Protein AF-A0A6U5LJ86-F1 (afdb_monomer_lite)

pLDDT: mean 77.31, std 20.83, range [31.31, 98.75]

Organism: NCBI:txid216773

Foldseek 3Di:
DPDCDLQNLQAQPVADDDDVLVLLCVAFVHRSVLSQQLVCLVVQAWGPGPHLIARSVLDDVLLSVLSNLLSSAQVRLLVQLLRLLRVQLVCLQPPRPLVSLVVSVCSQQDPLCDPVSDADRDRHLQNLQLVLCVFFCQDDCAPVHDDDRGGVLNNQLVVLSVQLSVCSVVSVSVLNVVSSLVNVLSSLLSLLSQLLVLLCCLAPVDDPDPSVNSNSLSSNSSSLSSCLSVLCVQPVVLSVQSSLQRHRPNPHGDSLSNLVSVQVRCVVSLAALSSNGAGDPPDPPDHDVSRGRPDTPLVPPQPQPQVQFDDDPPAPDDGHGLLNLLLDDSVVSCVQCSDPSSCVRNVCSSNNQSFDDRDLVVVVVQCVPPVNVVQFDQPPVRHTPSTLSPGHCSSVPDPPVVPDPDPPDD

Secondary structure (DSSP, 8-state):
--PPPHHHHH--TTS---HHHHHHHHHHS-TTHHHHHHHHHHHT-B---SSS--BGGGS-HHHHHHHHHHHIIIIIHHHHHHHHHHHHHHTTTSS--HHHHHHHHHHHH-GGGTTTT-SSS--SHHHHHHHHHHHHT-BSSSSS--S-SSBHHHHHHHHHHHHHHHHHHTT-HHHHHHHHHHHHHHHHHHHHHHHHHHHHHHHHS--SSHHHHHHHHHHHHHHHHHHHHHHHHH-HHHHHHHHHHHSTT-S---HHHHHHHHHTTHHHHT--HHHH----TTSSS-PPTT-SPPPP----S--TTTT-EEEEGGGTEEEEEHHHHHTS-HHHHHHHTTSHHHHHHSHHHHTT-----S-HHHHHHHHTSTTGGGTSPB-TTS-B---TTTSTTTTTS--GGGT--PPPP-

Structure (mmCIF, N/CA/C/O backbone):
data_AF-A0A6U5LJ86-F1
#
_entry.id   AF-A0A6U5LJ86-F1
#
loop_
_atom_site.group_PDB
_atom_site.id
_atom_site.type_symbol
_atom_site.label_atom_id
_atom_site.label_alt_id
_atom_site.label_comp_id
_atom_site.label_asym_id
_atom_site.label_entity_id
_atom_site.label_seq_id
_atom_site.pdbx_PDB_ins_code
_atom_site.Cartn_x
_atom_site.Cartn_y
_atom_site.Cartn_z
_atom_site.occupancy
_atom_site.B_iso_or_equiv
_atom_site.auth_seq_id
_atom_site.auth_comp_id
_atom_site.auth_asym_id
_atom_site.auth_atom_id
_atom_site.pdbx_PDB_model_num
ATOM 1 N N . MET A 1 1 ? -7.852 15.272 -26.839 1.00 38.44 1 MET A N 1
ATOM 2 C CA . MET A 1 1 ? -7.778 15.009 -25.387 1.00 38.44 1 MET A CA 1
ATOM 3 C C . MET A 1 1 ? -8.949 14.119 -25.013 1.00 38.44 1 MET A C 1
ATOM 5 O O . MET A 1 1 ? -10.061 14.618 -24.899 1.00 38.44 1 MET A O 1
ATOM 9 N N . ASN A 1 2 ? -8.724 12.811 -24.892 1.00 47.25 2 ASN A N 1
ATOM 10 C CA . ASN A 1 2 ? -9.696 11.937 -24.239 1.00 47.25 2 ASN A CA 1
ATOM 11 C C . ASN A 1 2 ? -9.581 12.219 -22.740 1.00 47.25 2 ASN A C 1
ATOM 13 O O . ASN A 1 2 ? -8.531 11.977 -22.154 1.00 47.25 2 ASN A O 1
ATOM 17 N N . ALA A 1 3 ? -10.603 12.826 -22.140 1.00 53.16 3 ALA A N 1
ATOM 18 C CA . ALA A 1 3 ? -10.603 13.069 -20.705 1.00 53.16 3 ALA A CA 1
ATOM 19 C C . ALA A 1 3 ? -10.625 11.720 -19.966 1.00 53.16 3 ALA A C 1
ATOM 21 O O . ALA A 1 3 ? -11.524 10.909 -20.196 1.00 53.16 3 ALA A O 1
ATOM 22 N N . LEU A 1 4 ? -9.649 11.482 -19.085 1.00 65.56 4 LEU A N 1
ATOM 23 C CA . LEU A 1 4 ? -9.678 10.345 -18.165 1.00 65.56 4 LEU A CA 1
ATOM 24 C C . LEU A 1 4 ? -10.843 10.538 -17.186 1.00 65.56 4 LEU A C 1
ATOM 26 O O . LEU A 1 4 ? -10.951 11.561 -16.512 1.00 65.56 4 LEU A O 1
ATOM 30 N N . THR A 1 5 ? -11.732 9.553 -17.121 1.00 78.44 5 THR A N 1
ATOM 31 C CA . THR A 1 5 ? -12.850 9.502 -16.172 1.00 78.44 5 THR A CA 1
ATOM 32 C C . THR A 1 5 ? -12.472 8.644 -14.966 1.00 78.44 5 THR A C 1
ATOM 34 O O . THR A 1 5 ? -11.604 7.779 -15.065 1.00 78.44 5 THR A O 1
ATOM 37 N N . LEU A 1 6 ? -13.152 8.817 -13.825 1.00 75.38 6 LEU A N 1
ATOM 38 C CA . LEU A 1 6 ? -12.978 7.906 -12.679 1.00 75.38 6 LEU A CA 1
ATOM 39 C C . LEU A 1 6 ? -13.236 6.446 -13.072 1.00 75.38 6 LEU A C 1
ATOM 41 O O . LEU A 1 6 ? -12.515 5.555 -12.636 1.00 75.38 6 LEU A O 1
ATOM 45 N N . LYS A 1 7 ? -14.201 6.230 -13.972 1.00 77.25 7 LYS A N 1
ATOM 46 C CA . LYS A 1 7 ? -14.493 4.918 -14.537 1.00 77.25 7 LYS A CA 1
ATOM 47 C C . LYS A 1 7 ? -13.314 4.359 -15.330 1.00 77.25 7 LYS A C 1
ATOM 49 O O . LYS A 1 7 ? -12.917 3.230 -15.093 1.00 77.25 7 LYS A O 1
ATOM 54 N N . SER A 1 8 ? -12.708 5.143 -16.224 1.00 75.12 8 SER A N 1
ATOM 55 C CA . SER A 1 8 ? -11.549 4.683 -17.005 1.00 75.12 8 SER A CA 1
ATOM 56 C C . SER A 1 8 ? -10.276 4.523 -16.168 1.00 75.12 8 SER A C 1
ATOM 58 O O . SER A 1 8 ? -9.395 3.778 -16.565 1.00 75.12 8 SER A O 1
ATOM 60 N N . LEU A 1 9 ? -10.166 5.202 -15.020 1.00 76.88 9 LEU A N 1
ATOM 61 C CA . LEU A 1 9 ? -9.085 4.967 -14.052 1.00 76.88 9 LEU A CA 1
ATOM 62 C C . LEU A 1 9 ? -9.272 3.661 -13.267 1.00 76.88 9 LEU A C 1
ATOM 64 O O . LEU A 1 9 ? -8.295 3.104 -12.771 1.00 76.88 9 LEU A O 1
ATOM 68 N N . GLY A 1 10 ? -10.518 3.211 -13.100 1.00 68.75 10 GLY A N 1
ATOM 69 C CA . GLY A 1 10 ? -10.863 2.018 -12.331 1.00 68.75 10 GLY A CA 1
ATOM 70 C C . GLY A 1 10 ? -11.207 0.780 -13.170 1.00 68.75 10 GLY A C 1
ATOM 71 O O . GLY A 1 10 ? -11.364 -0.311 -12.613 1.00 68.75 10 GLY A O 1
ATOM 72 N N . ASP A 1 11 ? -11.338 0.943 -14.485 1.00 70.50 11 ASP A N 1
ATOM 73 C CA . ASP A 1 11 ? -11.566 -0.118 -15.457 1.00 70.50 11 ASP A CA 1
ATOM 74 C C . ASP A 1 11 ? -10.240 -0.558 -16.076 1.00 70.50 11 ASP A C 1
ATOM 76 O O . ASP A 1 11 ? -9.412 0.250 -16.482 1.00 70.50 11 ASP A O 1
ATOM 80 N N . SER A 1 12 ? -10.052 -1.866 -16.160 1.00 61.56 12 SER A N 1
ATOM 81 C CA . SER A 1 12 ? -8.857 -2.475 -16.734 1.00 61.56 12 SER A CA 1
ATOM 82 C C . SER A 1 12 ? -9.145 -3.476 -17.841 1.00 61.56 12 SER A C 1
ATOM 84 O O . SER A 1 12 ? -8.249 -4.163 -18.324 1.00 61.56 12 SER A O 1
ATOM 86 N N . SER A 1 13 ? -10.409 -3.571 -18.251 1.00 54.47 13 SER A N 1
ATOM 87 C CA . SER A 1 13 ? -10.843 -4.458 -19.327 1.00 54.47 13 SER A CA 1
ATOM 88 C C . SER A 1 13 ? -10.265 -4.074 -20.694 1.00 54.47 13 SER A C 1
ATOM 90 O O . SER A 1 13 ? -10.192 -4.916 -21.585 1.00 54.47 13 SER A O 1
ATOM 92 N N . THR A 1 14 ? -9.816 -2.828 -20.862 1.00 46.84 14 THR A N 1
ATOM 93 C CA . THR A 1 14 ? -9.284 -2.287 -22.121 1.00 46.84 14 THR A CA 1
ATOM 94 C C . THR A 1 14 ? -7.760 -2.377 -22.242 1.00 46.84 14 THR A C 1
ATOM 96 O O . THR A 1 14 ? -7.184 -1.758 -23.132 1.00 46.84 14 THR A O 1
ATOM 99 N N . VAL A 1 15 ? -7.089 -3.094 -21.339 1.00 50.03 15 VAL A N 1
ATOM 100 C CA . VAL A 1 15 ? -5.661 -2.908 -21.066 1.00 50.03 15 VAL A CA 1
ATOM 101 C C . VAL A 1 15 ? -4.848 -4.194 -21.274 1.00 50.03 15 VAL A C 1
ATOM 103 O O . VAL A 1 15 ? -5.265 -5.271 -20.848 1.00 50.03 15 VAL A O 1
ATOM 106 N N . LYS A 1 16 ? -3.649 -4.092 -21.880 1.00 50.44 16 LYS A N 1
ATOM 107 C CA . LYS A 1 16 ? -2.651 -5.182 -21.877 1.00 50.44 16 LYS A CA 1
ATOM 108 C C . LYS A 1 16 ? -2.210 -5.449 -20.430 1.00 50.44 16 LYS A C 1
ATOM 110 O O . LYS A 1 16 ? -1.562 -4.617 -19.803 1.00 50.44 16 LYS A O 1
ATOM 115 N N . MET A 1 17 ? -2.613 -6.597 -19.890 1.00 50.03 17 MET A N 1
ATOM 116 C CA . MET A 1 17 ? -2.444 -6.952 -18.478 1.00 50.03 17 MET A CA 1
ATOM 117 C C . MET A 1 17 ? -0.972 -7.191 -18.106 1.00 50.03 17 MET A C 1
ATOM 119 O O . MET A 1 17 ? -0.309 -8.047 -18.688 1.00 50.03 17 MET A O 1
ATOM 123 N N . GLY A 1 18 ? -0.484 -6.463 -17.098 1.00 58.53 18 GLY A N 1
ATOM 124 C CA . GLY A 1 18 ? 0.774 -6.743 -16.408 1.00 58.53 18 GLY A CA 1
ATOM 125 C C . GLY A 1 18 ? 0.577 -7.515 -15.094 1.00 58.53 18 GLY A C 1
ATOM 126 O O . GLY A 1 18 ? -0.538 -7.731 -14.612 1.00 58.53 18 GLY A O 1
ATOM 127 N N . SER A 1 19 ? 1.682 -7.987 -14.513 1.00 71.44 19 SER A N 1
ATOM 128 C CA . SER A 1 19 ? 1.691 -8.970 -13.417 1.00 71.44 19 SER A CA 1
ATOM 129 C C . SER A 1 19 ? 1.001 -8.523 -12.118 1.00 71.44 19 SER A C 1
ATOM 131 O O . SER A 1 19 ? 0.473 -9.368 -11.384 1.00 71.44 19 SER A O 1
ATOM 133 N N . ASN A 1 20 ? 1.027 -7.224 -11.809 1.00 77.75 20 ASN A N 1
ATOM 134 C CA . ASN A 1 20 ? 0.408 -6.656 -10.619 1.00 77.75 20 ASN A CA 1
ATOM 135 C C . ASN A 1 20 ? -1.098 -6.520 -10.831 1.00 77.75 20 ASN A C 1
ATOM 137 O O . ASN A 1 20 ? -1.896 -6.978 -10.013 1.00 77.75 20 ASN A O 1
ATOM 141 N N . HIS A 1 21 ? -1.481 -5.993 -11.989 1.00 78.38 21 HIS A N 1
ATOM 142 C CA . HIS A 1 21 ? -2.876 -5.808 -12.342 1.00 78.38 21 HIS A CA 1
ATOM 143 C C . HIS A 1 21 ? -3.639 -7.141 -12.409 1.00 78.38 21 HIS A C 1
ATOM 145 O O . HIS A 1 21 ? -4.705 -7.307 -11.811 1.00 78.38 21 HIS A O 1
ATOM 151 N N . GLU A 1 22 ? -3.038 -8.163 -13.027 1.00 84.75 22 GLU A N 1
ATOM 152 C CA . GLU A 1 22 ? -3.589 -9.522 -13.037 1.00 84.75 22 GLU A CA 1
ATOM 153 C C . GLU A 1 22 ? -3.843 -10.089 -11.638 1.00 84.75 22 GLU A C 1
ATOM 155 O O . GLU A 1 22 ? -4.813 -10.820 -11.420 1.00 84.75 22 GLU A O 1
ATOM 160 N N . MET A 1 23 ? -2.943 -9.811 -10.694 1.00 90.19 23 MET A N 1
ATOM 161 C CA . MET A 1 23 ? -3.058 -10.299 -9.324 1.00 90.19 23 MET A CA 1
ATOM 162 C C . MET A 1 23 ? -4.285 -9.695 -8.634 1.00 90.19 23 MET A C 1
ATOM 164 O O . MET A 1 23 ? -5.017 -10.430 -7.967 1.00 90.19 23 MET A O 1
ATOM 168 N N . PHE A 1 24 ? -4.545 -8.402 -8.833 1.00 93.38 24 PHE A N 1
ATOM 169 C CA . PHE A 1 24 ? -5.732 -7.738 -8.295 1.00 93.38 24 PHE A CA 1
ATOM 170 C C . PHE A 1 24 ? -7.016 -8.287 -8.930 1.00 93.38 24 PHE A C 1
ATOM 172 O O . PHE A 1 24 ? -7.938 -8.658 -8.201 1.00 93.38 24 PHE A O 1
ATOM 179 N N . ILE A 1 25 ? -7.046 -8.468 -10.256 1.00 92.56 25 ILE A N 1
ATOM 180 C CA . ILE A 1 25 ? -8.187 -9.092 -10.951 1.00 92.56 25 ILE A CA 1
ATOM 181 C C . ILE A 1 25 ? -8.457 -10.501 -10.410 1.00 92.56 25 ILE A C 1
ATOM 183 O O . ILE A 1 25 ? -9.600 -10.845 -10.119 1.00 92.56 25 ILE A O 1
ATOM 187 N N . LYS A 1 26 ? -7.421 -11.335 -10.243 1.00 93.94 26 LYS A N 1
ATOM 188 C CA . LYS A 1 26 ? -7.563 -12.713 -9.733 1.00 93.94 26 LYS A CA 1
ATOM 189 C C . LYS A 1 26 ? -8.098 -12.752 -8.298 1.00 93.94 26 LYS A C 1
ATOM 191 O O . LYS A 1 26 ? -8.847 -13.674 -7.961 1.00 93.94 26 LYS A O 1
ATOM 196 N N . TYR A 1 27 ? -7.712 -11.782 -7.467 1.00 96.69 27 TYR A N 1
ATOM 197 C CA . TYR A 1 27 ? -8.192 -11.652 -6.092 1.00 96.69 27 TYR A CA 1
ATOM 198 C C . TYR A 1 27 ? -9.656 -11.202 -6.050 1.00 96.69 27 TYR A C 1
ATOM 200 O O . TYR A 1 27 ? -10.496 -11.926 -5.518 1.00 96.69 27 TYR A O 1
ATOM 208 N N . TYR A 1 28 ? -9.978 -10.062 -6.663 1.00 97.25 28 TYR A N 1
ATOM 209 C CA . TYR A 1 28 ? -11.328 -9.492 -6.634 1.00 97.25 28 TYR A CA 1
ATOM 210 C C . TYR A 1 28 ? -12.318 -10.215 -7.551 1.00 97.25 28 TYR A C 1
ATOM 212 O O . TYR A 1 28 ? -13.524 -10.099 -7.373 1.00 97.25 28 TYR A O 1
ATOM 220 N N . GLY A 1 29 ? -11.837 -10.982 -8.528 1.00 95.88 29 GLY A N 1
ATOM 221 C CA . GLY A 1 29 ? -12.671 -11.672 -9.512 1.00 95.88 29 GLY A CA 1
ATOM 222 C C . GLY A 1 29 ? -13.294 -10.750 -10.562 1.00 95.88 29 GLY A C 1
ATOM 223 O O . GLY A 1 29 ? -14.211 -11.178 -11.258 1.00 95.88 29 GLY A O 1
ATOM 224 N N . LYS A 1 30 ? -12.823 -9.501 -10.680 1.00 92.12 30 LYS A N 1
ATOM 225 C CA . LYS A 1 30 ? -13.346 -8.495 -11.615 1.00 92.12 30 LYS A CA 1
ATOM 226 C C . LYS A 1 30 ? -12.219 -7.711 -12.257 1.00 92.12 30 LYS A C 1
ATOM 228 O O . LYS A 1 30 ? -11.276 -7.344 -11.568 1.00 92.12 30 LYS A O 1
ATOM 233 N N . ALA A 1 31 ? -12.339 -7.430 -13.553 1.00 89.38 31 ALA A N 1
ATOM 234 C CA . ALA A 1 31 ? -11.409 -6.546 -14.254 1.00 89.38 31 ALA A CA 1
ATOM 235 C C . ALA A 1 31 ? -11.556 -5.100 -13.752 1.00 89.38 31 ALA A C 1
ATOM 237 O O . ALA A 1 31 ? -10.595 -4.466 -13.333 1.00 89.38 31 ALA A O 1
ATOM 238 N N . ASN A 1 32 ? -12.780 -4.592 -13.681 1.00 90.12 32 ASN A N 1
ATOM 239 C CA . ASN A 1 32 ? -13.074 -3.232 -13.240 1.00 90.12 32 ASN A CA 1
ATOM 240 C C . ASN A 1 32 ? -13.193 -3.095 -11.708 1.00 90.12 32 ASN A C 1
ATOM 242 O O . ASN A 1 32 ? -14.028 -2.338 -11.225 1.00 90.12 32 ASN A O 1
ATOM 246 N N . TYR A 1 33 ? -12.416 -3.849 -10.918 1.00 94.25 33 TYR A N 1
ATOM 247 C CA . TYR A 1 33 ? -12.583 -3.894 -9.455 1.00 94.25 33 TYR A CA 1
ATOM 248 C C . TYR A 1 33 ? -12.477 -2.514 -8.787 1.00 94.25 33 TYR A C 1
ATOM 250 O O . TYR A 1 33 ? -13.189 -2.243 -7.824 1.00 94.25 33 TYR A O 1
ATOM 258 N N . ALA A 1 34 ? -11.611 -1.636 -9.295 1.00 93.50 34 ALA A N 1
ATOM 259 C CA . ALA A 1 34 ? -11.388 -0.316 -8.723 1.00 93.50 34 ALA A CA 1
ATOM 260 C C . ALA A 1 34 ? -12.561 0.638 -9.013 1.00 93.50 34 ALA A C 1
ATOM 262 O O . ALA A 1 34 ? -13.034 1.313 -8.100 1.00 93.50 34 ALA A O 1
ATOM 263 N N . ASP A 1 35 ? -13.083 0.631 -10.244 1.00 93.75 35 ASP A N 1
ATOM 264 C CA . ASP A 1 35 ? -14.314 1.352 -10.604 1.00 93.75 35 ASP A CA 1
ATOM 265 C C . ASP A 1 35 ? -15.511 0.807 -9.823 1.00 93.75 35 ASP A C 1
ATOM 267 O O . ASP A 1 35 ? -16.303 1.572 -9.276 1.00 93.75 35 ASP A O 1
ATOM 271 N N . HIS A 1 36 ? -15.603 -0.519 -9.703 1.00 95.88 36 HIS A N 1
ATOM 272 C CA . HIS A 1 36 ? -16.671 -1.180 -8.966 1.00 95.88 36 HIS A CA 1
ATOM 273 C C . HIS A 1 36 ? -16.673 -0.785 -7.488 1.00 95.88 36 HIS A C 1
ATOM 275 O O . HIS A 1 36 ? -17.721 -0.439 -6.954 1.00 95.88 36 HIS A O 1
ATOM 281 N N . TRP A 1 37 ? -15.501 -0.749 -6.841 1.00 97.25 37 TRP A N 1
ATOM 282 C CA . TRP A 1 37 ? -15.356 -0.254 -5.467 1.00 97.25 37 TRP A CA 1
ATOM 283 C C . TRP A 1 37 ? -15.923 1.161 -5.317 1.00 97.25 37 TRP A C 1
ATOM 285 O O . TRP A 1 37 ? -16.764 1.412 -4.457 1.00 97.25 37 TRP A O 1
ATOM 295 N N . VAL A 1 38 ? -15.471 2.094 -6.161 1.00 96.56 38 VAL A N 1
ATOM 296 C CA . VAL A 1 38 ? -15.857 3.509 -6.070 1.00 96.56 38 VAL A CA 1
ATOM 297 C C . VAL A 1 38 ? -17.340 3.695 -6.399 1.00 96.56 38 VAL A C 1
ATOM 299 O O . VAL A 1 38 ? -18.037 4.419 -5.691 1.00 96.56 38 VAL A O 1
ATOM 302 N N . THR A 1 39 ? -17.841 3.014 -7.428 1.00 96.50 39 THR A N 1
ATOM 303 C CA . THR A 1 39 ? -19.245 3.076 -7.847 1.00 96.50 39 THR A CA 1
ATOM 304 C C . THR A 1 39 ? -20.180 2.543 -6.766 1.00 96.50 39 THR A C 1
ATOM 306 O O . THR A 1 39 ? -21.163 3.208 -6.443 1.00 96.50 39 THR A O 1
ATOM 309 N N . GLN A 1 40 ? -19.879 1.386 -6.169 1.00 97.94 40 GLN A N 1
ATOM 310 C CA . GLN A 1 40 ? -20.712 0.834 -5.099 1.00 97.94 40 GLN A CA 1
ATOM 311 C C . GLN A 1 40 ? -20.653 1.700 -3.832 1.00 97.94 40 GLN A C 1
ATOM 313 O O . GLN A 1 40 ? -21.682 1.900 -3.190 1.00 97.94 40 GLN A O 1
ATOM 318 N N . ALA A 1 41 ? -19.507 2.324 -3.533 1.00 97.62 41 ALA A N 1
ATOM 319 C CA . ALA A 1 41 ? -19.398 3.280 -2.431 1.00 97.62 41 ALA A CA 1
ATOM 320 C C . ALA A 1 41 ? -20.254 4.541 -2.644 1.00 97.62 41 ALA A C 1
ATOM 322 O O . ALA A 1 41 ? -20.880 5.010 -1.699 1.00 97.62 41 ALA A O 1
ATOM 323 N N . PHE A 1 42 ? -20.343 5.066 -3.875 1.00 97.12 42 PHE A N 1
ATOM 324 C CA . PHE A 1 42 ? -21.252 6.177 -4.203 1.00 97.12 42 PHE A CA 1
ATOM 325 C C . PHE A 1 42 ? -22.731 5.810 -4.069 1.00 97.12 42 PHE A C 1
ATOM 327 O O . PHE A 1 42 ? -23.543 6.675 -3.748 1.00 97.12 42 PHE A O 1
ATOM 334 N N . LYS A 1 43 ? -23.087 4.554 -4.346 1.00 97.56 43 LYS A N 1
ATOM 335 C CA . LYS A 1 43 ? -24.464 4.066 -4.211 1.00 97.56 43 LYS A CA 1
ATOM 336 C C . LYS A 1 43 ? -24.826 3.669 -2.779 1.00 97.56 43 LYS A C 1
ATOM 338 O O . LYS A 1 43 ? -26.010 3.544 -2.489 1.00 97.56 43 LYS A O 1
ATOM 343 N N . GLY A 1 44 ? -23.836 3.454 -1.911 1.00 97.25 44 GLY A N 1
ATOM 344 C CA . GLY A 1 44 ? -24.056 2.853 -0.596 1.00 97.25 44 GLY A CA 1
ATOM 345 C C . GLY A 1 44 ? -24.504 1.392 -0.694 1.00 97.25 44 GLY A C 1
ATOM 346 O O . GLY A 1 44 ? -25.370 0.964 0.057 1.00 97.25 44 GLY A O 1
ATOM 347 N N . GLU A 1 45 ? -23.960 0.643 -1.652 1.00 98.12 45 GLU A N 1
ATOM 348 C CA . GLU A 1 45 ? -24.313 -0.757 -1.916 1.00 98.12 45 GLU A CA 1
ATOM 349 C C . GLU A 1 45 ? -23.114 -1.683 -1.681 1.00 98.12 45 GLU A C 1
ATOM 351 O O . GLU A 1 45 ? -21.964 -1.246 -1.700 1.00 98.12 45 GLU A O 1
ATOM 356 N N . ALA A 1 46 ? -23.357 -2.984 -1.534 1.00 97.94 46 ALA A N 1
ATOM 357 C CA . ALA A 1 46 ? -22.282 -3.962 -1.460 1.00 97.94 46 ALA A CA 1
ATOM 358 C C . ALA A 1 46 ? -21.549 -4.159 -2.792 1.00 97.94 46 ALA A C 1
ATOM 360 O O . ALA A 1 46 ? -22.127 -4.064 -3.881 1.00 97.94 46 ALA A O 1
ATOM 361 N N . THR A 1 47 ? -20.257 -4.471 -2.706 1.00 98.06 47 THR A N 1
ATOM 362 C CA . THR A 1 47 ? -19.500 -5.040 -3.822 1.00 98.06 47 THR A CA 1
ATOM 363 C C . THR A 1 47 ? -19.805 -6.532 -3.978 1.00 98.06 47 THR A C 1
ATOM 365 O O . THR A 1 47 ? -20.241 -7.206 -3.050 1.00 98.06 47 THR A O 1
ATOM 368 N N . ASP A 1 48 ? -19.574 -7.065 -5.176 1.00 96.81 48 ASP A N 1
ATOM 369 C CA . ASP A 1 48 ? -19.775 -8.473 -5.535 1.00 96.81 48 ASP A CA 1
ATOM 370 C C . ASP A 1 48 ? -18.442 -9.093 -5.991 1.00 96.81 48 ASP A C 1
ATOM 372 O O . ASP A 1 48 ? -18.325 -9.733 -7.039 1.00 96.81 48 ASP A O 1
ATOM 376 N N . PHE A 1 49 ? -17.392 -8.845 -5.212 1.00 97.81 49 PHE A N 1
ATOM 377 C CA . PHE A 1 49 ? -16.079 -9.432 -5.423 1.00 97.81 49 PHE A CA 1
ATOM 378 C C . PHE A 1 49 ? -16.027 -10.901 -5.002 1.00 97.81 49 PHE A C 1
ATOM 380 O O . PHE A 1 49 ? -16.732 -11.379 -4.116 1.00 97.81 49 PHE A O 1
ATOM 387 N N . LYS A 1 50 ? -15.098 -11.626 -5.625 1.00 97.69 50 LYS A N 1
ATOM 388 C CA . LYS A 1 50 ? -14.734 -12.993 -5.248 1.00 97.69 50 LYS A CA 1
ATOM 389 C C . LYS A 1 50 ? -14.074 -13.060 -3.866 1.00 97.69 50 LYS A C 1
ATOM 391 O O . LYS A 1 50 ? -14.296 -14.019 -3.137 1.00 97.69 50 LYS A O 1
ATOM 396 N N . ASN A 1 51 ? -13.224 -12.086 -3.537 1.00 97.69 51 ASN A N 1
ATOM 397 C CA . ASN A 1 51 ? -12.611 -11.896 -2.221 1.00 97.69 51 ASN A CA 1
ATOM 398 C C . ASN A 1 51 ? -12.591 -10.394 -1.909 1.00 97.69 51 ASN A C 1
ATOM 400 O O . ASN A 1 51 ? -12.498 -9.587 -2.833 1.00 97.69 51 ASN A O 1
ATOM 404 N N . GLY A 1 52 ? -12.597 -10.022 -0.628 1.00 96.25 52 GLY A N 1
ATOM 405 C CA . GLY A 1 52 ? -12.461 -8.620 -0.231 1.00 96.25 52 GLY A CA 1
ATOM 406 C C . GLY A 1 52 ? -13.738 -7.796 -0.407 1.00 96.25 52 GLY A C 1
ATOM 407 O O . GLY A 1 52 ? -13.638 -6.645 -0.831 1.00 96.25 52 GLY A O 1
ATOM 408 N N . ASN A 1 53 ? -14.916 -8.383 -0.154 1.00 97.31 53 ASN A N 1
ATOM 409 C CA . ASN A 1 53 ? -16.191 -7.671 -0.269 1.00 97.31 53 ASN A CA 1
ATOM 410 C C . ASN A 1 53 ? -16.270 -6.483 0.696 1.00 97.31 53 ASN A C 1
ATOM 412 O O . ASN A 1 53 ? -15.655 -6.462 1.758 1.00 97.31 53 ASN A O 1
ATOM 416 N N . ALA A 1 54 ? -17.029 -5.473 0.297 1.00 97.56 54 ALA A N 1
ATOM 417 C CA . ALA A 1 54 ? -17.260 -4.274 1.080 1.00 97.56 54 ALA A CA 1
ATOM 418 C C . ALA A 1 54 ? -18.736 -3.909 0.950 1.00 97.56 54 ALA A C 1
ATOM 420 O O . ALA A 1 54 ? -19.201 -3.651 -0.159 1.00 97.56 54 ALA A O 1
ATOM 421 N N . ASP A 1 55 ? -19.460 -3.922 2.068 1.00 97.88 55 ASP A N 1
ATOM 422 C CA . ASP A 1 55 ? -20.857 -3.499 2.119 1.00 97.88 55 ASP A CA 1
ATOM 423 C C . ASP A 1 55 ? -20.960 -2.045 2.577 1.00 97.88 55 ASP A C 1
ATOM 425 O O . ASP A 1 55 ? -20.925 -1.754 3.767 1.00 97.88 55 ASP A O 1
ATOM 429 N N . PHE A 1 56 ? -21.049 -1.109 1.631 1.00 98.25 56 PHE A N 1
ATOM 430 C CA . PHE A 1 56 ? -21.097 0.318 1.960 1.00 98.25 56 PHE A CA 1
ATOM 431 C C . PHE A 1 56 ? -22.447 0.776 2.533 1.00 98.25 56 PHE A C 1
ATOM 433 O O . PHE A 1 56 ? -22.549 1.935 2.946 1.00 98.25 56 PHE A O 1
ATOM 440 N N . SER A 1 57 ? -23.462 -0.097 2.572 1.00 97.50 57 SER A N 1
ATOM 441 C CA . SER A 1 57 ? -24.748 0.195 3.221 1.00 97.50 57 SER A CA 1
ATOM 442 C C . SER A 1 57 ? -24.639 0.233 4.752 1.00 97.50 57 SER A C 1
ATOM 444 O O . SER A 1 57 ? -25.433 0.901 5.409 1.00 97.50 57 SER A O 1
ATOM 446 N N . GLU A 1 58 ? -23.600 -0.400 5.304 1.00 96.75 58 GLU A N 1
ATOM 447 C CA . GLU A 1 58 ? -23.265 -0.417 6.734 1.00 96.75 58 GLU A CA 1
ATOM 448 C C . GLU A 1 58 ? -22.556 0.867 7.207 1.00 96.75 58 GLU A C 1
ATOM 450 O O . GLU A 1 58 ? -22.299 1.048 8.398 1.00 96.75 58 GLU A O 1
ATOM 455 N N . TYR A 1 59 ? -22.216 1.775 6.288 1.00 96.62 59 TYR A N 1
ATOM 456 C CA . TYR A 1 59 ? -21.664 3.086 6.616 1.00 96.62 59 TYR A CA 1
ATOM 457 C C . TYR A 1 59 ? -22.688 4.196 6.419 1.00 96.62 59 TYR A C 1
ATOM 459 O O . TYR A 1 59 ? -23.505 4.178 5.497 1.00 96.62 59 TYR A O 1
ATOM 467 N N . SER A 1 60 ? -22.566 5.232 7.246 1.00 96.88 60 SER A N 1
ATOM 468 C CA . SER A 1 60 ? -23.156 6.524 6.944 1.00 96.88 60 SER A CA 1
ATOM 469 C C . SER A 1 60 ? -22.369 7.211 5.820 1.00 96.88 60 SER A C 1
ATOM 471 O O . SER A 1 60 ? -21.378 6.706 5.279 1.00 96.88 60 SER A O 1
ATOM 473 N N . ILE A 1 61 ? -22.774 8.435 5.478 1.00 96.50 61 ILE A N 1
ATOM 474 C CA . ILE A 1 61 ? -22.046 9.246 4.498 1.00 96.50 61 ILE A CA 1
ATOM 475 C C . ILE A 1 61 ? -20.576 9.474 4.899 1.00 96.50 61 ILE A C 1
ATOM 477 O O . ILE A 1 61 ? -19.735 9.738 4.043 1.00 96.50 61 ILE A O 1
ATOM 481 N N . ILE A 1 62 ? -20.240 9.361 6.187 1.00 96.94 62 ILE A N 1
ATOM 482 C CA . ILE A 1 62 ? -18.894 9.608 6.708 1.00 96.94 62 ILE A CA 1
ATOM 483 C C . ILE A 1 62 ? -17.924 8.528 6.230 1.00 96.94 62 ILE A C 1
ATOM 485 O O . ILE A 1 62 ? -16.901 8.849 5.616 1.00 96.94 62 ILE A O 1
ATOM 489 N N . GLY A 1 63 ? -18.256 7.258 6.463 1.00 97.06 63 GLY A N 1
ATOM 490 C CA . GLY A 1 63 ? -17.471 6.125 6.002 1.00 97.06 63 GLY A CA 1
ATOM 491 C C . GLY A 1 63 ? -17.460 6.032 4.479 1.00 97.06 63 GLY A C 1
ATOM 492 O O . GLY A 1 63 ? -16.393 5.865 3.883 1.00 97.06 63 GLY A O 1
ATOM 493 N N . GLN A 1 64 ? -18.607 6.258 3.826 1.00 97.44 64 GLN A N 1
ATOM 494 C CA . GLN A 1 64 ? -18.706 6.268 2.359 1.00 97.44 64 GLN A CA 1
ATOM 495 C C . GLN A 1 64 ? -17.780 7.311 1.717 1.00 97.44 64 GLN A C 1
ATOM 497 O O . GLN A 1 64 ? -17.047 7.002 0.777 1.00 97.44 64 GLN A O 1
ATOM 502 N N . VAL A 1 65 ? -17.734 8.539 2.247 1.00 97.69 65 VAL A N 1
ATOM 503 C CA . VAL A 1 65 ? -16.849 9.598 1.733 1.00 97.69 65 VAL A CA 1
ATOM 504 C C . VAL A 1 65 ? -15.378 9.193 1.822 1.00 97.69 65 VAL A C 1
ATOM 506 O O . VAL A 1 65 ? -14.607 9.467 0.897 1.00 97.69 65 VAL A O 1
ATOM 509 N N . GLU A 1 66 ? -14.963 8.533 2.903 1.00 97.69 66 GLU A N 1
ATOM 510 C CA . GLU A 1 66 ? -13.589 8.049 3.016 1.00 97.69 66 GLU A CA 1
ATOM 511 C C . GLU A 1 66 ? -13.309 6.845 2.110 1.00 97.69 66 GLU A C 1
ATOM 513 O O . GLU A 1 66 ? -12.236 6.804 1.496 1.00 97.69 66 GLU A O 1
ATOM 518 N N . ALA A 1 67 ? -14.277 5.936 1.953 1.00 97.50 67 ALA A N 1
ATOM 519 C CA . ALA A 1 67 ? -14.219 4.828 1.005 1.00 97.50 67 ALA A CA 1
ATOM 520 C C . ALA A 1 67 ? -14.010 5.307 -0.437 1.00 97.50 67 ALA A C 1
ATOM 522 O O . ALA A 1 67 ? -13.152 4.779 -1.147 1.00 97.50 67 ALA A O 1
ATOM 523 N N . ILE A 1 68 ? -14.730 6.357 -0.838 1.00 97.50 68 ILE A N 1
ATOM 524 C CA . ILE A 1 68 ? -14.619 6.991 -2.155 1.00 97.50 68 ILE A CA 1
ATOM 525 C C . ILE A 1 68 ? -13.267 7.694 -2.296 1.00 97.50 68 ILE A C 1
ATOM 527 O O . ILE A 1 68 ? -12.487 7.377 -3.193 1.00 97.50 68 ILE A O 1
ATOM 531 N N . LYS A 1 69 ? -12.946 8.644 -1.406 1.00 95.38 69 LYS A N 1
ATOM 532 C CA . LYS A 1 69 ? -11.750 9.495 -1.549 1.00 95.38 69 LYS A CA 1
ATOM 533 C C . LYS A 1 69 ? -10.459 8.687 -1.541 1.00 95.38 69 LYS A C 1
ATOM 535 O O . LYS A 1 69 ? -9.567 8.941 -2.349 1.00 95.38 69 LYS A O 1
ATOM 540 N N . LYS A 1 70 ? -10.344 7.729 -0.621 1.00 96.06 70 LYS A N 1
ATOM 541 C CA . LYS A 1 70 ? -9.157 6.875 -0.533 1.00 96.06 70 LYS A CA 1
ATOM 542 C C . LYS A 1 70 ? -9.184 5.758 -1.564 1.00 96.06 70 LYS A C 1
ATOM 544 O O . LYS A 1 70 ? -8.119 5.402 -2.052 1.00 96.06 70 LYS A O 1
ATOM 549 N N . GLY A 1 71 ? -10.361 5.243 -1.926 1.00 96.31 71 GLY A N 1
ATOM 550 C CA . GLY A 1 71 ? -10.500 4.246 -2.986 1.00 96.31 71 GLY A CA 1
ATOM 551 C C . GLY A 1 71 ? -10.008 4.796 -4.323 1.00 96.31 71 GLY A C 1
ATOM 552 O O . GLY A 1 71 ? -9.215 4.154 -5.007 1.00 96.31 71 GLY A O 1
ATOM 553 N N . ILE A 1 72 ? -10.359 6.044 -4.644 1.00 94.62 72 ILE A N 1
ATOM 554 C CA . ILE A 1 72 ? -9.835 6.736 -5.826 1.00 94.62 72 ILE A CA 1
ATOM 555 C C . ILE A 1 72 ? -8.309 6.871 -5.746 1.00 94.62 72 ILE A C 1
ATOM 557 O O . ILE A 1 72 ? -7.620 6.525 -6.700 1.00 94.62 72 ILE A O 1
ATOM 561 N N . ALA A 1 73 ? -7.759 7.333 -4.620 1.00 93.25 73 ALA A N 1
ATOM 562 C CA . ALA A 1 73 ? -6.323 7.605 -4.506 1.00 93.25 73 ALA A CA 1
ATOM 563 C C . ALA A 1 73 ? -5.442 6.341 -4.446 1.00 93.25 73 ALA A C 1
ATOM 565 O O . ALA A 1 73 ? -4.357 6.317 -5.025 1.00 93.25 73 ALA A O 1
ATOM 566 N N . TYR A 1 74 ? -5.880 5.300 -3.736 1.00 94.94 74 TYR A N 1
ATOM 567 C CA . TYR A 1 74 ? -5.027 4.170 -3.345 1.00 94.94 74 TYR A CA 1
ATOM 568 C C . TYR A 1 74 ? -5.473 2.820 -3.908 1.00 94.94 74 TYR A C 1
ATOM 570 O O . TYR A 1 74 ? -4.717 1.859 -3.812 1.00 94.94 74 TYR A O 1
ATOM 578 N N . ILE A 1 75 ? -6.655 2.743 -4.527 1.00 94.94 75 ILE A N 1
ATOM 579 C CA . ILE A 1 75 ? -7.075 1.579 -5.317 1.00 94.94 75 ILE A CA 1
ATOM 580 C C . ILE A 1 75 ? -7.066 1.950 -6.802 1.00 94.94 75 ILE A C 1
ATOM 582 O O . ILE A 1 75 ? -6.357 1.315 -7.566 1.00 94.94 75 ILE A O 1
ATOM 586 N N . SER A 1 76 ? -7.775 3.003 -7.220 1.00 93.00 76 SER A N 1
ATOM 587 C CA . SER A 1 76 ? -7.876 3.359 -8.648 1.00 93.00 76 SER A CA 1
ATOM 588 C C . SER A 1 76 ? -6.573 3.956 -9.187 1.00 93.00 76 SER A C 1
ATOM 590 O O . SER A 1 76 ? -5.884 3.334 -9.987 1.00 93.00 76 SER A O 1
ATOM 592 N N . ALA A 1 77 ? -6.175 5.132 -8.696 1.00 92.69 77 ALA A N 1
ATOM 593 C CA . ALA A 1 77 ? -4.993 5.837 -9.184 1.00 92.69 77 ALA A CA 1
ATOM 594 C C . ALA A 1 77 ? -3.691 5.056 -8.965 1.00 92.69 77 ALA A C 1
ATOM 596 O O . ALA A 1 77 ? -2.810 5.082 -9.818 1.00 92.69 77 ALA A O 1
ATOM 597 N N . LEU A 1 78 ? -3.570 4.336 -7.846 1.00 93.50 78 LEU A N 1
ATOM 598 C CA . LEU A 1 78 ? -2.400 3.497 -7.591 1.00 93.50 78 LEU A CA 1
ATOM 599 C C . LEU A 1 78 ? -2.295 2.331 -8.584 1.00 93.50 78 LEU A C 1
ATOM 601 O O . LEU A 1 78 ? -1.197 1.979 -9.008 1.00 93.50 78 LEU A O 1
ATOM 605 N N . GLN A 1 79 ? -3.412 1.706 -8.949 1.00 90.69 79 GLN A N 1
ATOM 606 C CA . GLN A 1 79 ? -3.383 0.601 -9.907 1.00 90.69 79 GLN A CA 1
ATOM 607 C C . GLN A 1 79 ? -3.188 1.114 -11.332 1.00 90.69 79 GLN A C 1
ATOM 609 O O . GLN A 1 79 ? -2.413 0.525 -12.077 1.00 90.69 79 GLN A O 1
ATOM 614 N N . TYR A 1 80 ? -3.750 2.278 -11.662 1.00 91.25 80 TYR A N 1
ATOM 615 C CA . TYR A 1 80 ? -3.445 2.985 -12.904 1.00 91.25 80 TYR A CA 1
ATOM 616 C C . TYR A 1 80 ? -1.949 3.330 -13.026 1.00 91.25 80 TYR A C 1
ATOM 618 O O . TYR A 1 80 ? -1.337 3.083 -14.061 1.00 91.25 80 TYR A O 1
ATOM 626 N N . MET A 1 81 ? -1.330 3.818 -11.944 1.00 93.94 81 MET A N 1
ATOM 627 C CA . MET A 1 81 ? 0.116 4.060 -11.863 1.00 93.94 81 MET A CA 1
ATOM 628 C C . MET A 1 81 ? 0.915 2.798 -12.215 1.00 93.94 81 MET A C 1
ATOM 630 O O . MET A 1 81 ? 1.808 2.850 -13.055 1.00 93.94 81 MET A O 1
ATOM 634 N N . PHE A 1 82 ? 0.593 1.656 -11.597 1.00 93.06 82 PHE A N 1
ATOM 635 C CA . PHE A 1 82 ? 1.272 0.396 -11.905 1.00 93.06 82 PHE A CA 1
ATOM 636 C C . PHE A 1 82 ? 1.032 -0.065 -13.332 1.00 93.06 82 PHE A C 1
ATOM 638 O O . PHE A 1 82 ? 1.988 -0.471 -13.983 1.00 93.06 82 PHE A O 1
ATOM 645 N N . HIS A 1 83 ? -0.201 0.039 -13.819 1.00 89.06 83 HIS A N 1
ATOM 646 C CA . HIS A 1 83 ? -0.531 -0.294 -15.194 1.00 89.06 83 HIS A CA 1
ATOM 647 C C . HIS A 1 83 ? 0.352 0.490 -16.173 1.00 89.06 83 HIS A C 1
ATOM 649 O O . HIS A 1 83 ? 0.956 -0.123 -17.049 1.00 89.06 83 HIS A O 1
ATOM 655 N N . LYS A 1 84 ? 0.489 1.806 -15.997 1.00 91.69 84 LYS A N 1
ATOM 656 C CA . LYS A 1 84 ? 1.300 2.640 -16.890 1.00 91.69 84 LYS A CA 1
ATOM 657 C C . LYS A 1 84 ? 2.782 2.272 -16.884 1.00 91.69 84 LYS A C 1
ATOM 659 O O . LYS A 1 84 ? 3.415 2.196 -17.934 1.00 91.69 84 LYS A O 1
ATOM 664 N N . LEU A 1 85 ? 3.324 1.939 -15.716 1.00 94.00 85 LEU A N 1
ATOM 665 C CA . LEU A 1 85 ? 4.696 1.440 -15.617 1.00 94.00 85 LEU A CA 1
ATOM 666 C C . LEU A 1 85 ? 4.858 0.054 -16.268 1.00 94.00 85 LEU A C 1
ATOM 668 O O . LEU A 1 85 ? 5.875 -0.206 -16.906 1.00 94.00 85 LEU A O 1
ATOM 672 N N . GLU A 1 86 ? 3.876 -0.839 -16.110 1.00 91.75 86 GLU A N 1
ATOM 673 C CA . GLU A 1 86 ? 3.865 -2.165 -16.744 1.00 91.75 86 GLU A CA 1
ATOM 674 C C . GLU A 1 86 ? 3.749 -2.064 -18.270 1.00 91.75 86 GLU A C 1
ATOM 676 O O . GLU A 1 86 ? 4.435 -2.801 -18.974 1.00 91.75 86 GLU A O 1
ATOM 681 N N . GLU A 1 87 ? 2.941 -1.131 -18.776 1.00 89.75 87 GLU A N 1
ATOM 682 C CA . GLU A 1 87 ? 2.782 -0.843 -20.204 1.00 89.75 87 GLU A CA 1
ATOM 683 C C . GLU A 1 87 ? 4.118 -0.418 -20.823 1.00 89.75 87 GLU A C 1
ATOM 685 O O . GLU A 1 87 ? 4.588 -1.085 -21.745 1.00 89.75 87 GLU A O 1
ATOM 690 N N . ALA A 1 88 ? 4.791 0.575 -20.231 1.00 92.19 88 ALA A N 1
ATOM 691 C CA . ALA A 1 88 ? 6.100 1.046 -20.687 1.00 92.19 88 ALA A CA 1
ATOM 692 C C . ALA A 1 88 ? 7.173 -0.059 -20.699 1.00 92.19 88 ALA A C 1
ATOM 694 O O . ALA A 1 88 ? 8.006 -0.130 -21.604 1.00 92.19 88 ALA A O 1
ATOM 695 N N . VAL A 1 89 ? 7.159 -0.950 -19.699 1.00 92.19 89 VAL A N 1
ATOM 696 C CA . VAL A 1 89 ? 8.063 -2.110 -19.656 1.00 92.19 89 VAL A CA 1
ATOM 697 C C . VAL A 1 89 ? 7.688 -3.155 -20.707 1.00 92.19 89 VAL A C 1
ATOM 699 O O . VAL A 1 89 ? 8.579 -3.764 -21.294 1.00 92.19 89 VAL A O 1
ATOM 702 N N . SER A 1 90 ? 6.398 -3.365 -20.973 1.00 89.50 90 SER A N 1
ATOM 703 C CA . SER A 1 90 ? 5.930 -4.359 -21.947 1.00 89.50 90 SER A CA 1
ATOM 704 C C . SER A 1 90 ? 6.296 -4.014 -23.391 1.00 89.50 90 SER A C 1
ATOM 706 O O . SER A 1 90 ? 6.513 -4.918 -24.191 1.00 89.50 90 SER A O 1
ATOM 708 N N . THR A 1 91 ? 6.402 -2.724 -23.713 1.00 89.12 91 THR A N 1
ATOM 709 C CA . THR A 1 91 ? 6.800 -2.221 -25.036 1.00 89.12 91 THR A CA 1
ATOM 710 C C . THR A 1 91 ? 8.314 -2.055 -25.174 1.00 89.12 91 THR A C 1
ATOM 712 O O . THR A 1 91 ? 8.784 -1.501 -26.161 1.00 89.12 91 THR A O 1
ATOM 715 N N . CYS A 1 92 ? 9.097 -2.488 -24.181 1.00 89.31 92 CYS A N 1
ATOM 716 C CA . CYS A 1 92 ? 10.516 -2.158 -24.105 1.00 89.31 92 CYS A CA 1
ATOM 717 C C . CYS A 1 92 ? 11.364 -2.716 -25.267 1.00 89.31 92 CYS A C 1
ATOM 719 O O . CYS A 1 92 ? 12.296 -2.048 -25.705 1.00 89.31 92 CYS A O 1
ATOM 721 N N . ASP A 1 93 ? 11.037 -3.909 -25.778 1.00 86.81 93 ASP A N 1
ATOM 722 C CA . ASP A 1 93 ? 11.747 -4.542 -26.905 1.00 86.81 93 ASP A CA 1
ATOM 723 C C . ASP A 1 93 ? 11.286 -4.018 -28.286 1.00 86.81 93 ASP A C 1
ATOM 725 O O . ASP A 1 93 ? 11.820 -4.426 -29.319 1.00 86.81 93 ASP A O 1
ATOM 729 N N . GLU A 1 94 ? 10.275 -3.144 -28.314 1.00 83.69 94 GLU A N 1
ATOM 730 C CA . GLU A 1 94 ? 9.673 -2.584 -29.526 1.00 83.69 94 GLU A CA 1
ATOM 731 C C . GLU A 1 94 ? 9.926 -1.064 -29.593 1.00 83.69 94 GLU A C 1
ATOM 733 O O . GLU A 1 94 ? 11.071 -0.625 -29.708 1.00 83.69 94 GLU A O 1
ATOM 738 N N . ASP A 1 95 ? 8.861 -0.261 -29.532 1.00 82.31 95 ASP A N 1
ATOM 739 C CA . ASP A 1 95 ? 8.906 1.195 -29.433 1.00 82.31 95 ASP A CA 1
ATOM 740 C C . ASP A 1 95 ? 8.585 1.588 -27.988 1.00 82.31 95 ASP A C 1
ATOM 742 O O . ASP A 1 95 ? 7.439 1.515 -27.540 1.00 82.31 95 ASP A O 1
ATOM 746 N N . VAL A 1 96 ? 9.632 1.907 -27.226 1.00 83.44 96 VAL A N 1
ATOM 747 C CA . VAL A 1 96 ? 9.540 2.184 -25.790 1.00 83.44 96 VAL A CA 1
ATOM 748 C C . VAL A 1 96 ? 8.606 3.371 -25.548 1.00 83.44 96 VAL A C 1
ATOM 750 O O . VAL A 1 96 ? 8.966 4.521 -25.808 1.00 83.44 96 VAL A O 1
ATOM 753 N N . ASP A 1 97 ? 7.452 3.115 -24.936 1.00 86.12 97 ASP A N 1
ATOM 754 C CA . ASP A 1 97 ? 6.543 4.168 -24.500 1.00 86.12 97 ASP A CA 1
ATOM 755 C C . ASP A 1 97 ? 7.035 4.815 -23.189 1.00 86.12 97 ASP A C 1
ATOM 757 O O . ASP A 1 97 ? 6.647 4.458 -22.071 1.00 86.12 97 ASP A O 1
ATOM 761 N N . LEU A 1 98 ? 7.950 5.779 -23.324 1.00 92.31 98 LEU A N 1
ATOM 762 C CA . LEU A 1 98 ? 8.445 6.572 -22.195 1.00 92.31 98 LEU A CA 1
ATOM 763 C C . LEU A 1 98 ? 7.376 7.503 -21.608 1.00 92.31 98 LEU A C 1
ATOM 765 O O . LEU A 1 98 ? 7.503 7.886 -20.442 1.00 92.31 98 LEU A O 1
ATOM 769 N N . GLU A 1 99 ? 6.343 7.855 -22.379 1.00 93.19 99 GLU A N 1
ATOM 770 C CA . GLU A 1 99 ? 5.225 8.667 -21.892 1.00 93.19 99 GLU A CA 1
ATOM 771 C C . GLU A 1 99 ? 4.439 7.886 -20.839 1.00 93.19 99 GLU A C 1
ATOM 773 O O . GLU A 1 99 ? 4.186 8.419 -19.760 1.00 93.19 99 GLU A O 1
ATOM 778 N N . CYS A 1 100 ? 4.178 6.596 -21.070 1.00 92.62 100 CYS A N 1
ATOM 779 C CA . CYS A 1 100 ? 3.575 5.716 -20.070 1.00 92.62 100 CYS A CA 1
ATOM 780 C C . CYS A 1 100 ? 4.418 5.621 -18.787 1.00 92.62 100 CYS A C 1
ATOM 782 O O . CYS A 1 100 ? 3.874 5.669 -17.680 1.00 92.62 100 CYS A O 1
ATOM 784 N N . TRP A 1 101 ? 5.750 5.544 -18.887 1.00 95.25 101 TRP A N 1
ATOM 785 C CA . TRP A 1 101 ? 6.595 5.534 -17.688 1.00 95.25 101 TRP A CA 1
ATOM 786 C C . TRP A 1 101 ? 6.481 6.848 -16.907 1.00 95.25 101 TRP A C 1
ATOM 788 O O . TRP A 1 101 ? 6.240 6.829 -15.698 1.00 95.25 101 TRP A O 1
ATOM 798 N N . ASP A 1 102 ? 6.621 7.988 -17.591 1.00 95.81 102 ASP A N 1
ATOM 799 C CA . ASP A 1 102 ? 6.536 9.314 -16.973 1.00 95.81 102 ASP A CA 1
ATOM 800 C C . ASP A 1 102 ? 5.128 9.590 -16.401 1.00 95.81 102 ASP A C 1
ATOM 802 O O . ASP A 1 102 ? 5.007 10.163 -15.314 1.00 95.81 102 ASP A O 1
ATOM 806 N N . GLU A 1 103 ? 4.063 9.116 -17.057 1.00 94.50 103 GLU A N 1
ATOM 807 C CA . GLU A 1 103 ? 2.688 9.174 -16.551 1.00 94.50 103 GLU A CA 1
ATOM 808 C C . GLU A 1 103 ? 2.543 8.362 -15.256 1.00 94.50 103 GLU A C 1
ATOM 810 O O . GLU A 1 103 ? 2.014 8.867 -14.262 1.00 94.50 103 GLU A O 1
ATOM 815 N N . GLY A 1 104 ? 3.088 7.142 -15.210 1.00 94.94 104 GLY A N 1
ATOM 816 C CA . GLY A 1 104 ? 3.148 6.342 -13.988 1.00 94.94 104 GLY A CA 1
ATOM 817 C C . GLY A 1 104 ? 3.823 7.096 -12.836 1.00 94.94 104 GLY A C 1
ATOM 818 O O . GLY A 1 104 ? 3.279 7.178 -11.734 1.00 94.94 104 GLY A O 1
ATOM 819 N N . VAL A 1 105 ? 4.966 7.742 -13.082 1.00 95.88 105 VAL A N 1
ATOM 820 C CA . VAL A 1 105 ? 5.640 8.577 -12.067 1.00 95.88 105 VAL A CA 1
ATOM 821 C C . VAL A 1 105 ? 4.755 9.750 -11.626 1.00 95.88 105 VAL A C 1
ATOM 823 O O . VAL A 1 105 ? 4.673 10.051 -10.431 1.00 95.88 105 VAL A O 1
ATOM 826 N N . ALA A 1 106 ? 4.046 10.392 -12.555 1.00 94.19 106 ALA A N 1
ATOM 827 C CA . ALA A 1 106 ? 3.153 11.504 -12.244 1.00 94.19 106 ALA A CA 1
ATOM 828 C C . ALA A 1 106 ? 2.004 11.091 -11.305 1.00 94.19 106 ALA A C 1
ATOM 830 O O . ALA A 1 106 ? 1.692 11.838 -10.375 1.00 94.19 106 ALA A O 1
ATOM 831 N N . TYR A 1 107 ? 1.427 9.896 -11.473 1.00 93.75 107 TYR A N 1
ATOM 832 C CA . TYR A 1 107 ? 0.403 9.363 -10.561 1.00 93.75 107 TYR A CA 1
ATOM 833 C C . TYR A 1 107 ? 0.956 8.946 -9.193 1.00 93.75 107 TYR A C 1
ATOM 835 O O . TYR A 1 107 ? 0.213 8.947 -8.211 1.00 93.75 107 TYR A O 1
ATOM 843 N N . TYR A 1 108 ? 2.250 8.632 -9.084 1.00 95.56 108 TYR A N 1
ATOM 844 C CA . TYR A 1 108 ? 2.884 8.420 -7.782 1.00 95.56 108 TYR A CA 1
ATOM 845 C C . TYR A 1 108 ? 3.024 9.734 -6.996 1.00 95.56 108 TYR A C 1
ATOM 847 O O . TYR A 1 108 ? 2.679 9.803 -5.811 1.00 95.56 108 TYR A O 1
ATOM 855 N N . VAL A 1 109 ? 3.540 10.774 -7.661 1.00 93.44 109 VAL A N 1
ATOM 856 C CA . VAL A 1 109 ? 3.917 12.053 -7.036 1.00 93.44 109 VAL A CA 1
ATOM 857 C C . VAL A 1 109 ? 2.710 12.977 -6.853 1.00 93.44 109 VAL A C 1
ATOM 859 O O . VAL A 1 109 ? 2.456 13.473 -5.753 1.00 93.44 109 VAL A O 1
ATOM 862 N N . GLY A 1 110 ? 1.931 13.175 -7.916 1.00 90.88 110 GLY A N 1
ATOM 863 C CA . GLY A 1 110 ? 0.825 14.123 -7.975 1.00 90.88 110 GLY A CA 1
ATOM 864 C C . GLY A 1 110 ? 1.266 15.580 -8.168 1.00 90.88 110 GLY A C 1
ATOM 865 O O . GLY A 1 110 ? 2.295 16.027 -7.667 1.00 90.88 110 GLY A O 1
ATOM 866 N N . SER A 1 111 ? 0.437 16.367 -8.853 1.00 87.94 111 SER A N 1
ATOM 867 C CA . SER A 1 111 ? 0.747 17.761 -9.220 1.00 87.94 111 SER A CA 1
ATOM 868 C C . SER A 1 111 ? 0.876 18.726 -8.035 1.00 87.94 111 SER A C 1
ATOM 870 O O . SER A 1 111 ? 1.587 19.723 -8.115 1.00 87.94 111 SER A O 1
ATOM 872 N N . LEU A 1 112 ? 0.203 18.436 -6.919 1.00 87.44 112 LEU A N 1
ATOM 873 C CA . LEU A 1 112 ? 0.183 19.298 -5.731 1.00 87.44 112 LEU A CA 1
ATOM 874 C C . LEU A 1 112 ? 1.452 19.205 -4.871 1.00 87.44 112 LEU A C 1
ATOM 876 O O . LEU A 1 112 ? 1.560 19.933 -3.890 1.00 87.44 112 LEU A O 1
ATOM 880 N N . GLN A 1 113 ? 2.381 18.308 -5.208 1.00 83.06 113 GLN A N 1
ATOM 881 C CA . GLN A 1 113 ? 3.605 18.090 -4.437 1.00 83.06 113 GLN A CA 1
ATOM 882 C C . GLN A 1 113 ? 4.636 19.217 -4.624 1.00 83.06 113 GLN A C 1
ATOM 884 O O . GLN A 1 113 ? 5.503 19.421 -3.773 1.00 83.06 113 GLN A O 1
ATOM 889 N N . GLY A 1 114 ? 4.502 19.986 -5.712 1.00 74.12 114 GLY A N 1
ATOM 890 C CA . GLY A 1 114 ? 5.407 21.077 -6.060 1.00 74.12 114 GLY A CA 1
ATOM 891 C C . GLY A 1 114 ? 6.813 20.600 -6.462 1.00 74.12 114 GLY A C 1
ATOM 892 O O . GLY A 1 114 ? 7.154 19.429 -6.293 1.00 74.12 114 GLY A O 1
ATOM 893 N N . PRO A 1 115 ? 7.650 21.501 -7.005 1.00 70.38 115 PRO A N 1
ATOM 894 C CA . PRO A 1 115 ? 8.982 21.150 -7.508 1.00 70.38 115 PRO A CA 1
ATOM 895 C C . PRO A 1 115 ? 9.957 20.722 -6.400 1.00 70.38 115 PRO A C 1
ATOM 897 O O . PRO A 1 115 ? 10.829 19.896 -6.638 1.00 70.38 115 PRO A O 1
ATOM 900 N N . GLU A 1 116 ? 9.774 21.232 -5.180 1.00 67.56 116 GLU A N 1
ATOM 901 C CA . GLU A 1 116 ? 10.634 20.936 -4.023 1.00 67.56 116 GLU A CA 1
ATOM 902 C C . GLU A 1 116 ? 10.307 19.599 -3.344 1.00 67.56 116 GLU A C 1
ATOM 904 O O . GLU A 1 116 ? 10.939 19.222 -2.359 1.00 67.56 116 GLU A O 1
ATOM 909 N N . LEU A 1 117 ? 9.268 18.906 -3.822 1.00 72.00 117 LEU A N 1
ATOM 910 C CA . LEU A 1 117 ? 8.720 17.700 -3.211 1.00 72.00 117 LEU A CA 1
ATOM 911 C C . LEU A 1 117 ? 8.491 17.822 -1.691 1.00 72.00 117 LEU A C 1
ATOM 913 O O . LEU A 1 117 ? 8.601 16.839 -0.952 1.00 72.00 117 LEU A O 1
ATOM 917 N N . ALA A 1 118 ? 8.140 19.026 -1.233 1.00 64.88 118 ALA A N 1
ATOM 918 C CA . ALA A 1 118 ? 8.002 19.354 0.176 1.00 64.88 118 ALA A CA 1
ATOM 919 C C . ALA A 1 118 ? 6.830 18.587 0.823 1.00 64.88 118 ALA A C 1
ATOM 921 O O . ALA A 1 118 ? 5.741 18.520 0.250 1.00 64.88 118 ALA A O 1
ATOM 922 N N . PRO A 1 119 ? 6.995 18.019 2.028 1.00 62.28 119 PRO A N 1
ATOM 923 C CA . PRO A 1 119 ? 5.925 17.245 2.653 1.00 62.28 119 PRO A CA 1
ATOM 924 C C . PRO A 1 119 ? 4.707 18.110 2.992 1.00 62.28 119 PRO A C 1
ATOM 926 O O . PRO A 1 119 ? 4.798 19.062 3.763 1.00 62.28 119 PRO A O 1
ATOM 929 N N . GLY A 1 120 ? 3.548 17.750 2.436 1.00 63.53 120 GLY A N 1
ATOM 930 C CA . GLY A 1 120 ? 2.274 18.432 2.677 1.00 63.53 120 GLY A CA 1
ATOM 931 C C . GLY A 1 120 ? 1.573 18.874 1.390 1.00 63.53 120 GLY A C 1
ATOM 932 O O . GLY A 1 120 ? 2.200 19.154 0.383 1.00 63.53 120 GLY A O 1
ATOM 933 N N . GLY A 1 121 ? 0.237 18.904 1.405 1.00 71.75 121 GLY A N 1
ATOM 934 C CA . GLY A 1 121 ? -0.586 19.374 0.276 1.00 71.75 121 GLY A CA 1
ATOM 935 C C . GLY A 1 121 ? -1.019 18.297 -0.731 1.00 71.75 121 GLY A C 1
ATOM 936 O O . GLY A 1 121 ? -2.195 18.271 -1.110 1.00 71.75 121 GLY A O 1
ATOM 937 N N . GLY A 1 122 ? -0.136 17.361 -1.096 1.00 83.88 122 GLY A N 1
ATOM 938 C CA . GLY A 1 122 ? -0.441 16.291 -2.058 1.00 83.88 122 GLY A CA 1
ATOM 939 C C . GLY A 1 122 ? -1.474 15.251 -1.594 1.00 83.88 122 GLY A C 1
ATOM 940 O O . GLY A 1 122 ? -1.828 15.149 -0.411 1.00 83.88 122 GLY A O 1
ATOM 941 N N . LYS A 1 123 ? -2.006 14.495 -2.566 1.00 89.00 123 LYS A N 1
ATOM 942 C CA . LYS A 1 123 ? -3.113 13.525 -2.391 1.00 89.00 123 LYS A CA 1
ATOM 943 C C . LYS A 1 123 ? -2.785 12.098 -2.857 1.00 89.00 123 LYS A C 1
ATOM 945 O O . LYS A 1 123 ? -3.610 11.212 -2.668 1.00 89.00 123 LYS A O 1
ATOM 950 N N . PHE A 1 124 ? -1.609 11.900 -3.446 1.00 92.56 124 PHE A N 1
ATOM 951 C CA . PHE A 1 124 ? -1.168 10.664 -4.097 1.00 92.56 124 PHE A CA 1
ATOM 952 C C . PHE A 1 124 ? -0.178 9.869 -3.216 1.00 92.56 124 PHE A C 1
ATOM 954 O O . PHE A 1 124 ? 0.164 10.339 -2.119 1.00 92.56 124 PHE A O 1
ATOM 961 N N . PRO A 1 125 ? 0.256 8.659 -3.635 1.00 95.25 125 PRO A N 1
ATOM 962 C CA . PRO A 1 125 ? 1.091 7.770 -2.826 1.00 95.25 125 PRO A CA 1
ATOM 963 C C . PRO A 1 125 ? 2.359 8.402 -2.231 1.00 95.25 125 PRO A C 1
ATOM 965 O O . PRO A 1 125 ? 2.692 8.076 -1.092 1.00 95.25 125 PRO A O 1
ATOM 968 N N . TYR A 1 126 ? 3.008 9.354 -2.914 1.00 94.75 126 TYR A N 1
ATOM 969 C CA . TYR A 1 126 ? 4.166 10.078 -2.369 1.00 94.75 126 TYR A CA 1
ATOM 970 C C . TYR A 1 126 ? 3.859 10.711 -1.001 1.00 94.75 126 TYR A C 1
ATOM 972 O O . TYR A 1 126 ? 4.562 10.471 -0.019 1.00 94.75 126 TYR A O 1
ATOM 980 N N . VAL A 1 127 ? 2.765 11.473 -0.888 1.00 93.19 127 VAL A N 1
ATOM 981 C CA . VAL A 1 127 ? 2.390 12.125 0.382 1.00 93.19 127 VAL A CA 1
ATOM 982 C C . VAL A 1 127 ? 1.866 11.133 1.403 1.00 93.19 127 VAL A C 1
ATOM 984 O O . VAL A 1 127 ? 2.032 11.344 2.607 1.00 93.19 127 VAL A O 1
ATOM 987 N N . LEU A 1 128 ? 1.225 10.051 0.955 1.00 94.25 128 LEU A N 1
ATOM 988 C CA . LEU A 1 128 ? 0.863 8.972 1.865 1.00 94.25 128 LEU A CA 1
ATOM 989 C C . LEU A 1 128 ? 2.119 8.429 2.555 1.00 94.25 128 LEU A C 1
ATOM 991 O O . LEU A 1 128 ? 2.120 8.319 3.780 1.00 94.25 128 LEU A O 1
ATOM 995 N N . ALA A 1 129 ? 3.187 8.162 1.801 1.00 95.00 129 ALA A N 1
ATOM 996 C CA . ALA A 1 129 ? 4.441 7.659 2.343 1.00 95.00 129 ALA A CA 1
ATOM 997 C C . ALA A 1 129 ? 5.035 8.596 3.407 1.00 95.00 129 ALA A C 1
ATOM 999 O O . ALA A 1 129 ? 5.366 8.137 4.499 1.00 95.00 129 ALA A O 1
ATOM 1000 N N . ASP A 1 130 ? 5.078 9.907 3.161 1.00 92.19 130 ASP A N 1
ATOM 1001 C CA . ASP A 1 130 ? 5.592 10.893 4.131 1.00 92.19 130 ASP A CA 1
ATOM 1002 C C . ASP A 1 130 ? 4.720 10.995 5.392 1.00 92.19 130 ASP A C 1
ATOM 1004 O O . ASP A 1 130 ? 5.210 11.033 6.527 1.00 92.19 130 ASP A O 1
ATOM 1008 N N . LYS A 1 131 ? 3.392 10.956 5.227 1.00 91.94 131 LYS A N 1
ATOM 1009 C CA . LYS A 1 131 ? 2.469 10.926 6.370 1.00 91.94 131 LYS A CA 1
ATOM 1010 C C . LYS A 1 131 ? 2.657 9.672 7.211 1.00 91.94 131 LYS A C 1
ATOM 1012 O O . LYS A 1 131 ? 2.619 9.746 8.437 1.00 91.94 131 LYS A O 1
ATOM 1017 N N . ARG A 1 132 ? 2.820 8.509 6.575 1.00 93.25 132 ARG A N 1
ATOM 1018 C CA . ARG A 1 132 ? 3.039 7.250 7.291 1.00 93.25 132 ARG A CA 1
ATOM 1019 C C . ARG A 1 132 ? 4.421 7.200 7.922 1.00 93.25 132 ARG A C 1
ATOM 1021 O O . ARG A 1 132 ? 4.507 6.781 9.068 1.00 93.25 132 ARG A O 1
ATOM 1028 N N . CYS A 1 133 ? 5.458 7.739 7.286 1.00 92.12 133 CYS A N 1
ATOM 1029 C CA . CYS A 1 133 ? 6.785 7.766 7.894 1.00 92.12 133 CYS A CA 1
ATOM 1030 C C . CYS A 1 133 ? 6.793 8.515 9.227 1.00 92.12 133 CYS A C 1
ATOM 1032 O O . CYS A 1 133 ? 7.383 8.040 10.199 1.00 92.12 133 CYS A O 1
ATOM 1034 N N . SER A 1 134 ? 6.048 9.624 9.287 1.00 90.06 134 SER A N 1
ATOM 1035 C CA . SER A 1 134 ? 5.884 10.430 10.498 1.00 90.06 134 SER A CA 1
ATOM 1036 C C . SER A 1 134 ? 5.159 9.658 11.605 1.00 90.06 134 SER A C 1
ATOM 1038 O O . SER A 1 134 ? 5.390 9.894 12.785 1.00 90.06 134 SER A O 1
ATOM 1040 N N . ASN A 1 135 ? 4.285 8.716 11.238 1.00 92.00 135 ASN A N 1
ATOM 1041 C CA . ASN A 1 135 ? 3.580 7.858 12.188 1.00 92.00 135 ASN A CA 1
ATOM 1042 C C . ASN A 1 135 ? 4.388 6.618 12.590 1.00 92.00 135 ASN A C 1
ATOM 1044 O O . ASN A 1 135 ? 4.115 6.076 13.655 1.00 92.00 135 ASN A O 1
ATOM 1048 N N . PHE A 1 136 ? 5.350 6.182 11.768 1.00 92.50 136 PHE A N 1
ATOM 1049 C CA . PHE A 1 136 ? 6.044 4.898 11.913 1.00 92.50 136 PHE A CA 1
ATOM 1050 C C . PHE A 1 136 ? 7.547 4.994 12.233 1.00 92.50 136 PHE A C 1
ATOM 1052 O O . PHE A 1 136 ? 8.245 3.980 12.254 1.00 92.50 136 PHE A O 1
ATOM 1059 N N . LYS A 1 137 ? 8.074 6.205 12.457 1.00 88.00 137 LYS A N 1
ATOM 1060 C CA . LYS A 1 137 ? 9.520 6.472 12.603 1.00 88.00 137 LYS A CA 1
ATOM 1061 C C . LYS A 1 137 ? 10.351 5.959 11.427 1.00 88.00 137 LYS A C 1
ATOM 1063 O O . LYS A 1 137 ? 11.433 5.424 11.631 1.00 88.00 137 LYS A O 1
ATOM 1068 N N . THR A 1 138 ? 9.862 6.134 10.203 1.00 88.69 138 THR A N 1
ATOM 1069 C CA . THR A 1 138 ? 10.554 5.694 8.974 1.00 88.69 138 THR A CA 1
ATOM 1070 C C . THR A 1 138 ? 10.888 6.856 8.037 1.00 88.69 138 THR A C 1
ATOM 1072 O O . THR A 1 138 ? 11.015 6.673 6.826 1.00 88.69 138 THR A O 1
ATOM 1075 N N . CYS A 1 139 ? 10.986 8.082 8.564 1.00 87.44 139 CYS A N 1
ATOM 1076 C CA . CYS A 1 139 ? 11.425 9.242 7.784 1.00 87.44 139 CYS A CA 1
ATOM 1077 C C . CYS A 1 139 ? 12.959 9.296 7.695 1.00 87.44 139 CYS A C 1
ATOM 1079 O O . CYS A 1 139 ? 13.654 8.971 8.650 1.00 87.44 139 CYS A O 1
ATOM 1081 N N . GLY A 1 140 ? 13.499 9.720 6.556 1.00 82.50 140 GLY A N 1
ATOM 1082 C CA . GLY A 1 140 ? 14.937 9.771 6.293 1.00 82.50 140 GLY A CA 1
ATOM 1083 C C . GLY A 1 140 ? 15.458 8.599 5.456 1.00 82.50 140 GLY A C 1
ATOM 1084 O O . GLY A 1 140 ? 14.721 7.709 5.042 1.00 82.50 140 GLY A O 1
ATOM 1085 N N . GLN A 1 141 ? 16.756 8.627 5.156 1.00 72.75 141 GLN A N 1
ATOM 1086 C CA . GLN A 1 141 ? 17.361 7.782 4.116 1.00 72.75 141 GLN A CA 1
ATOM 1087 C C . GLN A 1 141 ? 17.720 6.363 4.575 1.00 72.75 141 GLN A C 1
ATOM 1089 O O . GLN A 1 141 ? 17.752 5.447 3.754 1.00 72.75 141 GLN A O 1
ATOM 1094 N N . SER A 1 142 ? 17.988 6.158 5.864 1.00 62.91 142 SER A N 1
ATOM 1095 C CA . SER A 1 142 ? 18.367 4.852 6.413 1.00 62.91 142 SER A CA 1
ATOM 1096 C C . SER A 1 142 ? 18.129 4.773 7.924 1.00 62.91 142 SER A C 1
ATOM 1098 O O . SER A 1 142 ? 18.108 5.814 8.582 1.00 62.91 142 SER A O 1
ATOM 1100 N N . PRO A 1 143 ? 18.002 3.558 8.489 1.00 55.50 143 PRO A N 1
ATOM 1101 C CA . PRO A 1 143 ? 18.071 3.339 9.931 1.00 55.50 143 PRO A CA 1
ATOM 1102 C C . PRO A 1 143 ? 19.441 3.747 10.534 1.00 55.50 143 PRO A C 1
ATOM 1104 O O . PRO A 1 143 ? 20.454 3.562 9.858 1.00 55.50 143 PRO A O 1
ATOM 1107 N N . PRO A 1 144 ? 19.502 4.227 11.795 1.00 55.94 144 PRO A N 1
ATOM 1108 C CA . PRO A 1 144 ? 18.360 4.712 12.560 1.00 55.94 144 PRO A CA 1
ATOM 1109 C C . PRO A 1 144 ? 17.782 5.944 11.858 1.00 55.94 144 PRO A C 1
ATOM 1111 O O . PRO A 1 144 ? 18.498 6.893 11.554 1.00 55.94 144 PRO A O 1
ATOM 1114 N N . PHE A 1 145 ? 16.482 5.903 11.575 1.00 67.81 145 PHE A N 1
ATOM 1115 C CA . PHE A 1 145 ? 15.800 6.930 10.799 1.00 67.81 145 PHE A CA 1
ATOM 1116 C C . PHE A 1 145 ? 16.000 8.301 11.454 1.00 67.81 145 PHE A C 1
ATOM 1118 O O . PHE A 1 145 ? 15.593 8.520 12.599 1.00 67.81 145 PHE A O 1
ATOM 1125 N N . ALA A 1 146 ? 16.709 9.189 10.755 1.00 55.75 146 ALA A N 1
ATOM 1126 C CA . ALA A 1 146 ? 17.000 10.532 11.235 1.00 55.75 146 ALA A CA 1
ATOM 1127 C C . ALA A 1 146 ? 15.730 11.395 11.241 1.00 55.75 146 ALA A C 1
ATOM 1129 O O . ALA A 1 146 ? 14.792 11.167 10.479 1.00 55.75 146 ALA A O 1
ATOM 1130 N N . THR A 1 147 ? 15.707 12.428 12.085 1.00 58.44 147 THR A N 1
ATOM 1131 C CA . THR A 1 147 ? 14.661 13.457 12.045 1.00 58.44 147 THR A CA 1
ATOM 1132 C C . THR A 1 147 ? 14.554 14.047 10.637 1.00 58.44 147 THR A C 1
ATOM 1134 O O . THR A 1 147 ? 15.539 14.547 10.098 1.00 58.44 147 THR A O 1
ATOM 1137 N N . GLY A 1 148 ? 13.364 13.999 10.045 1.00 69.94 148 GLY A N 1
ATOM 1138 C CA . GLY A 1 148 ? 13.093 14.484 8.696 1.00 69.94 148 GLY A CA 1
ATOM 1139 C C . GLY A 1 148 ? 11.620 14.306 8.344 1.00 69.94 148 GLY A C 1
ATOM 1140 O O . GLY A 1 148 ? 10.878 13.660 9.080 1.00 69.94 148 GLY A O 1
ATOM 1141 N N . THR A 1 149 ? 11.193 14.902 7.236 1.00 80.25 149 THR A N 1
ATOM 1142 C CA . THR A 1 149 ? 9.786 14.912 6.803 1.00 80.25 149 THR A CA 1
ATOM 1143 C C . THR A 1 149 ? 9.530 14.043 5.566 1.00 80.25 149 THR A C 1
ATOM 1145 O O . THR A 1 149 ? 8.379 13.739 5.270 1.00 80.25 149 THR A O 1
ATOM 1148 N N . VAL A 1 150 ? 10.593 13.613 4.874 1.00 87.56 150 VAL A N 1
ATOM 1149 C CA . VAL A 1 150 ? 10.533 12.727 3.702 1.00 87.56 150 VAL A CA 1
ATOM 1150 C C . VAL A 1 150 ? 10.713 11.276 4.137 1.00 87.56 150 VAL A C 1
ATOM 1152 O O . VAL A 1 150 ? 11.606 10.950 4.918 1.00 87.56 150 VAL A O 1
ATOM 1155 N N . SER A 1 151 ? 9.864 10.394 3.630 1.00 90.88 151 SER A N 1
ATOM 1156 C CA . SER A 1 151 ? 9.869 8.967 3.938 1.00 90.88 151 SER A CA 1
ATOM 1157 C C . SER A 1 151 ? 11.059 8.225 3.338 1.00 90.88 151 SER A C 1
ATOM 1159 O O . SER A 1 151 ? 11.535 8.533 2.243 1.00 90.88 151 SER A O 1
ATOM 1161 N N . TRP A 1 152 ? 11.488 7.161 4.018 1.00 88.56 152 TRP A N 1
ATOM 1162 C CA . TRP A 1 152 ? 12.430 6.194 3.459 1.00 88.56 152 TRP A CA 1
ATOM 1163 C C . TRP A 1 152 ? 11.931 5.616 2.132 1.00 88.56 152 TRP A C 1
ATOM 1165 O O . TRP A 1 152 ? 12.704 5.473 1.188 1.00 88.56 152 TRP A O 1
ATOM 1175 N N . VAL A 1 153 ? 10.625 5.353 2.028 1.00 92.69 153 VAL A N 1
ATOM 1176 C CA . VAL A 1 153 ? 9.981 4.904 0.786 1.00 92.69 153 VAL A CA 1
ATOM 1177 C C . VAL A 1 153 ? 10.251 5.893 -0.350 1.00 92.69 153 VAL A C 1
ATOM 1179 O O . VAL A 1 153 ? 10.771 5.483 -1.385 1.00 92.69 153 VAL A O 1
ATOM 1182 N N . ASN A 1 154 ? 9.999 7.191 -0.147 1.00 92.31 154 ASN A N 1
ATOM 1183 C CA . ASN A 1 154 ? 10.245 8.215 -1.167 1.00 92.31 154 ASN A CA 1
ATOM 1184 C C . ASN A 1 154 ? 11.731 8.345 -1.522 1.00 92.31 154 ASN A C 1
ATOM 1186 O O . ASN A 1 154 ? 12.075 8.409 -2.703 1.00 92.31 154 ASN A O 1
ATOM 1190 N N . HIS A 1 155 ? 12.624 8.282 -0.530 1.00 86.12 155 HIS A N 1
ATOM 1191 C CA . HIS A 1 155 ? 14.068 8.268 -0.778 1.00 86.12 155 HIS A CA 1
ATOM 1192 C C . HIS A 1 155 ? 14.535 7.085 -1.639 1.00 86.12 155 HIS A C 1
ATOM 1194 O O . HIS A 1 155 ? 15.540 7.214 -2.334 1.00 86.12 155 HIS A O 1
ATOM 1200 N N . ASN A 1 156 ? 13.825 5.953 -1.618 1.00 84.62 156 ASN A N 1
ATOM 1201 C CA . ASN A 1 156 ? 14.222 4.742 -2.341 1.00 84.62 156 ASN A CA 1
ATOM 1202 C C . ASN A 1 156 ? 13.451 4.518 -3.646 1.00 84.62 156 ASN A C 1
ATOM 1204 O O . ASN A 1 156 ? 13.986 3.892 -4.559 1.00 84.62 156 ASN A O 1
ATOM 1208 N N . VAL A 1 157 ? 12.223 5.023 -3.772 1.00 91.31 157 VAL A N 1
ATOM 1209 C CA . VAL A 1 157 ? 11.407 4.843 -4.982 1.00 91.31 157 VAL A CA 1
ATOM 1210 C C . VAL A 1 157 ? 11.756 5.864 -6.067 1.00 91.31 157 VAL A C 1
ATOM 1212 O O . VAL A 1 157 ? 11.821 5.502 -7.238 1.00 91.31 157 VAL A O 1
ATOM 1215 N N . MET A 1 158 ? 12.072 7.115 -5.704 1.00 89.06 158 MET A N 1
ATOM 1216 C CA . MET A 1 158 ? 12.377 8.162 -6.687 1.00 89.06 158 MET A CA 1
ATOM 1217 C C . MET A 1 158 ? 13.631 7.847 -7.523 1.00 89.06 158 MET A C 1
ATOM 1219 O O . MET A 1 158 ? 13.561 7.943 -8.751 1.00 89.06 158 MET A O 1
ATOM 1223 N N . PRO A 1 159 ? 14.752 7.373 -6.935 1.00 84.50 159 PRO A N 1
ATOM 1224 C CA . PRO A 1 159 ? 15.893 6.906 -7.723 1.00 84.50 159 PRO A CA 1
ATOM 1225 C C . PRO A 1 159 ? 15.555 5.707 -8.614 1.00 84.50 159 PRO A C 1
ATOM 1227 O O . PRO A 1 159 ? 16.088 5.593 -9.715 1.00 84.50 159 PRO A O 1
ATOM 1230 N N . LYS A 1 160 ? 14.645 4.826 -8.178 1.00 87.06 160 LYS A N 1
ATOM 1231 C CA . LYS A 1 160 ? 14.197 3.680 -8.979 1.00 87.06 160 LYS A CA 1
ATOM 1232 C C . LYS A 1 160 ? 13.362 4.113 -10.178 1.00 87.06 160 LYS A C 1
ATOM 1234 O O . LYS A 1 160 ? 13.551 3.561 -11.254 1.00 87.06 160 LYS A O 1
ATOM 1239 N N . PHE A 1 161 ? 12.524 5.141 -10.053 1.00 92.62 161 PHE A N 1
ATOM 1240 C CA . PHE A 1 161 ? 11.844 5.714 -11.218 1.00 92.62 161 PHE A CA 1
ATOM 1241 C C . PHE A 1 161 ? 12.831 6.241 -12.262 1.00 92.62 161 PHE A C 1
ATOM 1243 O O . PHE A 1 161 ? 12.673 5.962 -13.450 1.00 92.62 161 PHE A O 1
ATOM 1250 N N . HIS A 1 162 ? 13.887 6.935 -11.829 1.00 87.38 162 HIS A N 1
ATOM 1251 C CA . HIS A 1 162 ? 14.942 7.389 -12.737 1.00 87.38 162 HIS A CA 1
ATOM 1252 C C . HIS A 1 162 ? 15.710 6.215 -13.362 1.00 87.38 162 HIS A C 1
ATOM 1254 O O . HIS A 1 162 ? 15.978 6.201 -14.562 1.00 87.38 162 HIS A O 1
ATOM 1260 N N . MET A 1 163 ? 16.025 5.198 -12.561 1.00 83.81 163 MET A N 1
ATOM 1261 C CA . MET A 1 163 ? 16.722 4.002 -13.018 1.00 83.81 163 MET A CA 1
ATOM 1262 C C . MET A 1 163 ? 15.916 3.212 -14.052 1.00 83.81 163 MET A C 1
ATOM 1264 O O . MET A 1 163 ? 16.474 2.815 -15.070 1.00 83.81 163 MET A O 1
ATOM 1268 N N . GLY A 1 164 ? 14.618 3.010 -13.821 1.00 85.00 164 GLY A N 1
ATOM 1269 C CA . GLY A 1 164 ? 13.746 2.314 -14.764 1.00 85.00 164 GLY A CA 1
ATOM 1270 C C . GLY A 1 164 ? 13.600 3.089 -16.070 1.00 85.00 164 GLY A C 1
ATOM 1271 O O . GLY A 1 164 ? 13.771 2.499 -17.130 1.00 85.00 164 GLY A O 1
ATOM 1272 N N . LYS A 1 165 ? 13.450 4.421 -16.011 1.00 92.19 165 LYS A N 1
ATOM 1273 C CA . LYS A 1 165 ? 13.484 5.279 -17.207 1.00 92.19 165 LYS A CA 1
ATOM 1274 C C . LYS A 1 165 ? 14.781 5.107 -17.997 1.00 92.19 165 LYS A C 1
ATOM 1276 O O . LYS A 1 165 ? 14.746 4.899 -19.204 1.00 92.19 165 LYS A O 1
ATOM 1281 N N . ASN A 1 166 ? 15.930 5.162 -17.325 1.00 86.12 166 ASN A N 1
ATOM 1282 C CA . ASN A 1 166 ? 17.228 4.991 -17.981 1.00 86.12 166 ASN A CA 1
ATOM 1283 C C . ASN A 1 166 ? 17.399 3.586 -18.575 1.00 86.12 166 ASN A C 1
ATOM 1285 O O . ASN A 1 166 ? 18.029 3.451 -19.620 1.00 86.12 166 ASN A O 1
ATOM 1289 N N . ALA A 1 167 ? 16.866 2.554 -17.917 1.00 84.00 167 ALA A N 1
ATOM 1290 C CA . ALA A 1 167 ? 16.865 1.192 -18.437 1.00 84.00 167 ALA A CA 1
ATOM 1291 C C . ALA A 1 167 ? 16.025 1.095 -19.718 1.00 84.00 167 ALA A C 1
ATOM 1293 O O . ALA A 1 167 ? 16.521 0.598 -20.723 1.00 84.00 167 ALA A O 1
ATOM 1294 N N . LEU A 1 168 ? 14.814 1.659 -19.710 1.00 91.94 168 LEU A N 1
ATOM 1295 C CA . LEU A 1 168 ? 13.927 1.729 -20.873 1.00 91.94 168 LEU A CA 1
ATOM 1296 C C . LEU A 1 168 ? 14.578 2.472 -22.050 1.00 91.94 168 LEU A C 1
ATOM 1298 O O . LEU A 1 168 ? 14.636 1.936 -23.149 1.00 91.94 168 LEU A O 1
ATOM 1302 N N . VAL A 1 169 ? 15.173 3.648 -21.816 1.00 91.19 169 VAL A N 1
ATOM 1303 C CA . VAL A 1 169 ? 15.900 4.420 -22.850 1.00 91.19 169 VAL A CA 1
ATOM 1304 C C . VAL A 1 169 ? 17.051 3.620 -23.475 1.00 91.19 169 VAL A C 1
ATOM 1306 O O . VAL A 1 169 ? 17.377 3.806 -24.645 1.00 91.19 169 VAL A O 1
ATOM 1309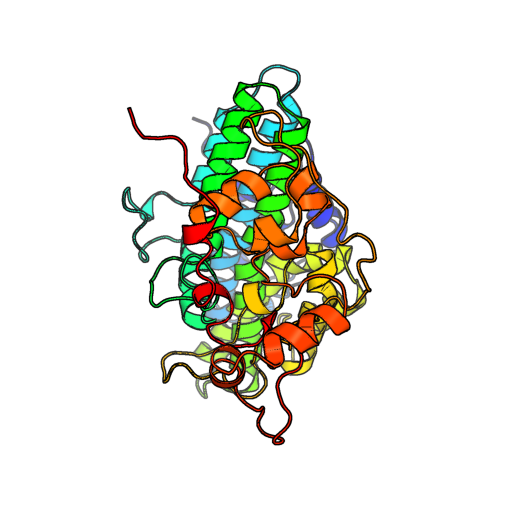 N N . LYS A 1 170 ? 17.692 2.742 -22.698 1.00 89.75 170 LYS A N 1
ATOM 1310 C CA . LYS A 1 170 ? 18.802 1.895 -23.154 1.00 89.75 170 LYS A CA 1
ATOM 1311 C C . LYS A 1 170 ? 18.348 0.561 -23.759 1.00 89.75 170 LYS A C 1
ATOM 1313 O O . LYS A 1 170 ? 19.211 -0.203 -24.184 1.00 89.75 170 LYS A O 1
ATOM 1318 N N . GLY A 1 171 ? 17.049 0.257 -23.758 1.00 89.69 171 GLY A N 1
ATOM 1319 C CA . GLY A 1 171 ? 16.523 -1.054 -24.152 1.00 89.69 171 GLY A CA 1
ATOM 1320 C C . GLY A 1 171 ? 16.877 -2.188 -23.178 1.00 89.69 171 GLY A C 1
ATOM 1321 O O . GLY A 1 171 ? 16.856 -3.356 -23.554 1.00 89.69 171 GLY A O 1
ATOM 1322 N N . ASP A 1 172 ? 17.234 -1.888 -21.923 1.00 87.56 172 ASP A N 1
ATOM 1323 C CA . ASP A 1 172 ? 17.495 -2.911 -20.901 1.00 87.56 172 ASP A CA 1
ATOM 1324 C C . ASP A 1 172 ? 16.188 -3.342 -20.216 1.00 87.56 172 ASP A C 1
ATOM 1326 O O . ASP A 1 172 ? 15.877 -2.981 -19.074 1.00 87.56 172 ASP A O 1
ATOM 1330 N N . CYS A 1 173 ? 15.395 -4.135 -20.936 1.00 90.00 173 CYS A N 1
ATOM 1331 C CA . CYS A 1 173 ? 14.054 -4.548 -20.514 1.00 90.00 173 CYS A CA 1
ATOM 1332 C C . CYS A 1 173 ? 14.065 -5.443 -19.273 1.00 90.00 173 CYS A C 1
ATOM 1334 O O . CYS A 1 173 ? 13.159 -5.391 -18.432 1.00 90.00 173 CYS A O 1
ATOM 1336 N N . LYS A 1 174 ? 15.137 -6.223 -19.091 1.00 85.81 174 LYS A N 1
ATOM 1337 C CA . LYS A 1 174 ? 15.343 -7.045 -17.894 1.00 85.81 174 LYS A CA 1
ATOM 1338 C C . LYS A 1 174 ? 15.550 -6.170 -16.660 1.00 85.81 174 LYS A C 1
ATOM 1340 O O . LYS A 1 174 ? 14.972 -6.456 -15.603 1.00 85.81 174 LYS A O 1
ATOM 1345 N N . LEU A 1 175 ? 16.362 -5.119 -16.772 1.00 81.44 175 LEU A N 1
ATOM 1346 C CA . LEU A 1 175 ? 16.565 -4.166 -15.689 1.00 81.44 175 LEU A CA 1
ATOM 1347 C C . LEU A 1 175 ? 15.295 -3.362 -15.414 1.00 81.44 175 LEU A C 1
ATOM 1349 O O . LEU A 1 175 ? 14.901 -3.272 -14.255 1.00 81.44 175 LEU A O 1
ATOM 1353 N N . ALA A 1 176 ? 14.605 -2.874 -16.449 1.00 86.12 176 ALA A N 1
ATOM 1354 C CA . ALA A 1 176 ? 13.344 -2.144 -16.302 1.00 86.12 176 ALA A CA 1
ATOM 1355 C C . ALA A 1 176 ? 12.278 -2.981 -15.565 1.00 86.12 176 ALA A C 1
ATOM 1357 O O . ALA A 1 176 ? 11.700 -2.525 -14.576 1.00 86.12 176 ALA A O 1
ATOM 1358 N N . THR A 1 177 ? 12.112 -4.252 -15.951 1.00 86.19 177 THR A N 1
ATOM 1359 C CA . THR A 1 177 ? 11.225 -5.213 -15.268 1.00 86.19 177 THR A CA 1
ATOM 1360 C C . THR A 1 177 ? 11.629 -5.426 -13.806 1.00 86.19 177 THR A C 1
ATOM 1362 O O . THR A 1 177 ? 10.786 -5.440 -12.907 1.00 86.19 177 THR A O 1
ATOM 1365 N N . THR A 1 178 ? 12.932 -5.574 -13.545 1.00 82.62 178 THR A N 1
ATOM 1366 C CA . THR A 1 178 ? 13.457 -5.759 -12.182 1.00 82.62 178 THR A CA 1
ATOM 1367 C C . THR A 1 178 ? 13.158 -4.536 -11.312 1.00 82.62 178 THR A C 1
ATOM 1369 O O . THR A 1 178 ? 12.651 -4.673 -10.197 1.00 82.62 178 THR A O 1
ATOM 1372 N N . VAL A 1 179 ? 13.425 -3.337 -11.832 1.00 82.44 179 VAL A N 1
ATOM 1373 C CA . VAL A 1 179 ? 13.207 -2.064 -11.140 1.00 82.44 179 VAL A CA 1
ATOM 1374 C C . VAL A 1 179 ? 11.724 -1.829 -10.861 1.00 82.44 179 VAL A C 1
ATOM 1376 O O . VAL A 1 179 ? 11.381 -1.423 -9.751 1.00 82.44 179 VAL A O 1
ATOM 1379 N N . LEU A 1 180 ? 10.828 -2.158 -11.796 1.00 89.62 180 LEU A N 1
ATOM 1380 C CA . LEU A 1 180 ? 9.382 -2.100 -11.566 1.00 89.62 180 LEU A CA 1
ATOM 1381 C C . LEU A 1 180 ? 8.948 -3.011 -10.406 1.00 89.62 180 LEU A C 1
ATOM 1383 O O . LEU A 1 180 ? 8.198 -2.590 -9.521 1.00 89.62 180 LEU A O 1
ATOM 1387 N N . GLY A 1 181 ? 9.493 -4.228 -10.342 1.00 85.69 181 GLY A N 1
ATOM 1388 C CA . GLY A 1 181 ? 9.284 -5.125 -9.205 1.00 85.69 181 GLY A CA 1
ATOM 1389 C C . GLY A 1 181 ? 9.765 -4.530 -7.875 1.00 85.69 181 GLY A C 1
ATOM 1390 O O . GLY A 1 181 ? 9.104 -4.695 -6.852 1.00 85.69 181 GLY A O 1
ATOM 1391 N N . GLN A 1 182 ? 10.886 -3.803 -7.870 1.00 85.50 182 GLN A N 1
ATOM 1392 C CA . GLN A 1 182 ? 11.385 -3.106 -6.679 1.00 85.50 182 GLN A CA 1
ATOM 1393 C C . GLN A 1 182 ? 10.507 -1.910 -6.278 1.00 85.50 182 GLN A C 1
ATOM 1395 O O . GLN A 1 182 ? 10.252 -1.719 -5.089 1.00 85.50 182 GLN A O 1
ATOM 1400 N N . ILE A 1 183 ? 10.030 -1.121 -7.247 1.00 90.31 183 ILE A N 1
ATOM 1401 C CA . ILE A 1 183 ? 9.093 -0.010 -7.016 1.00 90.31 183 ILE A CA 1
ATOM 1402 C C . ILE A 1 183 ? 7.830 -0.541 -6.341 1.00 90.31 183 ILE A C 1
ATOM 1404 O O . ILE A 1 183 ? 7.433 -0.028 -5.299 1.00 90.31 183 ILE A O 1
ATOM 1408 N N . SER A 1 184 ? 7.248 -1.617 -6.879 1.00 90.94 184 SER A N 1
ATOM 1409 C CA . SER A 1 184 ? 6.030 -2.227 -6.340 1.00 90.94 184 SER A CA 1
ATOM 1410 C C . SER A 1 184 ? 6.143 -2.552 -4.848 1.00 90.94 184 SER A C 1
ATOM 1412 O O . SER A 1 184 ? 5.299 -2.134 -4.057 1.00 90.94 184 SER A O 1
ATOM 1414 N N . LYS A 1 185 ? 7.248 -3.184 -4.433 1.00 87.44 185 LYS A N 1
ATOM 1415 C CA . LYS A 1 185 ? 7.515 -3.524 -3.024 1.00 87.44 185 LYS A CA 1
ATOM 1416 C C . LYS A 1 185 ? 7.523 -2.297 -2.109 1.00 87.44 185 LYS A C 1
ATOM 1418 O O . LYS A 1 185 ? 6.960 -2.344 -1.019 1.00 87.44 185 LYS A O 1
ATOM 1423 N N . LEU A 1 186 ? 8.140 -1.200 -2.551 1.00 91.56 186 LEU A N 1
ATOM 1424 C CA . LEU A 1 186 ? 8.239 0.035 -1.770 1.00 91.56 186 LEU A CA 1
ATOM 1425 C C . LEU A 1 186 ? 6.887 0.742 -1.638 1.00 91.56 186 LEU A C 1
ATOM 1427 O O . LEU A 1 186 ? 6.525 1.186 -0.550 1.00 91.56 186 LEU A O 1
ATOM 1431 N N . VAL A 1 187 ? 6.126 0.819 -2.730 1.00 95.62 187 VAL A N 1
ATOM 1432 C CA . VAL A 1 187 ? 4.862 1.569 -2.788 1.00 95.62 187 VAL A CA 1
ATOM 1433 C C . VAL A 1 187 ? 3.755 0.929 -1.938 1.00 95.62 187 VAL A C 1
ATOM 1435 O O . VAL A 1 187 ? 2.849 1.629 -1.487 1.00 95.62 187 VAL A O 1
ATOM 1438 N N . TYR A 1 188 ? 3.838 -0.372 -1.640 1.00 96.19 188 TYR A N 1
ATOM 1439 C CA . TYR A 1 188 ? 2.894 -1.032 -0.731 1.00 96.19 188 TYR A CA 1
ATOM 1440 C C . TYR A 1 188 ? 3.182 -0.800 0.761 1.00 96.19 188 TYR A C 1
ATOM 1442 O O . TYR A 1 188 ? 2.271 -0.956 1.576 1.00 96.19 188 TYR A O 1
ATOM 1450 N N . ILE A 1 189 ? 4.391 -0.372 1.149 1.00 96.69 189 ILE A N 1
ATOM 1451 C CA . ILE A 1 189 ? 4.746 -0.147 2.565 1.00 96.69 189 ILE A CA 1
ATOM 1452 C C . ILE A 1 189 ? 3.810 0.871 3.243 1.00 96.69 189 ILE A C 1
ATOM 1454 O O . ILE A 1 189 ? 3.281 0.556 4.312 1.00 96.69 189 ILE A O 1
ATOM 1458 N N . PRO A 1 190 ? 3.510 2.046 2.653 1.00 97.56 190 PRO A N 1
ATOM 1459 C CA . PRO A 1 190 ? 2.583 3.000 3.258 1.00 97.56 190 PRO A CA 1
ATOM 1460 C C . PRO A 1 190 ? 1.147 2.475 3.400 1.00 97.56 190 PRO A C 1
ATOM 1462 O O . PRO A 1 190 ? 0.417 2.926 4.283 1.00 97.56 190 PRO A O 1
ATOM 1465 N N . LEU A 1 191 ? 0.726 1.512 2.572 1.00 98.31 191 LEU A N 1
ATOM 1466 C CA . LEU A 1 191 ? -0.589 0.870 2.692 1.00 98.31 191 LEU A CA 1
ATOM 1467 C C . LEU A 1 191 ? -0.620 -0.124 3.861 1.00 98.31 191 LEU A C 1
ATOM 1469 O O . LEU A 1 191 ? -1.588 -0.142 4.624 1.00 98.31 191 LEU A O 1
ATOM 1473 N N . ILE A 1 192 ? 0.468 -0.873 4.068 1.00 98.56 192 ILE A N 1
ATOM 1474 C CA . ILE A 1 192 ? 0.663 -1.720 5.258 1.00 98.56 192 ILE A CA 1
ATOM 1475 C C . ILE A 1 192 ? 0.651 -0.848 6.520 1.00 98.56 192 ILE A C 1
ATOM 1477 O O . ILE A 1 192 ? -0.146 -1.075 7.428 1.00 98.56 192 ILE A O 1
ATOM 1481 N N . GLN A 1 193 ? 1.466 0.210 6.544 1.00 98.00 193 GLN A N 1
ATOM 1482 C CA . GLN A 1 193 ? 1.508 1.187 7.637 1.00 98.00 193 GLN A CA 1
ATOM 1483 C C . GLN A 1 193 ? 0.133 1.828 7.885 1.00 98.00 193 GLN A C 1
ATOM 1485 O O . GLN A 1 193 ? -0.299 1.982 9.026 1.00 98.00 193 GLN A O 1
ATOM 1490 N N . GLY A 1 194 ? -0.589 2.190 6.821 1.00 97.75 194 GLY A N 1
ATOM 1491 C CA . GLY A 1 194 ? -1.954 2.702 6.908 1.00 97.75 194 GLY A CA 1
ATOM 1492 C C . GLY A 1 194 ? -2.881 1.722 7.617 1.00 97.75 194 GLY A C 1
ATOM 1493 O O . GLY A 1 194 ? -3.493 2.091 8.616 1.00 97.75 194 GLY A O 1
ATOM 1494 N N . THR A 1 195 ? -2.916 0.474 7.153 1.00 98.69 195 THR A N 1
ATOM 1495 C CA . THR A 1 195 ? -3.761 -0.584 7.721 1.00 98.69 195 THR A CA 1
ATOM 1496 C C . THR A 1 195 ? -3.446 -0.821 9.197 1.00 98.69 195 THR A C 1
ATOM 1498 O O . THR A 1 195 ? -4.348 -0.766 10.028 1.00 98.69 195 THR A O 1
ATOM 1501 N N . LEU A 1 196 ? -2.164 -0.986 9.546 1.00 98.56 196 LEU A N 1
ATOM 1502 C CA . LEU A 1 196 ? -1.713 -1.180 10.929 1.00 98.56 196 LEU A CA 1
ATOM 1503 C C . LEU A 1 196 ? -2.112 -0.016 11.835 1.00 98.56 196 LEU A C 1
ATOM 1505 O O . LEU A 1 196 ? -2.587 -0.229 12.949 1.00 98.56 196 LEU A O 1
ATOM 1509 N N . ARG A 1 197 ? -1.951 1.222 11.357 1.00 97.19 197 ARG A N 1
ATOM 1510 C CA . ARG A 1 197 ? -2.339 2.401 12.130 1.00 97.19 197 ARG A CA 1
ATOM 1511 C C . ARG A 1 197 ? -3.827 2.379 12.453 1.00 97.19 197 ARG A C 1
ATOM 1513 O O . ARG A 1 197 ? -4.181 2.599 13.604 1.00 97.19 197 ARG A O 1
ATOM 1520 N N . TYR A 1 198 ? -4.692 2.144 11.469 1.00 97.56 198 TYR A N 1
ATOM 1521 C CA . TYR A 1 198 ? -6.134 2.152 11.725 1.00 97.56 198 TYR A CA 1
ATOM 1522 C C . TYR A 1 198 ? -6.596 0.939 12.520 1.00 97.56 198 TYR A C 1
ATOM 1524 O O . TYR A 1 198 ? -7.453 1.109 13.374 1.00 97.56 198 TYR A O 1
ATOM 1532 N N . ALA A 1 199 ? -5.969 -0.226 12.350 1.00 98.06 199 ALA A N 1
ATOM 1533 C CA . ALA A 1 199 ? -6.214 -1.367 13.224 1.00 98.06 199 ALA A CA 1
ATOM 1534 C C . ALA A 1 199 ? -5.910 -1.026 14.695 1.00 98.06 199 ALA A C 1
ATOM 1536 O O . ALA A 1 199 ? -6.715 -1.303 15.580 1.00 98.06 199 ALA A O 1
ATOM 1537 N N . TYR A 1 200 ? -4.782 -0.352 14.956 1.00 97.06 200 TYR A N 1
ATOM 1538 C CA . TYR A 1 200 ? -4.423 0.089 16.305 1.00 97.06 200 TYR A CA 1
ATOM 1539 C C . TYR A 1 200 ? -5.402 1.136 16.843 1.00 97.06 200 TYR A C 1
ATOM 1541 O O . TYR A 1 200 ? -5.827 1.053 17.993 1.00 97.06 200 TYR A O 1
ATOM 1549 N N . LYS A 1 201 ? -5.778 2.118 16.015 1.00 94.75 201 LYS A N 1
ATOM 1550 C CA . LYS A 1 201 ? -6.716 3.170 16.415 1.00 94.75 201 LYS A CA 1
ATOM 1551 C C . LYS A 1 201 ? -8.093 2.610 16.755 1.00 94.75 201 LYS A C 1
ATOM 1553 O O . LYS A 1 201 ? -8.595 2.874 17.841 1.00 94.75 201 LYS A O 1
ATOM 1558 N N . VAL A 1 202 ? -8.640 1.777 15.874 1.00 94.81 202 VAL A N 1
ATOM 1559 C CA . VAL A 1 202 ? -9.945 1.136 16.054 1.00 94.81 202 VAL A CA 1
ATOM 1560 C C . VAL A 1 202 ? -9.942 0.167 17.232 1.00 94.81 202 VAL A C 1
ATOM 1562 O O . VAL A 1 202 ? -10.994 -0.028 17.814 1.00 94.81 202 VAL A O 1
ATOM 1565 N N . GLN A 1 203 ? -8.816 -0.423 17.639 1.00 95.50 203 GLN A N 1
ATOM 1566 C CA . GLN A 1 203 ? -8.803 -1.267 18.839 1.00 95.50 203 GLN A CA 1
ATOM 1567 C C . GLN A 1 203 ? -8.552 -0.479 20.132 1.00 95.50 203 GLN A C 1
ATOM 1569 O O . GLN A 1 203 ? -9.269 -0.653 21.113 1.00 95.50 203 GLN A O 1
ATOM 1574 N N . PHE A 1 204 ? -7.507 0.348 20.167 1.00 93.94 204 PHE A N 1
ATOM 1575 C CA . PHE A 1 204 ? -6.960 0.885 21.418 1.00 93.94 204 PHE A CA 1
ATOM 1576 C C . PHE A 1 204 ? -7.201 2.376 21.621 1.00 93.94 204 PHE A C 1
ATOM 1578 O O . PHE A 1 204 ? -7.158 2.844 22.755 1.00 93.94 204 PHE A O 1
ATOM 1585 N N . LEU A 1 205 ? -7.417 3.128 20.541 1.00 89.56 205 LEU A N 1
ATOM 1586 C CA . LEU A 1 205 ? -7.590 4.584 20.575 1.00 89.56 205 LEU A CA 1
ATOM 1587 C C . LEU A 1 205 ? -8.982 4.990 20.082 1.00 89.56 205 LEU A C 1
ATOM 1589 O O . LEU A 1 205 ? -9.135 6.080 19.531 1.00 89.56 205 LEU A O 1
ATOM 1593 N N . GLN A 1 206 ? -9.973 4.106 20.256 1.00 82.94 206 GLN A N 1
ATOM 1594 C CA . GLN A 1 206 ? -11.343 4.336 19.814 1.00 82.94 206 GLN A CA 1
ATOM 1595 C C . GLN A 1 206 ? -11.833 5.691 20.312 1.00 82.94 206 GLN A C 1
ATOM 1597 O O . GLN A 1 206 ? -11.813 5.986 21.510 1.00 82.94 206 GLN A O 1
ATOM 1602 N N . SER A 1 207 ? -12.291 6.515 19.378 1.00 81.94 207 SER A N 1
ATOM 1603 C CA . SER A 1 207 ? -13.004 7.731 19.730 1.00 81.94 207 SER A CA 1
ATOM 1604 C C . SER A 1 207 ? -14.364 7.373 20.328 1.00 81.94 207 SER A C 1
ATOM 1606 O O . SER A 1 207 ? -15.076 6.531 19.787 1.00 81.94 207 SER A O 1
ATOM 1608 N N . GLY A 1 208 ? -14.766 8.062 21.400 1.00 87.06 208 GLY A N 1
ATOM 1609 C CA . GLY A 1 208 ? -16.149 8.006 21.894 1.00 87.06 208 GLY A CA 1
ATOM 1610 C C . GLY A 1 208 ? -17.160 8.657 20.938 1.00 87.06 208 GLY A C 1
ATOM 1611 O O . GLY A 1 208 ? -18.364 8.501 21.113 1.00 87.06 208 GLY A O 1
ATOM 1612 N N . ASP A 1 209 ? -16.678 9.388 19.928 1.00 93.38 209 ASP A N 1
ATOM 1613 C CA . ASP A 1 209 ? -17.488 9.907 18.828 1.00 93.38 209 ASP A CA 1
ATOM 1614 C C . ASP A 1 209 ? -17.613 8.850 17.719 1.00 93.38 209 ASP A C 1
ATOM 1616 O O . ASP A 1 209 ? -16.634 8.539 17.031 1.00 93.38 209 ASP A O 1
ATOM 1620 N N . ALA A 1 210 ? -18.835 8.344 17.528 1.00 92.88 210 ALA A N 1
ATOM 1621 C CA . ALA A 1 210 ? -19.172 7.345 16.516 1.00 92.88 210 ALA A CA 1
ATOM 1622 C C . ALA A 1 210 ? -18.795 7.781 15.090 1.00 92.88 210 ALA A C 1
ATOM 1624 O O . ALA A 1 210 ? -18.351 6.955 14.297 1.00 92.88 210 ALA A O 1
ATOM 1625 N N . ASN A 1 211 ? -18.878 9.077 14.778 1.00 94.62 211 ASN A N 1
ATOM 1626 C CA . ASN A 1 211 ? -18.506 9.604 13.466 1.00 94.62 211 ASN A CA 1
ATOM 1627 C C . ASN A 1 211 ? -16.997 9.487 13.221 1.00 94.62 211 ASN A C 1
ATOM 1629 O O . ASN A 1 211 ? -16.547 9.206 12.110 1.00 94.62 211 ASN A O 1
ATOM 1633 N N . VAL A 1 212 ? -16.194 9.719 14.262 1.00 94.75 212 VAL A N 1
ATOM 1634 C CA . VAL A 1 212 ? -14.734 9.581 14.186 1.00 94.75 212 VAL A CA 1
ATOM 1635 C C . VAL A 1 212 ? -14.348 8.107 14.093 1.00 94.75 212 VAL A C 1
ATOM 1637 O O . VAL A 1 212 ? -13.475 7.770 13.295 1.00 94.75 212 VAL A O 1
ATOM 1640 N N . LEU A 1 213 ? -15.017 7.234 14.851 1.00 94.50 213 LEU A N 1
ATOM 1641 C CA . LEU A 1 213 ? -14.794 5.791 14.783 1.00 94.50 213 LEU A CA 1
ATOM 1642 C C . LEU A 1 213 ? -15.112 5.235 13.387 1.00 94.50 213 LEU A C 1
ATOM 1644 O O . LEU A 1 213 ? -14.258 4.583 12.792 1.00 94.50 213 LEU A O 1
ATOM 1648 N N . GLU A 1 214 ? -16.288 5.550 12.836 1.00 96.38 214 GLU A N 1
ATOM 1649 C CA . GLU A 1 214 ? -16.694 5.105 11.496 1.00 96.38 214 GLU A CA 1
ATOM 1650 C C . GLU A 1 214 ? -15.709 5.597 10.431 1.00 96.38 214 GLU A C 1
ATOM 1652 O O . GLU A 1 214 ? -15.275 4.840 9.560 1.00 96.38 214 GLU A O 1
ATOM 1657 N N . LYS A 1 215 ? -15.282 6.861 10.541 1.00 96.56 215 LYS A N 1
ATOM 1658 C CA . LYS A 1 215 ? -14.253 7.417 9.668 1.00 96.56 215 LYS A CA 1
ATOM 1659 C C . LYS A 1 215 ? -12.985 6.569 9.716 1.00 96.56 215 LYS A C 1
ATOM 1661 O O . LYS A 1 215 ? -12.486 6.193 8.661 1.00 96.56 215 LYS A O 1
ATOM 1666 N N . GLU A 1 216 ? -12.464 6.285 10.909 1.00 96.31 216 GLU A N 1
ATOM 1667 C CA . GLU A 1 216 ? -11.231 5.517 11.121 1.00 96.31 216 GLU A CA 1
ATOM 1668 C C . GLU A 1 216 ? -11.330 4.076 10.618 1.00 96.31 216 GLU A C 1
ATOM 1670 O O . GLU A 1 216 ? -10.387 3.601 9.977 1.00 96.31 216 GLU A O 1
ATOM 1675 N N . GLN A 1 217 ? -12.473 3.422 10.838 1.00 97.38 217 GLN A N 1
ATOM 1676 C CA . GLN A 1 217 ? -12.782 2.112 10.268 1.00 97.38 217 GLN A CA 1
ATOM 1677 C C . GLN A 1 217 ? -12.715 2.172 8.740 1.00 97.38 217 GLN A C 1
ATOM 1679 O O . GLN A 1 217 ? -11.936 1.434 8.141 1.00 97.38 217 GLN A O 1
ATOM 1684 N N . ALA A 1 218 ? -13.410 3.127 8.115 1.00 98.06 218 ALA A N 1
ATOM 1685 C CA . ALA A 1 218 ? -13.420 3.282 6.664 1.00 98.06 218 ALA A CA 1
ATOM 1686 C C . ALA A 1 218 ? -12.030 3.600 6.085 1.00 98.06 218 ALA A C 1
ATOM 1688 O O . ALA A 1 218 ? -11.664 3.087 5.025 1.00 98.06 218 ALA A O 1
ATOM 1689 N N . GLU A 1 219 ? -11.212 4.420 6.765 1.00 97.50 219 GLU A N 1
ATOM 1690 C CA . GLU A 1 219 ? -9.824 4.641 6.339 1.00 97.50 219 GLU A CA 1
ATOM 1691 C C . GLU A 1 219 ? -9.045 3.313 6.353 1.00 97.50 219 GLU A C 1
ATOM 1693 O O . GLU A 1 219 ? -8.384 2.986 5.365 1.00 97.50 219 GLU A O 1
ATOM 1698 N N . GLY A 1 220 ? -9.152 2.541 7.441 1.00 97.69 220 GLY A N 1
ATOM 1699 C CA . GLY A 1 220 ? -8.499 1.243 7.606 1.00 97.69 220 GLY A CA 1
ATOM 1700 C C . GLY A 1 220 ? -8.926 0.204 6.572 1.00 97.69 220 GLY A C 1
ATOM 1701 O O . GLY A 1 220 ? -8.060 -0.433 5.971 1.00 97.69 220 GLY A O 1
ATOM 1702 N N . THR A 1 221 ? -10.228 0.087 6.307 1.00 98.44 221 THR A N 1
ATOM 1703 C CA . THR A 1 221 ? -10.788 -0.829 5.307 1.00 98.44 221 THR A CA 1
ATOM 1704 C C . THR A 1 221 ? -10.217 -0.565 3.919 1.00 98.44 221 THR A C 1
ATOM 1706 O O . THR A 1 221 ? -9.795 -1.500 3.240 1.00 98.44 221 THR A O 1
ATOM 1709 N N . VAL A 1 222 ? -10.141 0.699 3.489 1.00 98.44 222 VAL A N 1
ATOM 1710 C CA . VAL A 1 222 ? -9.601 1.025 2.160 1.00 98.44 222 VAL A CA 1
ATOM 1711 C C . VAL A 1 222 ? -8.107 0.720 2.066 1.00 98.44 222 VAL A C 1
ATOM 1713 O O . VAL A 1 222 ? -7.654 0.203 1.045 1.00 98.44 222 VAL A O 1
ATOM 1716 N N . PHE A 1 223 ? -7.328 1.020 3.113 1.00 98.56 223 PHE A N 1
ATOM 1717 C CA . PHE A 1 223 ? -5.903 0.676 3.129 1.00 98.56 223 PHE A CA 1
ATOM 1718 C C . PHE A 1 223 ? -5.685 -0.839 3.075 1.00 98.56 223 PHE A C 1
ATOM 1720 O O . PHE A 1 223 ? -4.824 -1.290 2.317 1.00 98.56 223 PHE A O 1
ATOM 1727 N N . ALA A 1 224 ? -6.498 -1.613 3.803 1.00 98.62 224 ALA A N 1
ATOM 1728 C CA . ALA A 1 224 ? -6.473 -3.069 3.743 1.00 98.62 224 ALA A CA 1
ATOM 1729 C C . ALA A 1 224 ? -6.816 -3.555 2.329 1.00 98.62 224 ALA A C 1
ATOM 1731 O O . ALA A 1 224 ? -6.032 -4.290 1.730 1.00 98.62 224 ALA A O 1
ATOM 1732 N N . ALA A 1 225 ? -7.925 -3.086 1.750 1.00 98.44 225 ALA A N 1
ATOM 1733 C CA . ALA A 1 225 ? -8.332 -3.425 0.387 1.00 98.44 225 ALA A CA 1
ATOM 1734 C C . ALA A 1 225 ? -7.203 -3.162 -0.627 1.00 98.44 225 ALA A C 1
ATOM 1736 O O . ALA A 1 225 ? -6.851 -4.047 -1.401 1.00 98.44 225 ALA A O 1
ATOM 1737 N N . ALA A 1 226 ? -6.540 -2.007 -0.552 1.00 97.56 226 ALA A N 1
ATOM 1738 C CA . ALA A 1 226 ? -5.459 -1.644 -1.467 1.00 97.56 226 ALA A CA 1
ATOM 1739 C C . ALA A 1 226 ? -4.228 -2.579 -1.433 1.00 97.56 226 ALA A C 1
ATOM 1741 O O . ALA A 1 226 ? -3.448 -2.578 -2.386 1.00 97.56 226 ALA A O 1
ATOM 1742 N N . VAL A 1 227 ? -4.027 -3.371 -0.370 1.00 97.62 227 VAL A N 1
ATOM 1743 C CA . VAL A 1 227 ? -2.861 -4.268 -0.223 1.00 97.62 227 VAL A CA 1
ATOM 1744 C C . VAL A 1 227 ? -3.223 -5.756 -0.120 1.00 97.62 227 VAL A C 1
ATOM 1746 O O . VAL A 1 227 ? -2.379 -6.611 -0.394 1.00 97.62 227 VAL A O 1
ATOM 1749 N N . LEU A 1 228 ? -4.472 -6.100 0.204 1.00 98.38 228 LEU A N 1
ATOM 1750 C CA . LEU A 1 228 ? -4.944 -7.479 0.378 1.00 98.38 228 LEU A CA 1
ATOM 1751 C C . LEU A 1 228 ? -4.613 -8.423 -0.794 1.00 98.38 228 LEU A C 1
ATOM 1753 O O . LEU A 1 228 ? -4.176 -9.540 -0.512 1.00 98.38 228 LEU A O 1
ATOM 1757 N N . PRO A 1 229 ? -4.721 -8.029 -2.081 1.00 97.38 229 PRO A N 1
ATOM 1758 C CA . PRO A 1 229 ? -4.313 -8.892 -3.195 1.00 97.38 229 PRO A CA 1
ATOM 1759 C C . PRO A 1 229 ? -2.832 -9.296 -3.150 1.00 97.38 229 PRO A C 1
ATOM 1761 O O . PRO A 1 229 ? -2.489 -10.450 -3.425 1.00 97.38 229 PRO A O 1
ATOM 1764 N N . VAL A 1 230 ? -1.960 -8.369 -2.739 1.00 95.06 230 VAL A N 1
ATOM 1765 C CA . VAL A 1 230 ? -0.515 -8.593 -2.573 1.00 95.06 230 VAL A CA 1
ATOM 1766 C C . VAL A 1 230 ? -0.262 -9.599 -1.448 1.00 95.06 230 VAL A C 1
ATOM 1768 O O . VAL A 1 230 ? 0.535 -10.535 -1.592 1.00 95.06 230 VAL A O 1
ATOM 1771 N N . ILE A 1 231 ? -0.985 -9.442 -0.335 1.00 97.44 231 ILE A N 1
ATOM 1772 C CA . ILE A 1 231 ? -0.880 -10.350 0.809 1.00 97.44 231 ILE A CA 1
ATOM 1773 C C . ILE A 1 231 ? -1.426 -11.726 0.439 1.00 97.44 231 ILE A C 1
ATOM 1775 O O . ILE A 1 231 ? -0.772 -12.725 0.709 1.00 97.44 231 ILE A O 1
ATOM 1779 N N . TYR A 1 232 ? -2.564 -11.801 -0.250 1.00 97.69 232 TYR A N 1
ATOM 1780 C CA . TYR A 1 232 ? -3.212 -13.057 -0.627 1.00 97.69 232 TYR A CA 1
ATOM 1781 C C . TYR A 1 232 ? -2.349 -13.907 -1.561 1.00 97.69 232 TYR A C 1
ATOM 1783 O O . TYR A 1 232 ? -2.297 -15.131 -1.412 1.00 97.69 232 TYR A O 1
ATOM 1791 N N . LYS A 1 233 ? -1.632 -13.270 -2.498 1.00 94.06 233 LYS A N 1
ATOM 1792 C CA . LYS A 1 233 ? -0.634 -13.949 -3.340 1.00 94.06 233 LYS A CA 1
ATOM 1793 C C . LYS A 1 233 ? 0.491 -14.571 -2.504 1.00 94.06 233 LYS A C 1
ATOM 1795 O O . LYS A 1 233 ? 1.013 -15.619 -2.876 1.00 94.06 233 LYS A O 1
ATOM 1800 N N . SER A 1 234 ? 0.844 -13.948 -1.382 1.00 91.81 234 SER A N 1
ATOM 1801 C CA . SER A 1 234 ? 1.932 -14.379 -0.499 1.00 91.81 234 SER A CA 1
ATOM 1802 C C . SER A 1 234 ? 1.482 -15.423 0.532 1.00 91.81 234 SER A C 1
ATOM 1804 O O . SER A 1 234 ? 2.136 -16.456 0.693 1.00 91.81 234 SER A O 1
ATOM 1806 N N . ASP A 1 235 ? 0.380 -15.175 1.235 1.00 96.00 235 ASP A N 1
ATOM 1807 C CA . ASP A 1 235 ? -0.246 -16.053 2.224 1.00 96.00 235 ASP A CA 1
ATOM 1808 C C . ASP A 1 235 ? -1.755 -15.752 2.308 1.00 96.00 235 ASP A C 1
ATOM 1810 O O . ASP A 1 235 ? -2.192 -14.711 2.802 1.00 96.00 235 ASP A O 1
ATOM 1814 N N . LYS A 1 236 ? -2.569 -16.703 1.839 1.00 97.88 236 LYS A N 1
ATOM 1815 C CA . LYS A 1 236 ? -4.032 -16.576 1.825 1.00 97.88 236 LYS A CA 1
ATOM 1816 C C . LYS A 1 236 ? -4.641 -16.471 3.224 1.00 97.88 236 LYS A C 1
ATOM 1818 O O . LYS A 1 236 ? -5.653 -15.798 3.378 1.00 97.88 236 LYS A O 1
ATOM 1823 N N . LYS A 1 237 ? -4.054 -17.138 4.226 1.00 98.12 237 LYS A N 1
ATOM 1824 C CA . LYS A 1 237 ? -4.560 -17.103 5.606 1.00 98.12 237 LYS A CA 1
ATOM 1825 C C . LYS A 1 237 ? -4.277 -15.748 6.239 1.00 98.12 237 LYS A C 1
ATOM 1827 O O . LYS A 1 237 ? -5.175 -15.185 6.843 1.00 98.12 237 LYS A O 1
ATOM 1832 N N . ALA A 1 238 ? -3.076 -15.206 6.033 1.00 98.19 238 ALA A N 1
ATOM 1833 C CA . ALA A 1 238 ? -2.745 -13.857 6.492 1.00 98.19 238 ALA A CA 1
ATOM 1834 C C . ALA A 1 238 ? -3.693 -12.809 5.886 1.00 98.19 238 ALA A C 1
ATOM 1836 O O . ALA A 1 238 ? -4.216 -11.961 6.602 1.00 98.19 238 ALA A O 1
ATOM 1837 N N . ALA A 1 239 ? -3.975 -12.911 4.582 1.00 98.56 239 ALA A N 1
ATOM 1838 C CA . ALA A 1 239 ? -4.935 -12.030 3.923 1.00 98.56 239 ALA A CA 1
ATOM 1839 C C . ALA A 1 239 ? -6.356 -12.164 4.497 1.00 98.56 239 ALA A C 1
ATOM 1841 O O . ALA A 1 239 ? -7.011 -11.148 4.698 1.00 98.56 239 ALA A O 1
ATOM 1842 N N . ALA A 1 240 ? -6.818 -13.385 4.792 1.00 98.56 240 ALA A N 1
ATOM 1843 C CA . ALA A 1 240 ? -8.112 -13.601 5.442 1.00 98.56 240 ALA A CA 1
ATOM 1844 C C . ALA A 1 240 ? -8.154 -12.955 6.834 1.00 98.56 240 ALA A C 1
ATOM 1846 O O . ALA A 1 240 ? -9.048 -12.168 7.104 1.00 98.56 240 ALA A O 1
ATOM 1847 N N . THR A 1 241 ? -7.129 -13.171 7.666 1.00 98.75 241 THR A N 1
ATOM 1848 C CA . THR A 1 241 ? -7.032 -12.538 8.990 1.00 98.75 241 THR A CA 1
ATOM 1849 C C . THR A 1 241 ? -7.087 -11.014 8.904 1.00 98.75 241 THR A C 1
ATOM 1851 O O . THR A 1 241 ? -7.816 -10.389 9.668 1.00 98.75 241 THR A O 1
ATOM 1854 N N . ILE A 1 242 ? -6.352 -10.398 7.973 1.00 98.75 242 ILE A N 1
ATOM 1855 C CA . ILE A 1 242 ? -6.387 -8.939 7.793 1.00 98.75 242 ILE A CA 1
ATOM 1856 C C . ILE A 1 242 ? -7.774 -8.485 7.331 1.00 98.75 242 ILE A C 1
ATOM 1858 O O . ILE A 1 242 ? -8.291 -7.508 7.858 1.00 98.75 242 ILE A O 1
ATOM 1862 N N . TYR A 1 243 ? -8.382 -9.185 6.373 1.00 98.62 243 TYR A N 1
ATOM 1863 C CA . TYR A 1 243 ? -9.713 -8.852 5.875 1.00 98.62 243 TYR A CA 1
ATOM 1864 C C . TYR A 1 243 ? -10.773 -8.939 6.980 1.00 98.62 243 TYR A C 1
ATOM 1866 O O . TYR A 1 243 ? -11.478 -7.961 7.207 1.00 98.62 243 TYR A O 1
ATOM 1874 N N . ASP A 1 244 ? -10.826 -10.045 7.723 1.00 98.44 244 ASP A N 1
ATOM 1875 C CA . ASP A 1 244 ? -11.843 -10.279 8.754 1.00 98.44 244 ASP A CA 1
ATOM 1876 C C . ASP A 1 244 ? -11.825 -9.196 9.846 1.00 98.44 244 ASP A C 1
ATOM 1878 O O . ASP A 1 244 ? -12.875 -8.819 10.361 1.00 98.44 244 ASP A O 1
ATOM 1882 N N . ASN A 1 245 ? -10.636 -8.661 10.151 1.00 98.56 245 ASN A N 1
ATOM 1883 C CA . ASN A 1 245 ? -10.427 -7.610 11.150 1.00 98.56 245 ASN A CA 1
ATOM 1884 C C . ASN A 1 245 ? -10.663 -6.182 10.630 1.00 98.56 245 ASN A C 1
ATOM 1886 O O . ASN A 1 245 ? -10.834 -5.271 11.441 1.00 98.56 245 ASN A O 1
ATOM 1890 N N . MET A 1 246 ? -10.596 -5.969 9.311 1.00 98.38 246 MET A N 1
ATOM 1891 C CA . MET A 1 246 ? -10.587 -4.634 8.693 1.00 98.38 246 MET A CA 1
ATOM 1892 C C . MET A 1 246 ? 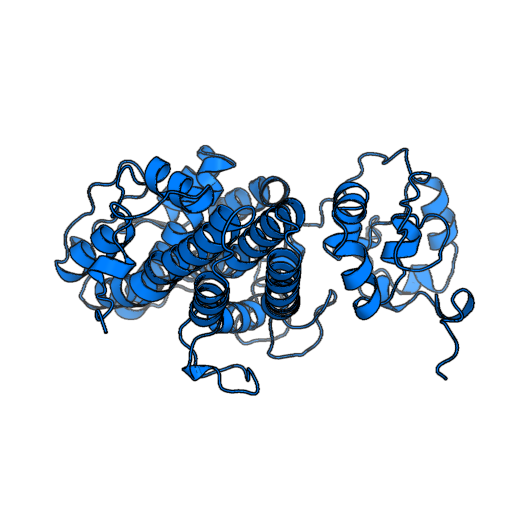-11.757 -4.389 7.733 1.00 98.38 246 MET A C 1
ATOM 1894 O O . MET A 1 246 ? -11.860 -3.291 7.185 1.00 98.38 246 MET A O 1
ATOM 1898 N N . GLN A 1 247 ? -12.608 -5.383 7.475 1.00 97.56 247 GLN A N 1
ATOM 1899 C CA . GLN A 1 247 ? -13.777 -5.253 6.604 1.00 97.56 247 GLN A CA 1
ATOM 1900 C C . GLN A 1 247 ? -14.831 -4.298 7.180 1.00 97.56 247 GLN A C 1
ATOM 1902 O O . GLN A 1 247 ? -14.870 -4.023 8.382 1.00 97.56 247 GLN A O 1
ATOM 1907 N N . ILE A 1 248 ? -15.717 -3.815 6.310 1.00 97.00 248 ILE A N 1
ATOM 1908 C CA . ILE A 1 248 ? -16.888 -3.050 6.745 1.00 97.00 248 ILE A CA 1
ATOM 1909 C C . ILE A 1 248 ? -17.787 -3.964 7.583 1.00 97.00 248 ILE A C 1
ATOM 1911 O O . ILE A 1 248 ? -17.978 -5.127 7.233 1.00 97.00 248 ILE A O 1
ATOM 1915 N N . GLY A 1 249 ? -18.298 -3.451 8.703 1.00 92.19 249 GLY A N 1
ATOM 1916 C CA . GLY A 1 249 ? -19.115 -4.230 9.635 1.00 92.19 249 GLY A CA 1
ATOM 1917 C C . GLY A 1 249 ? -18.319 -5.179 10.539 1.00 92.19 249 GLY A C 1
ATOM 1918 O O . GLY A 1 249 ? -18.922 -5.981 11.250 1.00 92.19 249 GLY A O 1
ATOM 1919 N N . ALA A 1 250 ? -16.979 -5.107 10.552 1.00 93.94 250 ALA A N 1
ATOM 1920 C CA . ALA A 1 250 ? -16.177 -5.846 11.525 1.00 93.94 250 ALA A CA 1
ATOM 1921 C C . ALA A 1 250 ? -16.593 -5.468 12.959 1.00 93.94 250 ALA A C 1
ATOM 1923 O O . ALA A 1 250 ? -16.521 -4.302 13.352 1.00 93.94 250 ALA A O 1
ATOM 1924 N N . VAL A 1 251 ? -17.030 -6.466 13.736 1.00 88.00 251 VAL A N 1
ATOM 1925 C CA . VAL A 1 251 ? -17.511 -6.279 15.118 1.00 88.00 251 VAL A CA 1
ATOM 1926 C C . VAL A 1 251 ? -16.374 -5.848 16.041 1.00 88.00 251 VAL A C 1
ATOM 1928 O O . VAL A 1 251 ? -16.547 -4.983 16.896 1.00 88.00 251 VAL A O 1
ATOM 1931 N N . GLU A 1 252 ? -15.202 -6.448 15.856 1.00 91.25 252 GLU A N 1
ATOM 1932 C CA . GLU A 1 252 ? -13.993 -6.138 16.605 1.00 91.25 252 GLU A CA 1
ATOM 1933 C C . GLU A 1 252 ? -12.767 -6.189 15.694 1.00 91.25 252 GLU A C 1
ATOM 1935 O O . GLU A 1 252 ? -12.732 -6.913 14.697 1.00 91.25 252 GLU A O 1
ATOM 1940 N N . THR A 1 253 ? -11.739 -5.429 16.066 1.00 96.62 253 THR A N 1
ATOM 1941 C CA . THR A 1 253 ? -10.435 -5.452 15.405 1.00 96.62 253 THR A CA 1
ATOM 1942 C C . THR A 1 253 ? -9.378 -5.889 16.407 1.00 96.62 253 THR A C 1
ATOM 1944 O O . THR A 1 253 ? -9.198 -5.274 17.457 1.00 96.62 253 THR A O 1
ATOM 1947 N N . ASN A 1 254 ? -8.637 -6.935 16.057 1.00 97.94 254 ASN A N 1
ATOM 1948 C CA . ASN A 1 254 ? -7.473 -7.415 16.781 1.00 97.94 254 ASN A CA 1
ATOM 1949 C C . ASN A 1 254 ? -6.194 -6.979 16.051 1.00 97.94 254 ASN A C 1
ATOM 1951 O O . ASN A 1 254 ? -5.695 -7.647 15.143 1.00 97.94 254 ASN A O 1
ATOM 1955 N N . PHE A 1 255 ? -5.638 -5.847 16.476 1.00 97.81 255 PHE A N 1
ATOM 1956 C CA . PHE A 1 255 ? -4.392 -5.285 15.968 1.00 97.81 255 PHE A CA 1
ATOM 1957 C C . PHE A 1 255 ? -3.231 -6.278 16.025 1.00 97.81 255 PHE A C 1
ATOM 1959 O O . PHE A 1 255 ? -2.463 -6.343 15.071 1.00 97.81 255 PHE A O 1
ATOM 1966 N N . ALA A 1 256 ? -3.093 -7.055 17.104 1.00 96.38 256 ALA A N 1
ATOM 1967 C CA . ALA A 1 256 ? -1.995 -8.013 17.228 1.00 96.38 256 ALA A CA 1
ATOM 1968 C C . ALA A 1 256 ? -2.071 -9.087 16.131 1.00 96.38 256 ALA A C 1
ATOM 1970 O O . ALA A 1 256 ? -1.063 -9.367 15.486 1.00 96.38 256 ALA A O 1
ATOM 1971 N N . ALA A 1 257 ? -3.272 -9.604 15.849 1.00 98.12 257 ALA A N 1
ATOM 1972 C CA . ALA A 1 257 ? -3.496 -10.561 14.767 1.00 98.12 257 ALA A CA 1
ATOM 1973 C C . ALA A 1 257 ? -3.242 -9.944 13.379 1.00 98.12 257 ALA A C 1
ATOM 1975 O O . ALA A 1 257 ? -2.608 -10.570 12.529 1.00 98.12 257 ALA A O 1
ATOM 1976 N N . VAL A 1 258 ? -3.685 -8.701 13.149 1.00 98.62 258 VAL A N 1
ATOM 1977 C CA . VAL A 1 258 ? -3.414 -7.965 11.899 1.00 98.62 258 VAL A CA 1
ATOM 1978 C C . VAL A 1 258 ? -1.910 -7.746 11.712 1.00 98.62 258 VAL A C 1
ATOM 1980 O O . VAL A 1 258 ? -1.378 -7.974 10.625 1.00 98.62 258 VAL A O 1
ATOM 1983 N N . LYS A 1 259 ? -1.209 -7.335 12.773 1.00 97.56 259 LYS A N 1
ATOM 1984 C CA . LYS A 1 259 ? 0.240 -7.119 12.779 1.00 97.56 259 LYS A CA 1
ATOM 1985 C C . LYS A 1 259 ? 0.998 -8.405 12.479 1.00 97.56 259 LYS A C 1
ATOM 1987 O O . LYS A 1 259 ? 1.800 -8.417 11.552 1.00 97.56 259 LYS A O 1
ATOM 1992 N N . GLU A 1 260 ? 0.703 -9.487 13.193 1.00 95.19 260 GLU A N 1
ATOM 1993 C CA . GLU A 1 260 ? 1.337 -10.789 12.973 1.00 95.19 260 GLU A CA 1
ATOM 1994 C C . GLU A 1 260 ? 1.102 -11.302 11.542 1.00 95.19 260 GLU A C 1
ATOM 1996 O O . GLU A 1 260 ? 2.030 -11.783 10.887 1.00 95.19 260 GLU A O 1
ATOM 2001 N N . ALA A 1 261 ? -0.116 -11.139 11.011 1.00 97.81 261 ALA A N 1
ATOM 2002 C CA . ALA A 1 261 ? -0.443 -11.517 9.639 1.00 97.81 261 ALA A CA 1
ATOM 2003 C C . ALA A 1 261 ? 0.403 -10.760 8.600 1.00 97.81 261 ALA A C 1
ATOM 2005 O O . ALA A 1 261 ? 0.885 -11.375 7.643 1.00 97.81 261 ALA A O 1
ATOM 2006 N N . PHE A 1 262 ? 0.626 -9.455 8.785 1.00 97.81 262 PHE A N 1
ATOM 2007 C CA . PHE A 1 262 ? 1.528 -8.683 7.926 1.00 97.81 262 PHE A CA 1
ATOM 2008 C C . PHE A 1 262 ? 2.994 -9.099 8.098 1.00 97.81 262 PHE A C 1
ATOM 2010 O O . PHE A 1 262 ? 3.684 -9.336 7.107 1.00 97.81 262 PHE A O 1
ATOM 2017 N N . GLU A 1 263 ? 3.474 -9.235 9.333 1.00 91.81 263 GLU A N 1
ATOM 2018 C CA . GLU A 1 263 ? 4.880 -9.553 9.617 1.00 91.81 263 GLU A CA 1
ATOM 2019 C C . GLU A 1 263 ? 5.297 -10.897 9.015 1.00 91.81 263 GLU A C 1
ATOM 2021 O O . GLU A 1 263 ? 6.358 -11.004 8.397 1.00 91.81 263 GLU A O 1
ATOM 2026 N N . LYS A 1 264 ? 4.402 -11.889 9.049 1.00 89.25 264 LYS A N 1
ATOM 2027 C CA . LYS A 1 264 ? 4.612 -13.213 8.451 1.00 89.25 264 LYS A CA 1
ATOM 2028 C C . LYS A 1 264 ? 4.890 -13.185 6.942 1.00 89.25 264 LYS A C 1
ATOM 2030 O O . LYS A 1 264 ? 5.480 -14.124 6.401 1.00 89.25 264 LYS A O 1
ATOM 2035 N N . VAL A 1 265 ? 4.444 -12.151 6.228 1.00 90.56 265 VAL A N 1
ATOM 2036 C CA . VAL A 1 265 ? 4.622 -12.050 4.771 1.00 90.56 265 VAL A CA 1
ATOM 2037 C C . VAL A 1 265 ? 5.741 -11.101 4.350 1.00 90.56 265 VAL A C 1
ATOM 2039 O O . VAL A 1 265 ? 6.108 -11.124 3.176 1.00 90.56 265 VAL A O 1
ATOM 2042 N N . TYR A 1 266 ? 6.348 -10.335 5.263 1.00 84.06 266 TYR A N 1
ATOM 2043 C CA . TYR A 1 266 ? 7.399 -9.359 4.933 1.00 84.06 266 TYR A CA 1
ATOM 2044 C C . TYR A 1 266 ? 8.555 -9.965 4.130 1.00 84.06 266 TYR A C 1
ATOM 2046 O O . TYR A 1 266 ? 8.917 -9.422 3.085 1.00 84.06 266 TYR A O 1
ATOM 2054 N N . GLY A 1 267 ? 9.038 -11.151 4.516 1.00 78.00 267 GLY A N 1
ATOM 2055 C CA . GLY A 1 267 ? 10.086 -11.854 3.770 1.00 78.00 267 GLY A CA 1
ATOM 2056 C C . GLY A 1 267 ? 9.710 -12.163 2.312 1.00 78.00 267 GLY A C 1
ATOM 2057 O O . GLY A 1 267 ? 10.542 -12.020 1.419 1.00 78.00 267 GLY A O 1
ATOM 2058 N N . LYS A 1 268 ? 8.443 -12.513 2.036 1.00 80.25 268 LYS A N 1
ATOM 2059 C CA . LYS A 1 268 ? 7.936 -12.758 0.666 1.00 80.25 268 LYS A CA 1
ATOM 2060 C C . LYS A 1 268 ? 7.745 -11.468 -0.129 1.00 80.25 268 LYS A C 1
ATOM 2062 O O . LYS A 1 268 ? 7.876 -11.471 -1.349 1.00 80.25 268 LYS A O 1
ATOM 2067 N N . LEU A 1 269 ? 7.448 -10.372 0.563 1.00 79.00 269 LEU A N 1
ATOM 2068 C CA . LEU A 1 269 ? 7.357 -9.035 -0.020 1.00 79.00 269 LEU A CA 1
ATOM 2069 C C . LEU A 1 269 ? 8.735 -8.380 -0.195 1.00 79.00 269 LEU A C 1
ATOM 2071 O O . LEU A 1 269 ? 8.823 -7.313 -0.795 1.00 79.00 269 LEU A O 1
ATOM 2075 N N . HIS A 1 270 ? 9.808 -9.025 0.278 1.00 77.56 270 HIS A N 1
ATOM 2076 C CA . HIS A 1 270 ? 11.165 -8.479 0.314 1.00 77.56 270 HIS A CA 1
ATOM 2077 C C . HIS A 1 270 ? 11.235 -7.116 1.017 1.00 77.56 270 HIS A C 1
ATOM 2079 O O . HIS A 1 270 ? 11.924 -6.204 0.565 1.00 77.56 270 HIS A O 1
ATOM 2085 N N . ILE A 1 271 ? 10.504 -6.991 2.118 1.00 79.38 271 ILE A N 1
ATOM 2086 C CA . ILE A 1 271 ? 10.603 -5.884 3.067 1.00 79.38 271 ILE A CA 1
ATOM 2087 C C . ILE A 1 271 ? 10.931 -6.472 4.440 1.00 79.38 271 ILE A C 1
ATOM 2089 O O . ILE A 1 271 ? 10.829 -7.680 4.647 1.00 79.38 271 ILE A O 1
ATOM 2093 N N . ASN A 1 272 ? 11.332 -5.637 5.388 1.00 78.19 272 ASN A N 1
ATOM 2094 C CA . ASN A 1 272 ? 11.610 -6.055 6.757 1.00 78.19 272 ASN A CA 1
ATOM 2095 C C . ASN A 1 272 ? 10.880 -5.175 7.781 1.00 78.19 272 ASN A C 1
ATOM 2097 O O . ASN A 1 272 ? 10.304 -4.134 7.453 1.00 78.19 272 ASN A O 1
ATOM 2101 N N . CYS A 1 273 ? 10.945 -5.597 9.044 1.00 83.56 273 CYS A N 1
ATOM 2102 C CA . CYS A 1 273 ? 10.340 -4.905 10.180 1.00 83.56 273 CYS A CA 1
ATOM 2103 C C . CYS A 1 273 ? 10.760 -3.431 10.268 1.00 83.56 273 CYS A C 1
ATOM 2105 O O . CYS A 1 273 ? 9.937 -2.571 10.568 1.00 83.56 273 CYS A O 1
ATOM 2107 N N . ALA A 1 274 ? 12.026 -3.119 9.966 1.00 81.88 274 ALA A N 1
ATOM 2108 C CA . ALA A 1 274 ? 12.537 -1.753 10.003 1.00 81.88 274 ALA A CA 1
ATOM 2109 C C . ALA A 1 274 ? 11.985 -0.891 8.857 1.00 81.88 274 ALA A C 1
ATOM 2111 O O . ALA A 1 274 ? 11.770 0.300 9.054 1.00 81.88 274 ALA A O 1
ATOM 2112 N N . ASN A 1 275 ? 11.708 -1.467 7.681 1.00 83.50 275 ASN A N 1
ATOM 2113 C CA . ASN A 1 275 ? 11.083 -0.731 6.580 1.00 83.50 275 ASN A CA 1
ATOM 2114 C C . ASN A 1 275 ? 9.654 -0.285 6.930 1.00 83.50 275 ASN A C 1
ATOM 2116 O O . ASN A 1 275 ? 9.233 0.790 6.506 1.00 83.50 275 ASN A O 1
ATOM 2120 N N . VAL A 1 276 ? 8.920 -1.090 7.709 1.00 91.44 276 VAL A N 1
ATOM 2121 C CA . VAL A 1 276 ? 7.571 -0.740 8.182 1.00 91.44 276 VAL A CA 1
ATOM 2122 C C . VAL A 1 276 ? 7.628 0.165 9.410 1.00 91.44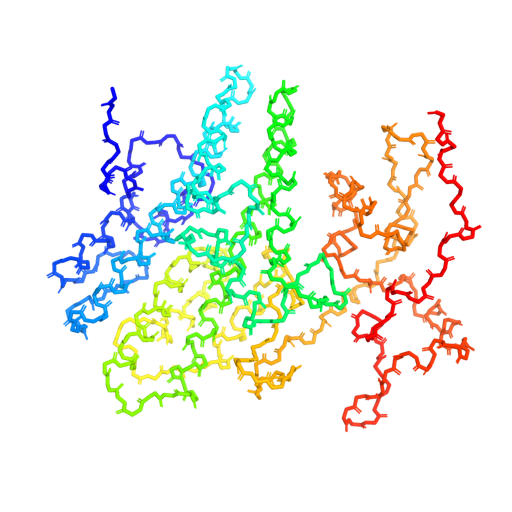 276 VAL A C 1
ATOM 2124 O O . VAL A 1 276 ? 6.896 1.150 9.454 1.00 91.44 276 VAL A O 1
ATOM 2127 N N . GLY A 1 277 ? 8.531 -0.103 10.353 1.00 88.19 277 GLY A N 1
ATOM 2128 C CA . GLY A 1 277 ? 8.753 0.715 11.544 1.00 88.19 277 GLY A CA 1
ATOM 2129 C C . GLY A 1 277 ? 7.758 0.454 12.675 1.00 88.19 277 GLY A C 1
ATOM 2130 O O . GLY A 1 277 ? 7.037 -0.541 12.670 1.00 88.19 277 GLY A O 1
ATOM 2131 N N . CYS A 1 278 ? 7.739 1.351 13.662 1.00 89.69 278 CYS A N 1
ATOM 2132 C CA . CYS A 1 278 ? 6.871 1.246 14.836 1.00 89.69 278 CYS A CA 1
ATOM 2133 C C . CYS A 1 278 ? 5.934 2.448 14.958 1.00 89.69 278 CYS A C 1
ATOM 2135 O O . CYS A 1 278 ? 6.342 3.573 14.680 1.00 89.69 278 CYS A O 1
ATOM 2137 N N . LEU A 1 279 ? 4.699 2.234 15.409 1.00 92.94 279 LEU A N 1
ATOM 2138 C CA . LEU A 1 279 ? 3.682 3.291 15.474 1.00 92.94 279 LEU A CA 1
ATOM 2139 C C . LEU A 1 279 ? 3.893 4.220 16.688 1.00 92.94 279 LEU A C 1
ATOM 2141 O O . LEU A 1 279 ? 4.010 3.726 17.807 1.00 92.94 279 LEU A O 1
ATOM 2145 N N . ILE A 1 280 ? 3.895 5.547 16.489 1.00 88.19 280 ILE A N 1
ATOM 2146 C CA . ILE A 1 280 ? 4.276 6.551 17.515 1.00 88.19 280 ILE A CA 1
ATOM 2147 C C . ILE A 1 280 ? 3.393 7.814 17.599 1.00 88.19 280 ILE A C 1
ATOM 2149 O O . ILE A 1 280 ? 3.930 8.890 17.848 1.00 88.19 280 ILE A O 1
ATOM 2153 N N . GLU A 1 281 ? 2.088 7.766 17.305 1.00 71.56 281 GLU A N 1
ATOM 2154 C CA . GLU A 1 281 ? 1.301 9.000 17.060 1.00 71.56 281 GLU A CA 1
ATOM 2155 C C . GLU A 1 281 ? 1.602 10.180 18.014 1.00 71.56 281 GLU A C 1
ATOM 2157 O O . GLU A 1 281 ? 1.473 10.079 19.229 1.00 71.56 281 GLU A O 1
ATOM 2162 N N . SER A 1 282 ? 1.981 11.312 17.405 1.00 56.91 282 SER A N 1
ATOM 2163 C CA . SER A 1 282 ? 2.082 12.672 17.963 1.00 56.91 282 SER A CA 1
ATOM 2164 C C . SER A 1 282 ? 2.501 12.761 19.440 1.00 56.91 282 SER A C 1
ATOM 2166 O O . SER A 1 282 ? 1.781 13.311 20.269 1.00 56.91 282 SER A O 1
ATOM 2168 N N . GLY A 1 283 ? 3.672 12.234 19.787 1.00 56.81 283 GLY A N 1
ATOM 2169 C CA . GLY A 1 283 ? 4.160 12.203 21.166 1.00 56.81 283 GLY A CA 1
ATOM 2170 C C . GLY A 1 283 ? 5.619 11.768 21.241 1.00 56.81 283 GLY A C 1
ATOM 2171 O O . GLY A 1 283 ? 6.252 11.663 20.189 1.00 56.81 283 GLY A O 1
ATOM 2172 N N . PRO A 1 284 ? 6.196 11.562 22.448 1.00 51.59 284 PRO A N 1
ATOM 2173 C CA . PRO A 1 284 ? 7.608 11.203 22.592 1.00 51.59 284 PRO A CA 1
ATOM 2174 C C . PRO A 1 284 ? 7.933 10.034 21.666 1.00 51.59 284 PRO A C 1
ATOM 2176 O O . PRO A 1 284 ? 7.071 9.200 21.428 1.00 51.59 284 PRO A O 1
ATOM 2179 N N . ASN A 1 285 ? 9.160 10.021 21.141 1.00 67.62 285 ASN A N 1
ATOM 2180 C CA . ASN A 1 285 ? 9.688 9.188 20.051 1.00 67.62 285 ASN A CA 1
ATOM 2181 C C . ASN A 1 285 ? 9.711 7.661 20.365 1.00 67.62 285 ASN A C 1
ATOM 2183 O O . ASN A 1 285 ? 10.687 6.963 20.068 1.00 67.62 285 ASN A O 1
ATOM 2187 N N . THR A 1 286 ? 8.653 7.160 20.995 1.00 80.81 286 THR A N 1
ATOM 2188 C CA . THR A 1 286 ? 8.457 5.892 21.690 1.00 80.81 286 THR A CA 1
ATOM 2189 C C . THR A 1 286 ? 7.285 5.172 21.041 1.00 80.81 286 THR A C 1
ATOM 2191 O O . THR A 1 286 ? 6.206 5.741 20.894 1.00 80.81 286 THR A O 1
ATOM 2194 N N . CYS A 1 287 ? 7.508 3.917 20.663 1.00 87.06 287 CYS A N 1
ATOM 2195 C CA . CYS A 1 287 ? 6.499 3.051 20.066 1.00 87.06 287 CYS A CA 1
ATOM 2196 C C . CYS A 1 287 ? 5.331 2.816 21.032 1.00 87.06 287 CYS A C 1
ATOM 2198 O O . CYS A 1 287 ? 5.535 2.636 22.237 1.00 87.06 287 CYS A O 1
ATOM 2200 N N . TYR A 1 288 ? 4.110 2.804 20.501 1.00 88.75 288 TYR A N 1
ATOM 2201 C CA . TYR A 1 288 ? 2.950 2.319 21.236 1.00 88.75 288 TYR A CA 1
ATOM 2202 C C . TYR A 1 288 ? 3.143 0.860 21.652 1.00 88.75 288 TYR A C 1
ATOM 2204 O O . TYR A 1 288 ? 3.784 0.076 20.950 1.00 88.75 288 TYR A O 1
ATOM 2212 N N . SER A 1 289 ? 2.562 0.491 2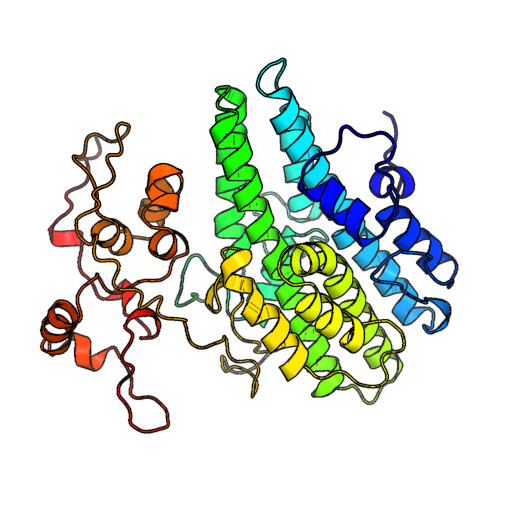2.794 1.00 89.06 289 SER A N 1
ATOM 2213 C CA . SER A 1 289 ? 2.673 -0.866 23.327 1.00 89.06 289 SER A CA 1
ATOM 2214 C C . SER A 1 289 ? 2.144 -1.894 22.324 1.00 89.06 289 SER A C 1
ATOM 2216 O O . SER A 1 289 ? 1.029 -1.763 21.827 1.00 89.06 289 SER A O 1
ATOM 2218 N N . GLY A 1 290 ? 2.964 -2.897 21.994 1.00 86.62 290 GLY A N 1
ATOM 2219 C CA . GLY A 1 290 ? 2.615 -3.946 21.030 1.00 86.62 290 GLY A CA 1
ATOM 2220 C C . GLY A 1 290 ? 2.715 -3.520 19.561 1.00 86.62 290 GLY A C 1
ATOM 2221 O O . GLY A 1 290 ? 2.628 -4.372 18.679 1.00 86.62 290 GLY A O 1
ATOM 2222 N N . ALA A 1 291 ? 2.948 -2.235 19.282 1.00 91.31 291 ALA A N 1
ATOM 2223 C CA . ALA A 1 291 ? 3.127 -1.685 17.939 1.00 91.31 291 ALA A CA 1
ATOM 2224 C C . ALA A 1 291 ? 4.601 -1.396 17.604 1.00 91.31 291 ALA A C 1
ATOM 2226 O O . ALA A 1 291 ? 4.898 -0.632 16.681 1.00 91.31 291 ALA A O 1
ATOM 2227 N N . ASP A 1 292 ? 5.522 -1.995 18.361 1.00 85.88 292 ASP A N 1
ATOM 2228 C CA . ASP A 1 292 ? 6.940 -2.070 18.031 1.00 85.88 292 ASP A CA 1
ATOM 2229 C C . ASP A 1 292 ? 7.136 -2.765 16.675 1.00 85.88 292 ASP A C 1
ATOM 2231 O O . ASP A 1 292 ? 6.389 -3.683 16.319 1.00 85.88 292 ASP A O 1
ATOM 2235 N N . ALA A 1 293 ? 8.166 -2.362 15.929 1.00 84.94 293 ALA A N 1
ATOM 2236 C CA . ALA A 1 293 ? 8.609 -3.148 14.782 1.00 84.94 293 ALA A CA 1
ATOM 2237 C C . ALA A 1 293 ? 8.929 -4.571 15.267 1.00 84.94 293 ALA A C 1
ATOM 2239 O O . ALA A 1 293 ? 9.500 -4.716 16.354 1.00 84.94 293 ALA A O 1
ATOM 2240 N N . CYS A 1 294 ? 8.579 -5.611 14.496 1.00 77.31 294 CYS A N 1
ATOM 2241 C CA . CYS A 1 294 ? 9.039 -6.955 14.833 1.00 77.31 294 CYS A CA 1
ATOM 2242 C C . CYS A 1 294 ? 10.556 -6.956 15.086 1.00 77.31 294 CYS A C 1
ATOM 2244 O O . CYS A 1 294 ? 11.284 -6.179 14.447 1.00 77.31 294 CYS A O 1
ATOM 2246 N N . PRO A 1 295 ? 11.042 -7.791 16.028 1.00 60.94 295 PRO A N 1
ATOM 2247 C CA . PRO A 1 295 ? 12.471 -8.006 16.180 1.00 60.94 295 PRO A CA 1
ATOM 2248 C C . PRO A 1 295 ? 13.042 -8.271 14.796 1.00 60.94 295 PRO A C 1
ATOM 2250 O O . PRO A 1 295 ? 12.420 -9.005 14.024 1.00 60.94 295 PRO A O 1
ATOM 2253 N N . ALA A 1 296 ? 14.171 -7.644 14.454 1.00 51.19 296 ALA A N 1
ATOM 2254 C CA . ALA A 1 296 ? 14.807 -7.981 13.195 1.00 51.19 296 ALA A CA 1
ATOM 2255 C C . ALA A 1 296 ? 15.003 -9.497 13.203 1.00 51.19 296 ALA A C 1
ATOM 2257 O O . ALA A 1 296 ? 15.675 -10.027 14.090 1.00 51.19 296 ALA A O 1
ATOM 2258 N N . GLU A 1 297 ? 14.370 -10.191 12.259 1.00 40.38 297 GLU A N 1
ATOM 2259 C CA . GLU A 1 297 ? 14.800 -11.533 11.926 1.00 40.38 297 GLU A CA 1
ATOM 2260 C C . GLU A 1 297 ? 16.250 -11.355 11.497 1.00 40.38 297 GLU A C 1
ATOM 2262 O O . GLU A 1 297 ? 16.518 -10.842 10.413 1.00 40.38 297 GLU A O 1
ATOM 2267 N N . CYS A 1 298 ? 17.195 -11.676 12.380 1.00 35.50 298 CYS A N 1
ATOM 2268 C CA . CYS A 1 298 ? 18.553 -11.943 11.952 1.00 35.50 298 CYS A CA 1
ATOM 2269 C C . CYS A 1 298 ? 18.366 -13.139 11.030 1.00 35.50 298 CYS A C 1
ATOM 2271 O O . CYS A 1 298 ? 17.885 -14.179 11.499 1.00 35.50 298 CYS A O 1
ATOM 2273 N N . PRO A 1 299 ? 18.605 -13.011 9.716 1.00 38.31 299 PRO A N 1
ATOM 2274 C CA . PRO A 1 299 ? 18.579 -14.162 8.850 1.00 38.31 299 PRO A CA 1
ATOM 2275 C C . PRO A 1 299 ? 19.839 -14.965 9.183 1.00 38.31 299 PRO A C 1
ATOM 2277 O O . PRO A 1 299 ? 20.747 -15.062 8.374 1.00 38.31 299 PRO A O 1
ATOM 2280 N N . ASP A 1 300 ? 19.888 -15.561 10.376 1.00 33.28 300 ASP A N 1
ATOM 2281 C CA . ASP A 1 300 ? 20.863 -16.549 10.819 1.00 33.28 300 ASP A CA 1
ATOM 2282 C C . ASP A 1 300 ? 20.562 -17.875 10.110 1.00 33.28 300 ASP A C 1
ATOM 2284 O O . ASP A 1 300 ? 20.499 -18.957 10.692 1.00 33.28 300 ASP A O 1
ATOM 2288 N N . LYS A 1 301 ? 20.395 -17.824 8.791 1.00 32.94 301 LYS A N 1
ATOM 2289 C CA . LYS A 1 301 ? 21.030 -18.861 8.005 1.00 32.94 301 LYS A CA 1
ATOM 2290 C C . LYS A 1 301 ? 22.468 -18.410 7.942 1.00 32.94 301 LYS A C 1
ATOM 2292 O O . LYS A 1 301 ? 22.715 -17.342 7.400 1.00 32.94 301 LYS A O 1
ATOM 2297 N N . LYS A 1 302 ? 23.387 -19.222 8.480 1.00 33.84 302 LYS A N 1
ATOM 2298 C CA . LYS A 1 302 ? 24.798 -19.176 8.087 1.00 33.84 302 LYS A CA 1
ATOM 2299 C C . LYS A 1 302 ? 24.810 -18.948 6.580 1.00 33.84 302 LYS A C 1
ATOM 2301 O O . LYS A 1 302 ? 24.535 -19.889 5.832 1.00 33.84 302 LYS A O 1
ATOM 2306 N N . ASN A 1 303 ? 25.054 -17.728 6.122 1.00 38.53 303 ASN A N 1
ATOM 2307 C CA . ASN A 1 303 ? 25.427 -17.560 4.747 1.00 38.53 303 ASN A CA 1
ATOM 2308 C C . ASN A 1 303 ? 26.882 -18.003 4.766 1.00 38.53 303 ASN A C 1
ATOM 2310 O O . ASN A 1 303 ? 27.805 -17.265 5.075 1.00 38.53 303 ASN A O 1
ATOM 2314 N N . THR A 1 304 ? 27.074 -19.300 4.540 1.00 38.12 304 THR A N 1
ATOM 2315 C CA . THR A 1 304 ? 28.389 -19.938 4.438 1.00 38.12 304 THR A CA 1
ATOM 2316 C C . THR A 1 304 ? 29.229 -19.355 3.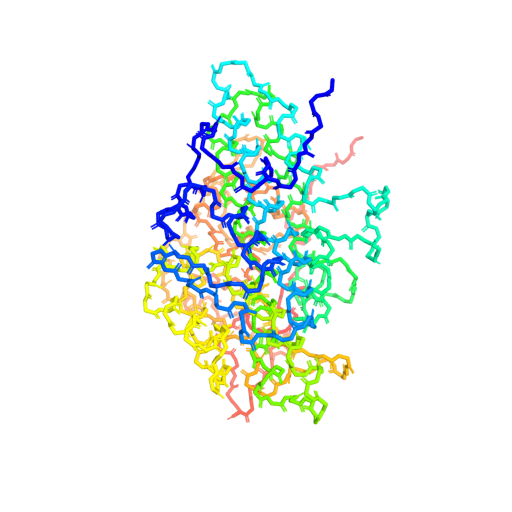294 1.00 38.12 304 THR A C 1
ATOM 2318 O O . THR A 1 304 ? 30.359 -19.786 3.086 1.00 38.12 304 THR A O 1
ATOM 2321 N N . ASP A 1 305 ? 28.690 -18.369 2.570 1.00 43.91 305 ASP A N 1
ATOM 2322 C CA . ASP A 1 305 ? 29.302 -17.652 1.467 1.00 43.91 305 ASP A CA 1
ATOM 2323 C C . ASP A 1 305 ? 29.681 -16.203 1.845 1.00 43.91 305 ASP A C 1
ATOM 2325 O O . ASP A 1 305 ? 29.533 -15.299 1.022 1.00 43.91 305 ASP A O 1
ATOM 2329 N N . SER A 1 306 ? 30.318 -15.969 3.002 1.00 44.22 306 SER A N 1
ATOM 2330 C CA . SER A 1 306 ? 31.165 -14.771 3.238 1.00 44.22 306 SER A CA 1
ATOM 2331 C C . SER A 1 306 ? 32.236 -14.556 2.148 1.00 44.22 306 SER A C 1
ATOM 2333 O O . SER A 1 306 ? 32.907 -13.527 2.102 1.00 44.22 306 SER A O 1
ATOM 2335 N N . LYS A 1 307 ? 32.383 -15.522 1.232 1.00 44.81 307 LYS A N 1
ATOM 2336 C CA . LYS A 1 307 ? 33.249 -15.510 0.050 1.00 44.81 307 LYS A CA 1
ATOM 2337 C C . LYS A 1 307 ? 32.551 -15.137 -1.265 1.00 44.81 307 LYS A C 1
ATOM 2339 O O . LYS A 1 307 ? 33.237 -15.095 -2.285 1.00 44.81 307 LYS A O 1
ATOM 2344 N N . LYS A 1 308 ? 31.234 -14.882 -1.300 1.00 47.84 308 LYS A N 1
ATOM 2345 C CA . LYS A 1 308 ? 30.572 -14.404 -2.529 1.00 47.84 308 LYS A CA 1
ATOM 2346 C C . LYS A 1 308 ? 30.955 -12.952 -2.782 1.00 47.84 308 LYS A C 1
ATOM 2348 O O . LYS A 1 308 ? 30.379 -12.017 -2.232 1.00 47.84 308 LYS A O 1
ATOM 2353 N N . THR A 1 309 ? 31.958 -12.785 -3.624 1.00 54.62 309 THR A N 1
ATOM 2354 C CA . THR A 1 309 ? 32.349 -11.499 -4.172 1.00 54.62 309 THR A CA 1
ATOM 2355 C C . THR A 1 309 ? 31.552 -11.256 -5.454 1.00 54.62 309 THR A C 1
ATOM 2357 O O . THR A 1 309 ? 31.476 -12.112 -6.336 1.00 54.62 309 THR A O 1
ATOM 2360 N N . VAL A 1 310 ? 30.892 -10.103 -5.545 1.00 57.28 310 VAL A N 1
ATOM 2361 C CA . VAL A 1 310 ? 30.110 -9.708 -6.719 1.00 57.28 310 VAL A CA 1
ATOM 2362 C C . VAL A 1 310 ? 30.949 -8.756 -7.546 1.00 57.28 310 VAL A C 1
ATOM 2364 O O . VAL A 1 310 ? 31.374 -7.702 -7.073 1.00 57.28 310 VAL A O 1
ATOM 2367 N N . THR A 1 311 ? 31.224 -9.135 -8.787 1.00 58.12 311 THR A N 1
ATOM 2368 C CA . THR A 1 311 ? 32.006 -8.297 -9.698 1.00 58.12 311 THR A CA 1
ATOM 2369 C C . THR A 1 311 ? 31.083 -7.253 -10.304 1.00 58.12 311 THR A C 1
ATOM 2371 O O . THR A 1 311 ? 30.051 -7.608 -10.859 1.00 58.12 311 THR A O 1
ATOM 2374 N N . VAL A 1 312 ? 31.437 -5.972 -10.192 1.00 55.53 312 VAL A N 1
ATOM 2375 C CA . VAL A 1 312 ? 30.673 -4.866 -10.786 1.00 55.53 312 VAL A CA 1
ATOM 2376 C C . VAL A 1 312 ? 31.534 -4.289 -11.916 1.00 55.53 312 VAL A C 1
ATOM 2378 O O . VAL A 1 312 ? 32.426 -3.481 -11.644 1.00 55.53 312 VAL A O 1
ATOM 2381 N N . PRO A 1 313 ? 31.332 -4.717 -13.179 1.00 45.38 313 PRO A N 1
ATOM 2382 C CA . PRO A 1 313 ? 32.236 -4.379 -14.282 1.00 45.38 313 PRO A CA 1
ATOM 2383 C C . PRO A 1 313 ? 32.306 -2.874 -14.578 1.00 45.38 313 PRO A C 1
ATOM 2385 O O . PRO A 1 313 ? 33.330 -2.377 -15.036 1.00 45.38 313 PRO A O 1
ATOM 2388 N N . GLU A 1 314 ? 31.236 -2.134 -14.281 1.00 51.56 314 GLU A N 1
ATOM 2389 C CA . GLU A 1 314 ? 31.061 -0.729 -14.668 1.00 51.56 314 GLU A CA 1
ATOM 2390 C C . GLU A 1 314 ? 31.875 0.280 -13.832 1.00 51.56 314 GLU A C 1
ATOM 2392 O O . GLU A 1 314 ? 31.900 1.460 -14.173 1.00 51.56 314 GLU A O 1
ATOM 2397 N N . MET A 1 315 ? 32.553 -0.138 -12.751 1.00 44.84 315 MET A N 1
ATOM 2398 C CA . MET A 1 315 ? 33.210 0.798 -11.813 1.00 44.84 315 MET A CA 1
ATOM 2399 C C . MET A 1 315 ? 34.674 0.477 -11.456 1.00 44.84 315 MET A C 1
ATOM 2401 O O . MET A 1 315 ? 35.224 1.066 -10.526 1.00 44.84 315 MET A O 1
ATOM 2405 N N . GLY A 1 316 ? 35.346 -0.409 -12.201 1.00 47.97 316 GLY A N 1
ATOM 2406 C CA . GLY A 1 316 ? 36.807 -0.571 -12.113 1.00 47.97 316 GLY A CA 1
ATOM 2407 C C . GLY A 1 316 ? 37.350 -1.171 -10.805 1.00 47.97 316 GLY A C 1
ATOM 2408 O O . GLY A 1 316 ? 38.532 -0.993 -10.509 1.00 47.97 316 GLY A O 1
ATOM 2409 N N . GLN A 1 317 ? 36.525 -1.881 -10.023 1.00 51.12 317 GLN A N 1
ATOM 2410 C CA . GLN A 1 317 ? 36.972 -2.653 -8.855 1.00 51.12 317 GLN A CA 1
ATOM 2411 C C . GLN A 1 317 ? 36.771 -4.159 -9.040 1.00 51.12 317 GLN A C 1
ATOM 2413 O O . GLN A 1 317 ? 35.768 -4.615 -9.588 1.00 51.12 317 GLN A O 1
ATOM 2418 N N . ASN A 1 318 ? 37.736 -4.925 -8.525 1.00 55.31 318 ASN A N 1
ATOM 2419 C CA . ASN A 1 318 ? 37.641 -6.372 -8.375 1.00 55.31 318 ASN A CA 1
ATOM 2420 C C . ASN A 1 318 ? 36.603 -6.683 -7.288 1.00 55.31 318 ASN A C 1
ATOM 2422 O O . ASN A 1 318 ? 36.739 -6.193 -6.175 1.00 55.31 318 ASN A O 1
ATOM 2426 N N . ALA A 1 319 ? 35.585 -7.459 -7.654 1.00 60.09 319 ALA A N 1
ATOM 2427 C CA . ALA A 1 319 ? 34.662 -8.225 -6.814 1.00 60.09 319 ALA A CA 1
ATOM 2428 C C . ALA A 1 319 ? 34.442 -7.740 -5.349 1.00 60.09 319 ALA A C 1
ATOM 2430 O O . ALA A 1 319 ? 35.273 -7.981 -4.480 1.00 60.09 319 ALA A O 1
ATOM 2431 N N . VAL A 1 320 ? 33.283 -7.126 -5.065 1.00 62.56 320 VAL A N 1
ATOM 2432 C CA . VAL A 1 320 ? 32.885 -6.592 -3.743 1.00 62.56 320 VAL A CA 1
ATOM 2433 C C . VAL A 1 320 ? 32.035 -7.616 -2.988 1.00 62.56 320 VAL A C 1
ATOM 2435 O O . VAL A 1 320 ? 31.062 -8.141 -3.526 1.00 62.56 320 VAL A O 1
ATOM 2438 N N . SER A 1 321 ? 32.374 -7.907 -1.735 1.00 62.31 321 SER A N 1
ATOM 2439 C CA . SER A 1 321 ? 31.563 -8.766 -0.862 1.00 62.31 321 SER A CA 1
ATOM 2440 C C . SER A 1 321 ? 30.311 -8.045 -0.343 1.00 62.31 321 SER A C 1
ATOM 2442 O O . SER A 1 321 ? 30.291 -6.821 -0.179 1.00 62.31 321 SER A O 1
ATOM 2444 N N . CYS A 1 322 ? 29.270 -8.803 0.018 1.00 57.97 322 CYS A N 1
ATOM 2445 C CA . CYS A 1 322 ? 28.099 -8.245 0.709 1.00 57.97 322 CYS A CA 1
ATOM 2446 C C . CYS A 1 322 ? 28.474 -7.508 1.997 1.00 57.97 322 CYS A C 1
ATOM 2448 O O . CYS A 1 322 ? 27.747 -6.603 2.423 1.00 57.97 322 CYS A O 1
ATOM 2450 N N . GLY A 1 323 ? 29.610 -7.884 2.593 1.00 52.56 323 GLY A N 1
ATOM 2451 C CA . GLY A 1 323 ? 30.101 -7.246 3.790 1.00 52.56 323 GLY A CA 1
ATOM 2452 C C . GLY A 1 323 ? 30.737 -5.888 3.555 1.00 52.56 323 GLY A C 1
ATOM 2453 O O . GLY A 1 323 ? 30.361 -4.906 4.190 1.00 52.56 323 GLY A O 1
ATOM 2454 N N . GLU A 1 324 ? 31.613 -5.785 2.561 1.00 56.66 324 GLU A N 1
ATOM 2455 C CA . GLU A 1 324 ? 32.163 -4.498 2.128 1.00 56.66 324 GLU A CA 1
ATOM 2456 C C . GLU A 1 324 ? 31.057 -3.536 1.697 1.00 56.66 324 GLU A C 1
ATOM 2458 O O . GLU A 1 324 ? 31.091 -2.360 2.055 1.00 56.66 324 GLU A O 1
ATOM 2463 N N . LEU A 1 325 ? 30.034 -4.049 1.011 1.00 60.94 325 LEU A N 1
ATOM 2464 C CA . LEU A 1 325 ? 28.863 -3.285 0.603 1.00 60.94 325 LEU A CA 1
ATOM 2465 C C . LEU A 1 325 ? 28.056 -2.740 1.796 1.00 60.94 325 LEU A C 1
ATOM 2467 O O . LEU A 1 325 ? 27.613 -1.590 1.768 1.00 60.94 325 LEU A O 1
ATOM 2471 N N . ALA A 1 326 ? 27.888 -3.519 2.868 1.00 55.12 326 ALA A N 1
ATOM 2472 C CA . ALA A 1 326 ? 27.170 -3.082 4.070 1.00 55.12 326 ALA A CA 1
ATOM 2473 C C . ALA A 1 326 ? 27.885 -1.941 4.801 1.00 55.12 326 ALA A C 1
ATOM 2475 O O . ALA A 1 326 ? 27.236 -1.085 5.404 1.00 55.12 326 ALA A O 1
ATOM 2476 N N . LEU A 1 327 ? 29.212 -1.901 4.692 1.00 52.19 327 LEU A N 1
ATOM 2477 C CA . LEU A 1 327 ? 30.074 -0.893 5.306 1.00 52.19 327 LEU A CA 1
ATOM 2478 C C . LEU A 1 327 ? 30.191 0.386 4.466 1.00 52.19 327 LEU A C 1
ATOM 2480 O O . LEU A 1 327 ? 30.762 1.380 4.921 1.00 52.19 327 LEU A O 1
ATOM 2484 N N . MET A 1 328 ? 29.632 0.398 3.252 1.00 57.78 328 MET A N 1
ATOM 2485 C CA . MET A 1 328 ? 29.579 1.602 2.429 1.00 57.78 328 MET A CA 1
ATOM 2486 C C . MET A 1 328 ? 28.536 2.594 2.965 1.00 57.78 328 MET A C 1
ATOM 2488 O O . MET A 1 328 ? 27.425 2.189 3.343 1.00 57.78 328 MET A O 1
ATOM 2492 N N . PRO A 1 329 ? 28.829 3.911 2.922 1.00 53.94 329 PRO A N 1
ATOM 2493 C CA . PRO A 1 329 ? 27.823 4.945 3.143 1.00 53.94 329 PRO A CA 1
ATOM 2494 C C . PRO A 1 329 ? 26.583 4.700 2.276 1.00 53.94 329 PRO A C 1
ATOM 2496 O O . PRO A 1 329 ? 26.721 4.325 1.110 1.00 53.94 329 PRO A O 1
ATOM 2499 N N . ALA A 1 330 ? 25.384 4.953 2.812 1.00 52.44 330 ALA A N 1
ATOM 2500 C CA . ALA A 1 330 ? 24.114 4.670 2.128 1.00 52.44 330 ALA A CA 1
ATOM 2501 C C . ALA A 1 330 ? 24.056 5.260 0.703 1.00 52.44 330 ALA A C 1
ATOM 2503 O O . ALA A 1 330 ? 23.651 4.584 -0.243 1.00 52.44 330 ALA A O 1
ATOM 2504 N N . LYS A 1 331 ? 24.584 6.480 0.526 1.00 52.56 331 LYS A N 1
ATOM 2505 C CA . LYS A 1 331 ? 24.687 7.156 -0.777 1.00 52.56 331 LYS A CA 1
ATOM 2506 C C . LYS A 1 331 ? 25.546 6.433 -1.819 1.00 52.56 331 LYS A C 1
ATOM 2508 O O . LYS A 1 331 ? 25.356 6.675 -2.998 1.00 52.56 331 LYS A O 1
ATOM 2513 N N . TYR A 1 332 ? 26.464 5.556 -1.425 1.00 59.06 332 TYR A N 1
ATOM 2514 C CA . TYR A 1 332 ? 27.235 4.727 -2.358 1.00 59.06 332 TYR A CA 1
ATOM 2515 C C . TYR A 1 332 ? 26.655 3.319 -2.442 1.00 59.06 332 TYR A C 1
ATOM 2517 O O . TYR A 1 332 ? 26.529 2.774 -3.531 1.00 59.06 332 TYR A O 1
ATOM 2525 N N . ARG A 1 333 ? 26.196 2.771 -1.311 1.00 65.38 333 ARG A N 1
ATOM 2526 C CA . ARG A 1 333 ? 25.547 1.457 -1.241 1.00 65.38 333 ARG A CA 1
ATOM 2527 C C . ARG A 1 333 ? 24.345 1.344 -2.176 1.00 65.38 333 ARG A C 1
ATOM 2529 O O . ARG A 1 333 ? 24.201 0.319 -2.831 1.00 65.38 333 ARG A O 1
ATOM 2536 N N . HIS A 1 334 ? 23.525 2.394 -2.287 1.00 59.00 334 HIS A N 1
ATOM 2537 C CA . HIS A 1 334 ? 22.369 2.391 -3.191 1.00 59.00 334 HIS A CA 1
ATOM 2538 C C . HIS A 1 334 ? 22.764 2.175 -4.663 1.00 59.00 334 HIS A C 1
ATOM 2540 O O . HIS A 1 334 ? 22.013 1.540 -5.393 1.00 59.00 334 HIS A O 1
ATOM 2546 N N . VAL A 1 335 ? 23.943 2.658 -5.082 1.00 63.19 335 VAL A N 1
ATOM 2547 C CA . VAL A 1 335 ? 24.445 2.522 -6.459 1.00 63.19 335 VAL A CA 1
ATOM 2548 C C . VAL A 1 335 ? 24.796 1.067 -6.749 1.00 63.19 335 VAL A C 1
ATOM 2550 O O . VAL A 1 335 ? 24.407 0.524 -7.774 1.00 63.19 335 VAL A O 1
ATOM 2553 N N . PHE A 1 336 ? 25.479 0.402 -5.820 1.00 67.50 336 PHE A N 1
ATOM 2554 C CA . PHE A 1 336 ? 25.827 -1.012 -5.961 1.00 67.50 336 PHE A CA 1
ATOM 2555 C C . PHE A 1 336 ? 24.598 -1.918 -5.845 1.00 67.50 336 PHE A C 1
ATOM 2557 O O . PHE A 1 336 ? 24.432 -2.837 -6.637 1.00 67.50 336 PHE A O 1
ATOM 2564 N N . CYS A 1 337 ? 23.696 -1.623 -4.911 1.00 68.94 337 CYS A N 1
ATOM 2565 C CA . CYS A 1 337 ? 22.444 -2.354 -4.716 1.00 68.94 337 CYS A CA 1
ATOM 2566 C C . CYS A 1 337 ? 21.396 -2.125 -5.809 1.00 68.94 337 CYS A C 1
ATOM 2568 O O . CYS A 1 337 ? 20.359 -2.784 -5.815 1.00 68.94 337 CYS A O 1
ATOM 2570 N N . ALA A 1 338 ? 21.658 -1.203 -6.734 1.00 67.19 338 ALA A N 1
ATOM 2571 C CA . ALA A 1 338 ? 20.895 -1.071 -7.962 1.00 67.19 338 ALA A CA 1
ATOM 2572 C C . ALA A 1 338 ? 21.192 -2.226 -8.940 1.00 67.19 338 ALA A C 1
ATOM 2574 O O . ALA A 1 338 ? 20.347 -2.574 -9.762 1.00 67.19 338 ALA A O 1
ATOM 2575 N N . ASN A 1 339 ? 22.367 -2.858 -8.847 1.00 69.62 339 ASN A N 1
ATOM 2576 C CA . ASN A 1 339 ? 22.718 -4.001 -9.680 1.00 69.62 339 ASN A CA 1
ATOM 2577 C C . ASN A 1 339 ? 21.985 -5.270 -9.201 1.00 69.62 339 ASN A C 1
ATOM 2579 O O . ASN A 1 339 ? 22.083 -5.658 -8.041 1.00 69.62 339 ASN A O 1
ATOM 2583 N N . ASN A 1 340 ? 21.279 -5.947 -10.109 1.00 59.75 340 ASN A N 1
ATOM 2584 C CA . ASN A 1 340 ? 20.467 -7.135 -9.811 1.00 59.75 340 ASN A CA 1
ATOM 2585 C C . ASN A 1 340 ? 21.300 -8.328 -9.306 1.00 59.75 340 ASN A C 1
ATOM 2587 O O . ASN A 1 340 ? 20.838 -9.099 -8.471 1.00 59.75 340 ASN A O 1
ATOM 2591 N N . GLU A 1 341 ? 22.530 -8.497 -9.790 1.00 65.00 341 GLU A N 1
ATOM 2592 C CA . GLU A 1 341 ? 23.424 -9.549 -9.293 1.00 65.00 341 GLU A CA 1
ATOM 2593 C C . GLU A 1 341 ? 23.851 -9.258 -7.855 1.00 65.00 341 GLU A C 1
ATOM 2595 O O . GLU A 1 341 ? 23.863 -10.165 -7.025 1.00 65.00 341 GLU A O 1
ATOM 2600 N N . VAL A 1 342 ? 24.096 -7.984 -7.537 1.00 64.69 342 VAL A N 1
ATOM 2601 C CA . VAL A 1 342 ? 24.410 -7.524 -6.179 1.00 64.69 342 VAL A CA 1
ATOM 2602 C C . VAL A 1 342 ? 23.192 -7.627 -5.260 1.00 64.69 342 VAL A C 1
ATOM 2604 O O . VAL A 1 342 ? 23.313 -8.154 -4.162 1.00 64.69 342 VAL A O 1
ATOM 2607 N N . GLU A 1 343 ? 22.007 -7.187 -5.687 1.00 60.31 343 GLU A N 1
ATOM 2608 C CA . GLU A 1 343 ? 20.772 -7.290 -4.896 1.00 60.31 343 GLU A CA 1
ATOM 2609 C C . GLU A 1 343 ? 20.400 -8.756 -4.624 1.00 60.31 343 GLU A C 1
ATOM 2611 O O . GLU A 1 343 ? 20.002 -9.098 -3.513 1.00 60.31 343 GLU A O 1
ATOM 2616 N N . LYS A 1 344 ? 20.571 -9.649 -5.608 1.00 61.19 344 LYS A N 1
ATOM 2617 C CA . LYS A 1 344 ? 20.346 -11.092 -5.430 1.00 61.19 344 LYS A CA 1
ATOM 2618 C C . LYS A 1 344 ? 21.382 -11.746 -4.529 1.00 61.19 344 LYS A C 1
ATOM 2620 O O . LYS A 1 344 ? 21.027 -12.643 -3.767 1.00 61.19 344 LYS A O 1
ATOM 2625 N N . ALA A 1 345 ? 22.644 -11.341 -4.638 1.00 61.16 345 ALA A N 1
ATOM 2626 C CA . ALA A 1 345 ? 23.720 -11.879 -3.815 1.00 61.16 345 ALA A CA 1
ATOM 2627 C C . ALA A 1 345 ? 23.665 -11.349 -2.375 1.00 61.16 345 ALA A C 1
ATOM 2629 O O . ALA A 1 345 ? 23.963 -12.089 -1.444 1.00 61.16 345 ALA A O 1
ATOM 2630 N N . CYS A 1 346 ? 23.247 -10.094 -2.197 1.00 59.06 346 CYS A N 1
ATOM 2631 C CA . CYS A 1 346 ? 23.303 -9.349 -0.942 1.00 59.06 346 CYS A CA 1
ATOM 2632 C C . CYS A 1 346 ? 21.951 -8.702 -0.567 1.00 59.06 346 CYS A C 1
ATOM 2634 O O . CYS A 1 346 ? 21.911 -7.503 -0.262 1.00 59.06 346 CYS A O 1
ATOM 2636 N N . PRO A 1 347 ? 20.831 -9.451 -0.554 1.00 56.34 347 PRO A N 1
ATOM 2637 C CA . PRO A 1 347 ? 19.494 -8.869 -0.430 1.00 56.34 347 PRO A CA 1
ATOM 2638 C C . PRO A 1 347 ? 19.301 -8.121 0.891 1.00 56.34 347 PRO A C 1
ATOM 2640 O O . PRO A 1 347 ? 18.757 -7.023 0.895 1.00 56.34 347 PRO A O 1
ATOM 2643 N N . GLY A 1 348 ? 19.809 -8.649 2.010 1.00 55.56 348 GLY A N 1
ATOM 2644 C CA . GLY A 1 348 ? 19.731 -7.962 3.303 1.00 55.56 348 GLY A CA 1
ATOM 2645 C C . GLY A 1 348 ? 20.518 -6.650 3.321 1.00 55.56 348 GLY A C 1
ATOM 2646 O O . GLY A 1 348 ? 19.973 -5.590 3.632 1.00 55.56 348 GLY A O 1
ATOM 2647 N N . THR A 1 349 ? 21.781 -6.682 2.892 1.00 60.78 349 THR A N 1
ATOM 2648 C CA . THR A 1 349 ? 22.619 -5.479 2.783 1.00 60.78 349 THR A CA 1
ATOM 2649 C C . THR A 1 349 ? 21.951 -4.381 1.946 1.00 60.78 349 THR A C 1
ATOM 2651 O O . THR A 1 349 ? 21.983 -3.204 2.321 1.00 60.78 349 THR A O 1
ATOM 2654 N N . CYS A 1 350 ? 21.305 -4.765 0.842 1.00 61.00 350 CYS A N 1
ATOM 2655 C CA . CYS A 1 350 ? 20.613 -3.850 -0.063 1.00 61.00 350 CYS A CA 1
ATOM 2656 C C . CYS A 1 350 ? 19.257 -3.351 0.435 1.00 61.00 350 CYS A C 1
ATOM 2658 O O . CYS A 1 350 ? 18.818 -2.276 0.030 1.00 61.00 350 CYS A O 1
ATOM 2660 N N . LEU A 1 351 ? 18.646 -4.055 1.384 1.00 56.91 351 LEU A N 1
ATOM 2661 C CA . LEU A 1 351 ? 17.466 -3.606 2.125 1.00 56.91 351 LEU A CA 1
ATOM 2662 C C . LEU A 1 351 ? 17.813 -2.692 3.314 1.00 56.91 351 LEU A C 1
ATOM 2664 O O . LEU A 1 351 ? 16.928 -2.302 4.078 1.00 56.91 351 LEU A O 1
ATOM 2668 N N . GLY A 1 352 ? 19.094 -2.338 3.476 1.00 50.94 352 GLY A N 1
ATOM 2669 C CA . GLY A 1 352 ? 19.562 -1.433 4.523 1.00 50.94 352 GLY A CA 1
ATOM 2670 C C . GLY A 1 352 ? 19.707 -2.088 5.895 1.00 50.94 352 GLY A C 1
ATOM 2671 O O . GLY A 1 352 ? 19.945 -1.379 6.871 1.00 50.94 352 GLY A O 1
ATOM 2672 N N . THR A 1 353 ? 19.608 -3.417 5.993 1.00 48.88 353 THR A N 1
ATOM 2673 C CA . THR A 1 353 ? 19.961 -4.126 7.225 1.00 48.88 353 THR A CA 1
ATOM 2674 C C . THR A 1 353 ? 21.480 -4.205 7.301 1.00 48.88 353 THR A C 1
ATOM 2676 O O . THR A 1 353 ? 22.109 -4.812 6.434 1.00 48.88 353 THR A O 1
ATOM 2679 N N . CYS A 1 354 ? 22.091 -3.589 8.312 1.00 44.81 354 CYS A N 1
ATOM 2680 C CA . CYS A 1 354 ? 23.479 -3.885 8.654 1.00 44.81 354 CYS A CA 1
ATOM 2681 C C . CYS A 1 354 ? 23.522 -5.305 9.231 1.00 44.81 354 CYS A C 1
ATOM 2683 O O . CYS A 1 354 ? 23.385 -5.491 10.435 1.00 44.81 354 CYS A O 1
ATOM 2685 N N . LEU A 1 355 ? 23.611 -6.307 8.355 1.00 46.69 355 LEU A N 1
ATOM 2686 C CA . LEU A 1 355 ? 23.805 -7.694 8.752 1.00 46.69 355 LEU A CA 1
ATOM 2687 C C . LEU A 1 355 ? 25.257 -7.862 9.179 1.00 46.69 355 LEU A C 1
ATOM 2689 O O . LEU A 1 355 ? 26.169 -7.438 8.466 1.00 46.69 355 LEU A O 1
ATOM 2693 N N . CYS A 1 356 ? 25.463 -8.452 10.352 1.00 41.81 356 CYS A N 1
ATOM 2694 C CA . CYS A 1 356 ? 26.787 -8.907 10.731 1.00 41.81 356 CYS A CA 1
ATOM 2695 C C . CYS A 1 356 ? 27.270 -9.975 9.759 1.00 41.81 356 CYS A C 1
ATOM 2697 O O . CYS A 1 356 ? 26.491 -10.796 9.280 1.00 41.81 356 CYS A O 1
ATOM 2699 N N . PHE A 1 357 ? 28.559 -9.920 9.453 1.00 43.81 357 PHE A N 1
ATOM 2700 C CA . PHE A 1 357 ? 29.195 -10.816 8.504 1.00 43.81 357 PHE A CA 1
ATOM 2701 C C . PHE A 1 357 ? 29.309 -12.205 9.129 1.00 43.81 357 PHE A C 1
ATOM 2703 O O . PHE A 1 357 ? 30.047 -12.393 10.085 1.00 43.81 357 PHE A O 1
ATOM 2710 N N . ASP A 1 358 ? 28.498 -13.138 8.641 1.00 45.34 358 ASP A N 1
ATOM 2711 C CA . ASP A 1 358 ? 28.882 -14.485 8.207 1.00 45.34 358 ASP A CA 1
ATOM 2712 C C . ASP A 1 358 ? 30.103 -15.163 8.877 1.00 45.34 358 ASP A C 1
ATOM 2714 O O . ASP A 1 358 ? 30.985 -15.642 8.174 1.00 45.34 358 ASP A O 1
ATOM 2718 N N . ASP A 1 359 ? 30.131 -15.245 10.212 1.00 40.19 359 ASP A N 1
ATOM 2719 C CA . ASP A 1 359 ? 30.626 -16.343 11.073 1.00 40.19 359 ASP A CA 1
ATOM 2720 C C . ASP A 1 359 ? 30.403 -15.912 12.548 1.00 40.19 359 ASP A C 1
ATOM 2722 O O . ASP A 1 359 ? 30.791 -14.800 12.917 1.00 40.19 359 ASP A O 1
ATOM 2726 N N . PRO A 1 360 ? 29.793 -16.729 13.430 1.00 37.91 360 PRO A N 1
ATOM 2727 C CA . PRO A 1 360 ? 29.679 -16.412 14.859 1.00 37.91 360 PRO A CA 1
ATOM 2728 C C . PRO A 1 360 ? 31.009 -16.045 15.543 1.00 37.91 360 PRO A C 1
ATOM 2730 O O . PRO A 1 360 ? 30.994 -15.269 16.496 1.00 37.91 360 PRO A O 1
ATOM 2733 N N . ASN A 1 361 ? 32.140 -16.562 15.051 1.00 41.53 361 ASN A N 1
ATOM 2734 C CA . ASN A 1 361 ? 33.468 -16.280 15.604 1.00 41.53 361 ASN A CA 1
ATOM 2735 C C . ASN A 1 361 ? 33.980 -14.871 15.238 1.00 41.53 361 ASN A C 1
ATOM 2737 O O . ASN A 1 361 ? 34.636 -14.228 16.053 1.00 41.53 361 ASN A O 1
ATOM 2741 N N . ASP A 1 362 ? 33.614 -14.333 14.069 1.00 42.44 362 ASP A N 1
ATOM 2742 C CA . ASP A 1 362 ? 34.017 -12.980 13.639 1.00 42.44 362 ASP A CA 1
ATOM 2743 C C . ASP A 1 362 ? 33.264 -11.880 14.417 1.00 42.44 362 ASP A C 1
ATOM 2745 O O . ASP A 1 362 ? 33.734 -10.747 14.572 1.00 42.44 362 ASP A O 1
ATOM 2749 N N . CYS A 1 363 ? 32.088 -12.215 14.957 1.00 41.31 363 CYS A N 1
ATOM 2750 C CA . CYS A 1 363 ? 31.331 -11.343 15.854 1.00 41.31 363 CYS A CA 1
ATOM 2751 C C . CYS A 1 363 ? 31.945 -11.266 17.263 1.00 41.31 363 CYS A C 1
ATOM 2753 O O . CYS A 1 363 ? 31.772 -10.255 17.950 1.00 41.31 363 CYS A O 1
ATOM 2755 N N . GLU A 1 364 ? 32.673 -12.298 17.694 1.00 42.47 364 GLU A N 1
ATOM 2756 C CA . GLU A 1 364 ? 33.319 -12.357 19.009 1.00 42.47 364 GLU A CA 1
ATOM 2757 C C . GLU A 1 364 ? 34.476 -11.343 19.100 1.00 42.47 364 GLU A C 1
ATOM 2759 O O . GLU A 1 364 ? 34.584 -10.596 20.077 1.00 42.47 364 GLU A O 1
ATOM 2764 N N . ASP A 1 365 ? 35.257 -11.200 18.026 1.00 46.81 365 ASP A N 1
ATOM 2765 C CA . ASP A 1 365 ? 36.341 -10.215 17.919 1.00 46.81 365 ASP A CA 1
ATOM 2766 C C . ASP A 1 365 ? 35.841 -8.760 17.899 1.00 46.81 365 ASP A C 1
ATOM 2768 O O . ASP A 1 365 ? 36.448 -7.883 18.521 1.00 46.81 365 ASP A O 1
ATOM 2772 N N . LEU A 1 366 ? 34.699 -8.490 17.254 1.00 46.34 366 LEU A N 1
ATOM 2773 C CA . LEU A 1 366 ? 34.049 -7.172 17.286 1.00 46.34 366 LEU A CA 1
ATOM 2774 C C . LEU A 1 366 ? 33.530 -6.822 18.685 1.00 46.34 366 LEU A C 1
ATOM 2776 O O . LEU A 1 366 ? 33.615 -5.668 19.106 1.00 46.34 366 LEU A O 1
ATOM 278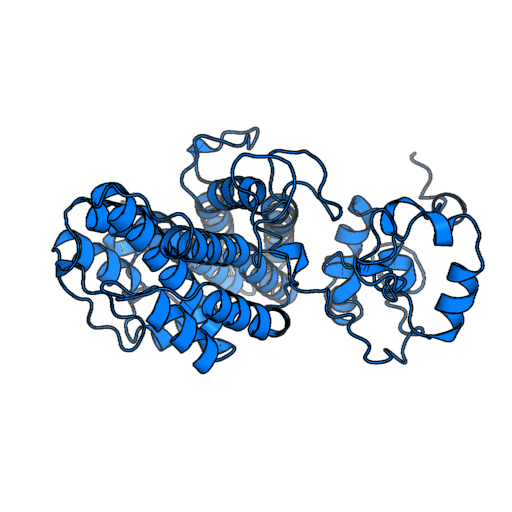0 N N . TRP A 1 367 ? 33.020 -7.809 19.425 1.00 47.50 367 TRP A N 1
ATOM 2781 C CA . TRP A 1 367 ? 32.517 -7.610 20.784 1.00 47.50 367 TRP A CA 1
ATOM 2782 C C . TRP A 1 367 ? 33.635 -7.379 21.810 1.00 47.50 367 TRP A C 1
ATOM 2784 O O . TRP A 1 367 ? 33.442 -6.677 22.808 1.00 47.50 367 TRP A O 1
ATOM 2794 N N . ASN A 1 368 ? 34.825 -7.914 21.536 1.00 50.38 368 ASN A N 1
ATOM 2795 C CA . ASN A 1 368 ? 36.035 -7.667 22.317 1.00 50.38 368 ASN A CA 1
ATOM 2796 C C . ASN A 1 368 ? 36.606 -6.246 22.113 1.00 50.38 368 ASN A C 1
ATOM 2798 O O . ASN A 1 368 ? 37.417 -5.784 22.927 1.00 50.38 368 ASN A O 1
ATOM 2802 N N . ASP A 1 369 ? 36.149 -5.497 21.098 1.00 54.38 369 ASP A N 1
ATOM 2803 C CA . ASP A 1 369 ? 36.436 -4.067 20.978 1.00 54.38 369 ASP A CA 1
ATOM 2804 C C . ASP A 1 369 ? 35.619 -3.261 22.008 1.00 54.38 369 ASP A C 1
ATOM 2806 O O . ASP A 1 369 ? 34.393 -3.121 21.950 1.00 54.38 369 ASP A O 1
ATOM 2810 N N . LYS A 1 370 ? 36.331 -2.647 22.959 1.00 51.72 370 LYS A N 1
ATOM 2811 C CA . LYS A 1 370 ? 35.758 -1.844 24.054 1.00 51.72 370 LYS A CA 1
ATOM 2812 C C . LYS A 1 370 ? 34.926 -0.642 23.592 1.00 51.72 370 LYS A C 1
ATOM 2814 O O . LYS A 1 370 ? 34.191 -0.086 24.414 1.00 51.72 370 LYS A O 1
ATOM 2819 N N . LYS A 1 371 ? 35.062 -0.176 22.345 1.00 53.50 371 LYS A N 1
ATOM 2820 C CA . LYS A 1 371 ? 34.178 0.858 21.779 1.00 53.50 371 LYS A CA 1
ATOM 2821 C C . LYS A 1 371 ? 32.835 0.277 21.362 1.00 53.50 371 LYS A C 1
ATOM 2823 O O . LYS A 1 371 ? 31.822 0.934 21.566 1.00 53.50 371 LYS A O 1
ATOM 2828 N N . PHE A 1 372 ? 32.830 -0.938 20.830 1.00 49.53 372 PHE A N 1
ATOM 2829 C CA . PHE A 1 372 ? 31.652 -1.581 20.269 1.00 49.53 372 PHE A CA 1
ATOM 2830 C C . PHE A 1 372 ? 30.659 -2.034 21.341 1.00 49.53 372 PHE A C 1
ATOM 2832 O O . PHE A 1 372 ? 29.474 -1.703 21.286 1.00 49.53 372 PHE A O 1
ATOM 2839 N N . ALA A 1 373 ? 31.174 -2.665 22.399 1.00 54.06 373 ALA A N 1
ATOM 2840 C CA . ALA A 1 373 ? 30.394 -3.083 23.564 1.00 54.06 373 ALA A CA 1
ATOM 2841 C C . ALA A 1 373 ? 29.678 -1.919 24.290 1.00 54.06 373 ALA A C 1
ATOM 2843 O O . ALA A 1 373 ? 28.789 -2.154 25.106 1.00 54.06 373 ALA A O 1
ATOM 2844 N N . LYS A 1 374 ? 30.061 -0.659 24.020 1.00 57.03 374 LYS A N 1
ATOM 2845 C CA . LYS A 1 374 ? 29.403 0.546 24.559 1.00 57.03 374 LYS A CA 1
ATOM 2846 C C . LYS A 1 374 ? 28.271 1.077 23.672 1.00 57.03 374 LYS A C 1
ATOM 2848 O O . LYS A 1 374 ? 27.473 1.877 24.156 1.00 57.03 374 LYS A O 1
ATOM 2853 N N . THR A 1 375 ? 28.220 0.672 22.403 1.00 51.88 375 THR A N 1
ATOM 2854 C CA . THR A 1 375 ? 27.248 1.143 21.402 1.00 51.88 375 THR A CA 1
ATOM 2855 C C . THR A 1 375 ? 25.945 0.340 21.472 1.00 51.88 375 THR A C 1
ATOM 2857 O O . THR A 1 375 ? 24.860 0.916 21.449 1.00 51.88 375 THR A O 1
ATOM 2860 N N . CYS A 1 376 ? 26.036 -0.983 21.632 1.00 51.09 376 CYS A N 1
ATOM 2861 C CA . CYS A 1 376 ? 24.885 -1.872 21.816 1.00 51.09 376 CYS A CA 1
ATOM 2862 C C . CYS A 1 376 ? 24.365 -1.827 23.267 1.00 51.09 376 CYS A C 1
ATOM 2864 O O . CYS A 1 376 ? 25.139 -1.970 24.215 1.00 51.09 376 CYS A O 1
ATOM 2866 N N . LYS A 1 377 ? 23.051 -1.651 23.469 1.00 54.53 377 LYS A N 1
ATOM 2867 C CA . LYS A 1 377 ? 22.428 -1.641 24.809 1.00 54.53 377 LYS A CA 1
ATOM 2868 C C . LYS A 1 377 ? 21.953 -3.046 25.199 1.00 54.53 377 LYS A C 1
ATOM 2870 O O . LYS A 1 377 ? 21.633 -3.864 24.347 1.00 54.53 377 LYS A O 1
ATOM 2875 N N . LYS A 1 378 ? 21.875 -3.327 26.505 1.00 54.47 378 LYS A N 1
ATOM 2876 C CA . LYS A 1 378 ? 21.178 -4.522 27.012 1.00 54.47 378 LYS A CA 1
ATOM 2877 C C . LYS A 1 378 ? 19.666 -4.336 26.860 1.00 54.47 378 LYS A C 1
ATOM 2879 O O . LYS A 1 378 ? 19.165 -3.233 27.089 1.00 54.47 378 LYS A O 1
ATOM 2884 N N . ASN A 1 379 ? 18.949 -5.395 26.492 1.00 50.88 379 ASN A N 1
ATOM 2885 C CA . ASN A 1 379 ? 17.489 -5.384 26.425 1.00 50.88 379 ASN A CA 1
ATOM 2886 C C . ASN A 1 379 ? 16.869 -5.284 27.840 1.00 50.88 379 ASN A C 1
ATOM 2888 O O . ASN A 1 379 ? 17.571 -5.339 28.855 1.00 50.88 379 ASN A O 1
ATOM 2892 N N . LYS A 1 380 ? 15.538 -5.141 27.924 1.00 42.84 380 LYS A N 1
ATOM 2893 C CA . LYS A 1 380 ? 14.802 -5.001 29.201 1.00 42.84 380 LYS A CA 1
ATOM 2894 C C . LYS A 1 380 ? 14.992 -6.183 30.169 1.00 42.84 380 LYS A C 1
ATOM 2896 O O . LYS A 1 380 ? 14.745 -6.017 31.357 1.00 42.84 380 LYS A O 1
ATOM 2901 N N . ASN A 1 381 ? 15.473 -7.327 29.681 1.00 45.19 381 ASN A N 1
ATOM 2902 C CA . ASN A 1 381 ? 15.712 -8.539 30.464 1.00 45.19 381 ASN A CA 1
ATOM 2903 C C . ASN A 1 381 ? 17.182 -8.677 30.909 1.00 45.19 381 ASN A C 1
ATOM 2905 O O . ASN A 1 381 ? 17.565 -9.695 31.476 1.00 45.19 381 ASN A O 1
ATOM 2909 N N . GLY A 1 382 ? 18.023 -7.664 30.662 1.00 45.72 382 GLY A N 1
ATOM 2910 C CA . GLY A 1 382 ? 19.445 -7.687 31.015 1.00 45.72 382 GLY A CA 1
ATOM 2911 C C . GLY A 1 382 ? 20.314 -8.513 30.063 1.00 45.72 382 GLY A C 1
ATOM 2912 O O . GLY A 1 382 ? 21.525 -8.618 30.284 1.00 45.72 382 GLY A O 1
ATOM 2913 N N . GLU A 1 383 ? 19.730 -9.050 28.993 1.00 45.72 383 GLU A N 1
ATOM 2914 C CA . GLU A 1 383 ? 20.452 -9.773 27.958 1.00 45.72 383 GLU A CA 1
ATOM 2915 C C . GLU A 1 383 ? 21.097 -8.779 26.996 1.00 45.72 383 GLU A C 1
ATOM 2917 O O . GLU A 1 383 ? 20.528 -7.750 26.623 1.00 45.72 383 GLU A O 1
ATOM 2922 N N . VAL A 1 384 ? 22.325 -9.088 26.601 1.00 49.22 384 VAL A N 1
ATOM 2923 C CA . VAL A 1 384 ? 23.019 -8.352 25.553 1.00 49.22 384 VAL A CA 1
ATOM 2924 C C . VAL A 1 384 ? 22.340 -8.665 24.225 1.00 49.22 384 VAL A C 1
ATOM 2926 O O . VAL A 1 384 ? 22.125 -9.830 23.895 1.00 49.22 384 VAL A O 1
ATOM 2929 N N . GLU A 1 385 ? 21.998 -7.622 23.478 1.00 48.91 385 GLU A N 1
ATOM 2930 C CA . GLU A 1 385 ? 21.424 -7.731 22.145 1.00 48.91 385 GLU A CA 1
ATOM 2931 C C . GLU A 1 385 ? 22.414 -8.454 21.214 1.00 48.91 385 GLU A C 1
ATOM 2933 O O . GLU A 1 385 ? 23.457 -7.914 20.857 1.00 48.91 385 GLU A O 1
ATOM 2938 N N . LYS A 1 386 ? 22.132 -9.726 20.895 1.00 43.78 386 LYS A N 1
ATOM 2939 C CA . LYS A 1 386 ? 23.068 -10.627 20.194 1.00 43.78 386 LYS A CA 1
ATOM 2940 C C . LYS A 1 386 ? 23.224 -10.328 18.701 1.00 43.78 386 LYS A C 1
ATOM 2942 O O . LYS A 1 386 ? 24.050 -10.954 18.049 1.00 43.78 386 LYS A O 1
ATOM 2947 N N . CYS A 1 387 ? 22.431 -9.406 18.161 1.00 43.72 387 CYS A N 1
ATOM 2948 C CA . CYS A 1 387 ? 22.370 -9.127 16.736 1.00 43.72 387 CYS A CA 1
ATOM 2949 C C . CYS A 1 387 ? 22.709 -7.657 16.457 1.00 43.72 387 CYS A C 1
ATOM 2951 O O . CYS A 1 387 ? 21.943 -6.764 16.819 1.00 43.72 387 CYS A O 1
ATOM 2953 N N . PRO A 1 388 ? 23.839 -7.365 15.794 1.00 48.22 388 PRO A N 1
ATOM 2954 C CA . PRO A 1 388 ? 24.260 -5.979 15.581 1.00 48.22 388 PRO A CA 1
ATOM 2955 C C . PRO A 1 388 ? 23.348 -5.154 14.668 1.00 48.22 388 PRO A C 1
ATOM 2957 O O . PRO A 1 388 ? 23.376 -3.927 14.733 1.00 48.22 388 PRO A O 1
ATOM 2960 N N . SER A 1 389 ? 22.465 -5.797 13.896 1.00 43.53 389 SER A N 1
ATOM 2961 C CA . SER A 1 389 ? 21.428 -5.111 13.117 1.00 43.53 389 SER A CA 1
ATOM 2962 C C . SER A 1 389 ? 20.374 -4.410 13.979 1.00 43.53 389 SER A C 1
ATOM 2964 O O . SER A 1 389 ? 19.686 -3.521 13.480 1.00 43.53 389 SER A O 1
ATOM 2966 N N . THR A 1 390 ? 20.219 -4.802 15.246 1.00 42.66 390 THR A N 1
ATOM 2967 C CA . THR A 1 390 ? 19.280 -4.168 16.183 1.00 42.66 390 THR A CA 1
ATOM 2968 C C . THR A 1 390 ? 19.976 -3.196 17.148 1.00 42.66 390 THR A C 1
ATOM 2970 O O . THR A 1 390 ? 19.319 -2.364 17.772 1.00 42.66 390 THR A O 1
ATOM 2973 N N . CYS A 1 391 ? 21.315 -3.173 17.153 1.00 49.94 391 CYS A N 1
ATOM 2974 C CA . CYS A 1 391 ? 22.106 -2.208 17.909 1.00 49.94 391 CYS A CA 1
ATOM 2975 C C . CYS A 1 391 ? 22.014 -0.784 17.335 1.00 49.94 391 CYS A C 1
ATOM 2977 O O . CYS A 1 391 ? 22.528 -0.472 16.256 1.00 49.94 391 CYS A O 1
ATOM 2979 N N . ALA A 1 392 ? 21.432 0.131 18.108 1.00 43.62 392 ALA A N 1
ATOM 2980 C CA . ALA A 1 392 ? 21.384 1.552 17.768 1.00 43.62 392 ALA A CA 1
ATOM 2981 C C . ALA A 1 392 ? 22.795 2.149 17.551 1.00 43.62 392 ALA A C 1
ATOM 2983 O O . ALA A 1 392 ? 23.639 2.091 18.440 1.00 43.62 392 ALA A O 1
ATOM 2984 N N . GLY A 1 393 ? 23.039 2.762 16.384 1.00 44.25 393 GLY A N 1
ATOM 2985 C CA . GLY A 1 393 ? 24.313 3.421 16.042 1.00 44.25 393 GLY A CA 1
ATOM 2986 C C . GLY A 1 393 ? 25.404 2.496 15.484 1.00 44.25 393 GLY A C 1
ATOM 2987 O O . GLY A 1 393 ? 26.511 2.961 15.214 1.00 44.25 393 GLY A O 1
ATOM 2988 N N . PHE A 1 394 ? 25.102 1.209 15.268 1.00 48.44 394 PHE A N 1
ATOM 2989 C CA . PHE A 1 394 ? 26.030 0.231 14.689 1.00 48.44 394 PHE A CA 1
ATOM 2990 C C . PHE A 1 394 ? 26.617 0.702 13.347 1.00 48.44 394 PHE A C 1
ATOM 2992 O O . PHE A 1 394 ? 27.836 0.817 13.206 1.00 48.44 394 PHE A O 1
ATOM 2999 N N . CYS A 1 395 ? 25.752 1.070 12.398 1.00 44.94 395 CYS A N 1
ATOM 3000 C CA . CYS A 1 395 ? 26.144 1.441 11.035 1.00 44.94 395 CYS A CA 1
ATOM 3001 C C . CYS A 1 395 ? 26.946 2.757 10.947 1.00 44.94 395 CYS A C 1
ATOM 3003 O O . CYS A 1 395 ? 27.707 2.941 10.001 1.00 44.94 395 CYS A O 1
ATOM 3005 N N . ASP A 1 396 ? 26.809 3.651 11.931 1.00 41.81 396 ASP A N 1
ATOM 3006 C CA . ASP A 1 396 ? 27.469 4.968 11.948 1.00 41.81 396 ASP A CA 1
ATOM 3007 C C . ASP A 1 396 ? 28.855 4.938 12.615 1.00 41.81 396 ASP A C 1
ATOM 3009 O O . ASP A 1 396 ? 29.614 5.906 12.557 1.00 41.81 396 ASP A O 1
ATOM 3013 N N . SER A 1 397 ? 29.197 3.825 13.272 1.00 46.97 397 SER A N 1
ATOM 3014 C CA . SER A 1 397 ? 30.379 3.721 14.134 1.00 46.97 397 SER A CA 1
ATOM 3015 C C . SER A 1 397 ? 31.641 3.190 13.440 1.00 46.97 397 SER A C 1
ATOM 3017 O O . SER A 1 397 ? 32.725 3.236 14.029 1.00 46.97 397 SER A O 1
ATOM 3019 N N . ILE A 1 398 ? 31.543 2.723 12.188 1.00 44.06 398 ILE A N 1
ATOM 3020 C CA . ILE A 1 398 ? 32.670 2.096 11.481 1.00 44.06 398 ILE A CA 1
ATOM 3021 C C . ILE A 1 398 ? 33.396 3.114 10.580 1.00 44.06 398 ILE A C 1
ATOM 3023 O O . ILE A 1 398 ? 32.814 3.641 9.630 1.00 44.06 398 ILE A O 1
ATOM 3027 N N . PRO A 1 399 ? 34.704 3.366 10.791 1.00 40.97 399 PRO A N 1
ATOM 3028 C CA . PRO A 1 399 ? 35.484 4.275 9.963 1.00 40.97 399 PRO A CA 1
ATOM 3029 C C . PRO A 1 399 ? 35.995 3.552 8.706 1.00 40.97 399 PRO A C 1
ATOM 3031 O O . PRO A 1 399 ? 37.185 3.261 8.577 1.00 40.97 399 PRO A O 1
ATOM 3034 N N . PHE A 1 400 ? 35.117 3.283 7.734 1.00 36.12 400 PHE A N 1
ATOM 3035 C CA . PHE A 1 400 ? 35.544 2.769 6.419 1.00 36.12 400 PHE A CA 1
ATOM 3036 C C . PHE A 1 400 ? 36.337 3.806 5.593 1.00 36.12 400 PHE A C 1
ATOM 3038 O O . PHE A 1 400 ? 37.001 3.473 4.609 1.00 36.12 400 PHE A O 1
ATOM 3045 N N . THR A 1 401 ? 36.374 5.059 6.058 1.00 36.88 401 THR A N 1
ATOM 3046 C CA . THR A 1 401 ? 37.171 6.160 5.494 1.00 36.88 401 THR A CA 1
ATOM 3047 C C . THR A 1 401 ? 38.680 5.895 5.474 1.00 36.88 401 THR A C 1
ATOM 3049 O O . THR A 1 401 ? 39.402 6.593 4.767 1.00 36.88 401 THR A O 1
ATOM 3052 N N . LYS A 1 402 ? 39.188 4.882 6.194 1.00 37.81 402 LYS A N 1
ATOM 3053 C CA . LYS A 1 402 ? 40.619 4.530 6.168 1.00 37.81 402 LYS A CA 1
ATOM 3054 C C . LYS A 1 402 ? 41.030 3.568 5.045 1.00 37.81 402 LYS A C 1
ATOM 3056 O O . LYS A 1 402 ? 42.217 3.528 4.734 1.00 37.81 402 LYS A O 1
ATOM 3061 N N . LYS A 1 403 ? 40.103 2.815 4.434 1.00 36.16 403 LYS A N 1
ATOM 3062 C CA . LYS A 1 403 ? 40.430 1.817 3.389 1.00 36.16 403 LYS A CA 1
ATOM 3063 C C . LYS A 1 403 ? 40.016 2.220 1.971 1.00 36.16 403 LYS A C 1
ATOM 3065 O O . LYS A 1 403 ? 40.628 1.737 1.025 1.00 36.16 403 LYS A O 1
ATOM 3070 N N . TYR A 1 404 ? 39.060 3.134 1.803 1.00 33.88 404 TYR A N 1
ATOM 3071 C CA . TYR A 1 404 ? 38.625 3.597 0.481 1.00 33.88 404 TYR A CA 1
ATOM 3072 C C . TYR A 1 404 ? 39.131 5.018 0.201 1.00 33.88 404 TYR A C 1
ATOM 3074 O O . TYR A 1 404 ? 38.581 6.000 0.699 1.00 33.88 404 TYR A O 1
ATOM 3082 N N . LYS A 1 405 ? 40.182 5.143 -0.616 1.00 38.09 405 LYS A N 1
ATOM 3083 C CA . LYS A 1 405 ? 40.497 6.404 -1.299 1.00 38.09 405 LYS A CA 1
ATOM 3084 C C . LYS A 1 405 ? 39.695 6.386 -2.595 1.00 38.09 405 LYS A C 1
ATOM 3086 O O . LYS A 1 405 ? 40.058 5.655 -3.510 1.00 38.09 405 LYS A O 1
ATOM 3091 N N . GLY A 1 406 ? 38.581 7.115 -2.642 1.00 39.38 406 GLY A N 1
ATOM 3092 C CA . GLY A 1 406 ? 37.812 7.264 -3.880 1.00 39.38 406 GLY A CA 1
ATOM 3093 C C . GLY A 1 406 ? 38.674 7.802 -5.030 1.00 39.38 406 GLY A C 1
ATOM 3094 O O . GLY A 1 406 ? 39.798 8.265 -4.790 1.00 39.38 406 GLY A O 1
ATOM 3095 N N . PRO A 1 407 ? 38.186 7.744 -6.281 1.00 33.00 407 PRO A N 1
ATOM 3096 C CA . PRO A 1 407 ? 38.877 8.394 -7.386 1.00 33.00 407 PRO A CA 1
ATOM 3097 C C . PRO A 1 407 ? 39.089 9.869 -7.028 1.00 33.00 407 PRO A C 1
ATOM 3099 O O . PRO A 1 407 ? 38.169 10.534 -6.555 1.00 33.00 407 PRO A O 1
ATOM 3102 N N . LYS A 1 408 ? 40.326 10.360 -7.187 1.00 34.16 408 LYS A N 1
ATOM 3103 C CA . LYS A 1 408 ? 40.625 11.782 -7.002 1.00 34.16 408 LYS A CA 1
ATOM 3104 C C . LYS A 1 408 ? 39.755 12.561 -7.981 1.00 34.16 408 LYS A C 1
ATOM 3106 O O . LYS A 1 408 ? 39.883 12.348 -9.186 1.00 34.16 408 LYS A O 1
ATOM 3111 N N . GLU A 1 409 ? 38.900 13.427 -7.450 1.00 31.31 409 GLU A N 1
ATOM 3112 C CA . GLU A 1 409 ? 38.214 14.448 -8.235 1.00 31.31 409 GLU A CA 1
ATOM 3113 C C . GLU A 1 409 ? 39.272 15.193 -9.062 1.00 31.31 409 GLU A C 1
ATOM 3115 O O . GLU A 1 409 ? 40.304 15.619 -8.530 1.00 31.31 409 GLU A O 1
ATOM 3120 N N . ARG A 1 410 ? 39.062 15.232 -10.378 1.00 31.86 410 ARG A N 1
ATOM 3121 C CA . ARG A 1 410 ? 39.782 16.109 -11.298 1.00 31.86 410 ARG A CA 1
ATOM 3122 C C . ARG A 1 410 ? 38.884 17.269 -11.655 1.00 31.86 410 ARG A C 1
ATOM 3124 O O . ARG A 1 410 ? 37.682 16.997 -11.871 1.00 31.86 410 ARG A O 1
#

Sequence (410 aa):
MNALTLKSLGDSSTVKMGSNHEMFIKYYGKANYADHWVTQAFKGEATDFKNGNADFSEYSIIGQVEAIKKGIAYISALQYMFHKLEEAVSTCDEDVDLECWDEGVAYYVGSLQGPELAPGGGKFPYVLADKRCSNFKTCGQSPPFATGTVSWVNHNVMPKFHMGKNALVKGDCKLATTVLGQISKLVYIPLIQGTLRYAYKVQFLQSGDANVLEKEQAEGTVFAAAVLPVIYKSDKKAAATIYDNMQIGAVETNFAAVKEAFEKVYGKLHINCANVGCLIESGPNTCYSGADACPAECPDKKNTDSKKTVTVPEMGQNAVSCGELALMPAKYRHVFCANNEVEKACPGTCLGTCLCFDDPNDCEDLWNDKKFAKTCKKNKNGEVEKCPSTCAGFCDSIPFTKKYKGPKER

Radius of gyration: 22.26 Å; chains: 1; bounding box: 65×41×60 Å